Protein AF-0000000085114616 (afdb_homodimer)

Organism: Ligilactobacillus ruminis (strain ATCC 27782 / RF3) (NCBI:txid1069534)

InterPro domains:
  IPR001451 Hexapeptide repeat [PF00132] (123-158)
  IPR011004 Trimeric LpxA-like superfamily [SSF51161] (21-179)
  IPR051159 Hexapeptide-repeat containing acetyltransferases [PTHR23416] (30-184)

Nearest PDB structures (foldseek):
  6ag8-assembly1_C  TM=8.389E-01  e=1.241E-08  Escherichia coli K-12
  3srt-assembly2_B  TM=7.022E-01  e=1.596E-09  Clostridioides difficile 630
  3hjj-assembly1_A  TM=7.999E-01  e=6.601E-09  Bacillus anthracis
  3vbj-assembly1_C  TM=6.107E-01  e=2.076E-09  Bacillus cereus SJ1
  3mqg-assembly1_B  TM=4.488E-01  e=6.331E-08  Bordetella petrii DSM 12804

Sequence (388 aa):
MKKTIKKLYMLFLHPILFFTNTFKNNLFVRSGQIKRINKMNIGKNISFGRDTRINFYDKENDKKLYIGDGSYFCNRVTILCGGKIVIGRNVLVASDVCFFAENHSIDANSSVPYMKQDLKFKDVYVGDGTWIGEKVIILPGTSVGKKCVIGAGSIITKDVPDYCMAVGNPARVIKKYNTDTGVWEKTSRGDSHGMKKTIKKLYMLFLHPILFFTNTFKNNLFVRSGQIKRINKMNIGKNISFGRDTRINFYDKENDKKLYIGDGSYFCNRVTILCGGKIVIGRNVLVASDVCFFAENHSIDANSSVPYMKQDLKFKDVYVGDGTWIGEKVIILPGTSVGKKCVIGAGSIITKDVPDYCMAVGNPARVIKKYNTDTGVWEKTSRGDSHG

Solvent-accessible surface area (backbone atoms only — not comparable to full-atom values): 18914 Å² total; per-residue (Å²): 115,71,71,60,51,58,55,52,58,56,46,65,80,45,61,72,36,58,61,56,78,44,79,57,62,32,45,51,38,41,70,36,51,77,58,66,69,81,26,47,46,69,40,42,50,27,39,38,24,42,43,25,34,34,46,69,69,56,88,61,79,59,68,31,37,37,36,30,41,50,18,37,35,35,33,39,29,35,39,38,28,46,17,41,36,38,36,29,34,33,21,36,34,34,36,47,23,36,43,30,7,50,44,66,38,76,61,81,85,50,91,55,55,54,91,74,36,61,73,42,62,28,41,26,39,36,26,41,36,17,37,39,28,40,44,21,37,37,39,52,62,21,40,37,27,32,40,18,40,35,39,57,58,13,28,38,79,55,68,38,61,60,33,25,29,31,39,17,71,71,41,42,74,47,28,36,54,37,83,87,80,70,42,78,36,76,48,73,85,73,68,74,74,116,117,71,74,61,52,60,58,52,61,60,49,68,79,45,60,78,29,62,73,47,67,60,62,58,58,27,45,49,41,40,59,36,52,76,57,66,69,80,26,48,48,70,44,43,49,27,40,38,24,44,41,26,33,34,44,67,70,55,88,62,78,60,69,30,37,37,35,30,43,48,18,38,36,36,34,38,30,36,38,36,28,46,18,41,36,39,38,30,34,42,23,42,34,35,37,47,22,34,42,30,7,50,43,64,38,80,62,72,82,52,88,58,40,44,82,74,36,60,72,42,64,27,42,26,39,36,26,41,49,17,36,40,28,40,43,20,36,38,37,52,61,20,39,37,26,32,48,19,40,37,36,60,57,13,29,37,78,55,68,39,58,62,33,26,29,31,39,38,48,67,40,41,74,48,29,36,54,37,82,89,80,71,42,77,39,76,49,71,84,73,68,75,72,116

pLDDT: mean 82.25, std 23.5, range [27.98, 98.94]

Structure (mmCIF, N/CA/C/O backbone):
data_AF-0000000085114616-model_v1
#
loop_
_entity.id
_entity.type
_entity.pdbx_description
1 polymer 'Exoploysaccharide biosynthesis acetyltransferase'
#
loop_
_atom_site.group_PDB
_atom_site.id
_atom_site.type_symbol
_atom_site.label_atom_id
_atom_site.label_alt_id
_atom_site.label_comp_id
_atom_site.label_asym_id
_atom_site.label_entity_id
_atom_site.label_seq_id
_atom_site.pdbx_PDB_ins_code
_atom_site.Cartn_x
_atom_site.Cartn_y
_atom_site.Cartn_z
_atom_site.occupancy
_atom_site.B_iso_or_equiv
_atom_site.auth_seq_id
_atom_site.auth_comp_id
_atom_site.auth_asym_id
_atom_site.auth_atom_id
_atom_site.pdbx_PDB_model_num
ATOM 1 N N . MET A 1 1 ? -32.031 3.287 -10.164 1 29.89 1 MET A N 1
ATOM 2 C CA . MET A 1 1 ? -31.594 4.453 -10.93 1 29.89 1 MET A CA 1
ATOM 3 C C . MET A 1 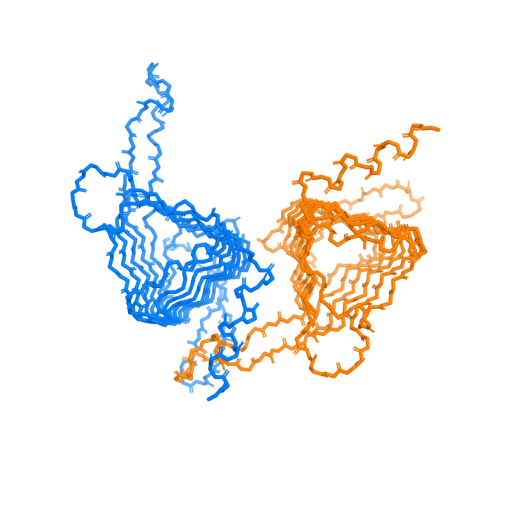1 ? -30.188 4.871 -10.547 1 29.89 1 MET A C 1
ATOM 5 O O . MET A 1 1 ? -29.469 5.488 -11.344 1 29.89 1 MET A O 1
ATOM 9 N N . LYS A 1 2 ? -29.859 4.664 -9.266 1 34.38 2 LYS A N 1
ATOM 10 C CA . LYS A 1 2 ? -28.594 5.117 -8.711 1 34.38 2 LYS A CA 1
ATOM 11 C C . LYS A 1 2 ? -27.453 4.172 -9.102 1 34.38 2 LYS A C 1
ATOM 13 O O . LYS A 1 2 ? -26.281 4.566 -9.102 1 34.38 2 LYS A O 1
ATOM 18 N N . LYS A 1 3 ? -27.734 2.947 -9.297 1 36.31 3 LYS A N 1
ATOM 19 C CA . LYS A 1 3 ? -26.734 1.964 -9.719 1 36.31 3 LYS A CA 1
ATOM 20 C C . LYS A 1 3 ? -26.281 2.215 -11.156 1 36.31 3 LYS A C 1
ATOM 22 O O . LYS A 1 3 ? -25.109 2.004 -11.492 1 36.31 3 LYS A O 1
ATOM 27 N N . THR A 1 4 ? -27.172 2.699 -12.031 1 35.66 4 THR A N 1
ATOM 28 C CA . THR A 1 4 ? -26.906 2.934 -13.453 1 35.66 4 THR A CA 1
ATOM 29 C C . THR A 1 4 ? -26.016 4.164 -13.633 1 35.66 4 THR A C 1
ATOM 31 O O . THR A 1 4 ? -25.125 4.176 -14.492 1 35.66 4 THR A O 1
ATOM 34 N N . ILE A 1 5 ? -26.188 5.203 -12.711 1 33.5 5 ILE A N 1
ATOM 35 C CA . ILE A 1 5 ? -25.453 6.445 -12.93 1 33.5 5 ILE A CA 1
ATOM 36 C C . ILE A 1 5 ? -23.984 6.254 -12.531 1 33.5 5 ILE A C 1
ATOM 38 O O . ILE A 1 5 ? -23.094 6.906 -13.086 1 33.5 5 ILE A O 1
ATOM 42 N N . LYS A 1 6 ? -23.75 5.469 -11.555 1 32.66 6 LYS A N 1
ATOM 43 C CA . LYS A 1 6 ? -22.359 5.227 -11.172 1 32.66 6 LYS A CA 1
ATOM 44 C C . LYS A 1 6 ? -21.609 4.516 -12.289 1 32.66 6 LYS A C 1
ATOM 46 O O . LYS A 1 6 ? -20.422 4.801 -12.531 1 32.66 6 LYS A O 1
ATOM 51 N N . LYS A 1 7 ? -22.297 3.684 -13.125 1 33.16 7 LYS A N 1
ATOM 52 C CA . LYS A 1 7 ? -21.703 2.986 -14.266 1 33.16 7 LYS A CA 1
ATOM 53 C C . LYS A 1 7 ? -21.266 3.975 -15.336 1 33.16 7 LYS A C 1
ATOM 55 O O . LYS A 1 7 ? -20.188 3.812 -15.93 1 33.16 7 LYS A O 1
ATOM 60 N N . LEU A 1 8 ? -22.094 4.953 -15.547 1 34.47 8 LEU A N 1
ATOM 61 C CA . LEU A 1 8 ? -21.844 5.867 -16.656 1 34.47 8 LEU A CA 1
ATOM 62 C C . LEU A 1 8 ? -20.703 6.816 -16.328 1 34.47 8 LEU A C 1
ATOM 64 O O . LEU A 1 8 ? -19.875 7.125 -17.203 1 34.47 8 LEU A O 1
ATOM 68 N N . TYR A 1 9 ? -20.641 7.297 -15.117 1 32.62 9 TYR A N 1
ATOM 69 C CA . TYR A 1 9 ? -19.578 8.242 -14.758 1 32.62 9 TYR A CA 1
ATOM 70 C C . TYR A 1 9 ? -18.219 7.59 -14.867 1 32.62 9 TYR A C 1
ATOM 72 O O . TYR A 1 9 ? -17.266 8.211 -15.352 1 32.62 9 TYR A O 1
ATOM 80 N N . MET A 1 10 ? -18.109 6.27 -14.508 1 30.86 10 MET A N 1
ATOM 81 C CA . MET A 1 10 ? -16.828 5.605 -14.68 1 30.86 10 MET A CA 1
ATOM 82 C C . MET A 1 10 ? -16.484 5.457 -16.156 1 30.86 10 MET A C 1
ATOM 84 O O . MET A 1 10 ? -15.305 5.434 -16.531 1 30.86 10 MET A O 1
ATOM 88 N N . LEU A 1 11 ? -17.438 5.344 -17.016 1 32.56 11 LEU A N 1
ATOM 89 C CA . LEU A 1 11 ? -17.25 5.207 -18.453 1 32.56 11 LEU A CA 1
ATOM 90 C C . LEU A 1 11 ? -16.625 6.465 -19.047 1 32.56 11 LEU A C 1
ATOM 92 O O . LEU A 1 11 ? -15.742 6.379 -19.906 1 32.56 11 LEU A O 1
ATOM 96 N N . PHE A 1 12 ? -17.141 7.582 -18.812 1 34.72 12 PHE A N 1
ATOM 97 C CA . PHE A 1 12 ? -16.719 8.781 -19.516 1 34.72 12 PHE A CA 1
ATOM 98 C C . PHE A 1 12 ? -15.297 9.164 -19.141 1 34.72 12 PHE A C 1
ATOM 100 O O . PHE A 1 12 ? -14.531 9.625 -20 1 34.72 12 PHE A O 1
ATOM 107 N N . LEU A 1 13 ? -15.008 9.367 -17.875 1 34.75 13 LEU A N 1
ATOM 108 C CA . LEU A 1 13 ? -13.742 10.016 -17.531 1 34.75 13 LEU A CA 1
ATOM 109 C C . LEU A 1 13 ? -12.57 9.078 -17.797 1 34.75 13 LEU A C 1
ATOM 111 O O . LEU A 1 13 ? -11.414 9.5 -17.797 1 34.75 13 LEU A O 1
ATOM 115 N N . HIS A 1 14 ? -12.711 7.73 -17.672 1 32.75 14 HIS A N 1
ATOM 116 C CA . HIS A 1 14 ? -11.656 6.781 -18.031 1 32.75 14 HIS A CA 1
ATOM 117 C C . HIS A 1 14 ? -11.938 6.125 -19.375 1 32.75 14 HIS A C 1
ATOM 119 O O . HIS A 1 14 ? -12.773 5.227 -19.469 1 32.75 14 HIS A O 1
ATOM 125 N N . PRO A 1 15 ? -11.703 6.852 -20.531 1 30.77 15 PRO A N 1
ATOM 126 C CA . PRO A 1 15 ? -12.102 6.312 -21.844 1 30.77 15 PRO A CA 1
ATOM 127 C C . PRO A 1 15 ? -11.82 4.816 -21.969 1 30.77 15 PRO A C 1
ATOM 129 O O . PRO A 1 15 ? -12.68 4.062 -22.438 1 30.77 15 PRO A O 1
ATOM 132 N N . ILE A 1 16 ? -10.406 4.527 -22.281 1 31.97 16 ILE A N 1
ATOM 133 C CA . ILE A 1 16 ? -10.273 3.252 -22.984 1 31.97 16 ILE A CA 1
ATOM 134 C C . ILE A 1 16 ? -10.781 2.121 -22.094 1 31.97 16 ILE A C 1
ATOM 136 O O . ILE A 1 16 ? -10.039 1.612 -21.25 1 31.97 16 ILE A O 1
ATOM 140 N N . LEU A 1 17 ? -11.617 2.371 -21.266 1 34.94 17 LEU A N 1
ATOM 141 C CA . LEU A 1 17 ? -12.258 1.374 -20.422 1 34.94 17 LEU A CA 1
ATOM 142 C C . LEU A 1 17 ? -12.766 0.2 -21.25 1 34.94 17 LEU A C 1
ATOM 144 O O . LEU A 1 17 ? -13.664 0.365 -22.078 1 34.94 17 LEU A O 1
ATOM 148 N N . PHE A 1 18 ? -11.891 -0.477 -21.953 1 31.7 18 PHE A N 1
ATOM 149 C CA . PHE A 1 18 ? -12.648 -1.638 -22.422 1 31.7 18 PHE A CA 1
ATOM 150 C C . PHE A 1 18 ? -13.5 -2.215 -21.297 1 31.7 18 PHE A C 1
ATOM 152 O O . PHE A 1 18 ? -12.969 -2.68 -20.281 1 31.7 18 PHE A O 1
ATOM 159 N N . PHE A 1 19 ? -14.492 -1.53 -20.812 1 37 19 PHE A N 1
ATOM 160 C CA . PHE A 1 19 ? -15.594 -2.139 -20.078 1 37 19 PHE A CA 1
ATOM 161 C C . PHE A 1 19 ? -15.953 -3.502 -20.656 1 37 19 PHE A C 1
ATOM 163 O O . PHE A 1 19 ? -16.625 -3.588 -21.688 1 37 19 PHE A O 1
ATOM 170 N N . THR A 1 20 ? -15.008 -4.352 -20.938 1 34.66 20 THR A N 1
ATOM 171 C CA . THR A 1 20 ? -15.727 -5.539 -21.375 1 34.66 20 THR A CA 1
ATOM 172 C C . THR A 1 20 ? -16.781 -5.949 -20.344 1 34.66 20 THR A C 1
ATOM 174 O O . THR A 1 20 ? -16.578 -5.781 -19.141 1 34.66 20 THR A O 1
ATOM 177 N N . ASN A 1 21 ? -17.984 -5.605 -20.672 1 34.94 21 ASN A N 1
ATOM 178 C CA . ASN A 1 21 ? -19.219 -6.188 -20.141 1 34.94 21 ASN A CA 1
ATOM 179 C C . ASN A 1 21 ? -18.969 -7.566 -19.531 1 34.94 21 ASN A C 1
ATOM 181 O O . ASN A 1 21 ? -18.734 -8.531 -20.25 1 34.94 21 ASN A O 1
ATOM 185 N N . THR A 1 22 ? -18.016 -7.781 -18.625 1 37.5 22 THR A N 1
ATOM 186 C CA . THR A 1 22 ? -17.969 -9.203 -18.281 1 37.5 22 THR A CA 1
ATOM 187 C C . THR A 1 22 ? -19.359 -9.703 -17.875 1 37.5 22 THR A C 1
ATOM 189 O O . THR A 1 22 ? -20.203 -8.906 -17.453 1 37.5 22 THR A O 1
ATOM 192 N N . PHE A 1 23 ? -19.703 -10.758 -18.172 1 37.41 23 PHE A N 1
ATOM 193 C CA . PHE A 1 23 ? -20.531 -11.797 -17.562 1 37.41 23 PHE A CA 1
ATOM 194 C C . PHE A 1 23 ? -20.25 -11.922 -16.078 1 37.41 23 PHE A C 1
ATOM 196 O O . PHE A 1 23 ? -19.094 -11.906 -15.656 1 37.41 23 PHE A O 1
ATOM 203 N N . LYS A 1 24 ? -20.969 -11.914 -15.219 1 47.09 24 LYS A N 1
ATOM 204 C CA . LYS A 1 24 ? -21.078 -12.117 -13.781 1 47.09 24 LYS A CA 1
ATOM 205 C C . LYS A 1 24 ? -20.703 -10.852 -13.016 1 47.09 24 LYS A C 1
ATOM 207 O O . LYS A 1 24 ? -20.078 -10.922 -11.953 1 47.09 24 LYS A O 1
ATOM 212 N N . ASN A 1 25 ? -20.875 -9.547 -13.539 1 42.19 25 ASN A N 1
ATOM 213 C CA . ASN A 1 25 ? -20.75 -8.25 -12.891 1 42.19 25 ASN A CA 1
ATOM 214 C C . ASN A 1 25 ? -19.297 -7.953 -12.523 1 42.19 25 ASN A C 1
ATOM 216 O O . ASN A 1 25 ? -19.016 -7.422 -11.453 1 42.19 25 ASN A O 1
ATOM 220 N N . ASN A 1 26 ? -18.438 -8.617 -13.273 1 40 26 ASN A N 1
ATOM 221 C CA . ASN A 1 26 ? -17.016 -8.328 -13.07 1 40 26 ASN A CA 1
ATOM 222 C C . ASN A 1 26 ? -16.578 -7.105 -13.867 1 40 26 ASN A C 1
ATOM 224 O O . ASN A 1 26 ? -17.062 -6.863 -14.969 1 40 26 ASN A O 1
ATOM 228 N N . LEU A 1 27 ? -15.961 -6.047 -13.203 1 41.75 27 LEU A N 1
ATOM 229 C CA . LEU A 1 27 ? -15.461 -4.84 -13.852 1 41.75 27 LEU A CA 1
ATOM 230 C C . LEU A 1 27 ? -13.945 -4.887 -13.984 1 41.75 27 LEU A C 1
ATOM 232 O O . LEU A 1 27 ? -13.234 -5.133 -13.008 1 41.75 27 LEU A O 1
ATOM 236 N N . PHE A 1 28 ? -13.336 -5.035 -15.141 1 43.88 28 PHE A N 1
ATOM 237 C CA . PHE A 1 28 ? -11.906 -4.91 -15.406 1 43.88 28 PHE A CA 1
ATOM 238 C C . PHE A 1 28 ? -11.586 -3.547 -16.016 1 43.88 28 PHE A C 1
ATOM 240 O O . PHE A 1 28 ? -12.164 -3.16 -17.031 1 43.88 28 PHE A O 1
ATOM 247 N N . VAL A 1 29 ? -11.016 -2.559 -15.188 1 45.19 29 VAL A N 1
ATOM 248 C CA . VAL A 1 29 ? -10.711 -1.211 -15.656 1 45.19 29 VAL A CA 1
ATOM 249 C C . VAL A 1 29 ? -9.547 -1.261 -16.656 1 45.19 29 VAL A C 1
ATOM 251 O O . VAL A 1 29 ? -8.719 -2.174 -16.609 1 45.19 29 VAL A O 1
ATOM 254 N N . ARG A 1 30 ? -9.211 -0.278 -17.594 1 47.88 30 ARG A N 1
ATOM 255 C CA . ARG A 1 30 ? -8.406 0.025 -18.781 1 47.88 30 ARG A CA 1
ATOM 256 C C . ARG A 1 30 ? -6.922 0.055 -18.438 1 47.88 30 ARG A C 1
ATOM 258 O O . ARG A 1 30 ? -6.539 0.521 -17.359 1 47.88 30 ARG A O 1
ATOM 265 N N . SER A 1 31 ? -6.164 -0.788 -18.984 1 50 31 SER A N 1
ATOM 266 C CA . SER A 1 31 ? -4.75 -0.925 -19.312 1 50 31 SER A CA 1
ATOM 267 C C . SER A 1 31 ? -4.141 -2.145 -18.625 1 50 31 SER A C 1
ATOM 269 O O . SER A 1 31 ? -2.92 -2.248 -18.484 1 50 31 SER A O 1
ATOM 271 N N . GLY A 1 32 ? -5.094 -2.861 -18.203 1 57.47 32 GLY A N 1
ATOM 272 C CA . GLY A 1 32 ? -4.496 -4.062 -17.641 1 57.47 32 GLY A CA 1
ATOM 273 C C . GLY A 1 32 ? -4.207 -5.129 -18.672 1 57.47 32 GLY A C 1
ATOM 274 O O . GLY A 1 32 ? -4.664 -5.035 -19.812 1 57.47 32 GLY A O 1
ATOM 275 N N . GLN A 1 33 ? -3.145 -5.828 -18.562 1 62.22 33 GLN A N 1
ATOM 276 C CA . GLN A 1 33 ? -2.75 -6.992 -19.344 1 62.22 33 GLN A CA 1
ATOM 277 C C . GLN A 1 33 ? -3.285 -8.281 -18.719 1 62.22 33 GLN A C 1
ATOM 279 O O . GLN A 1 33 ? -2.697 -8.812 -17.781 1 62.22 33 GLN A O 1
ATOM 284 N N . ILE A 1 34 ? -4.684 -8.562 -19.047 1 63.12 34 ILE A N 1
ATOM 285 C CA . ILE A 1 34 ? -5.23 -9.836 -18.594 1 63.12 34 ILE A CA 1
ATOM 286 C C . ILE A 1 34 ? -5.219 -10.844 -19.734 1 63.12 34 ILE A C 1
ATOM 288 O O . ILE A 1 34 ? -5.938 -10.68 -20.719 1 63.12 34 ILE A O 1
ATOM 292 N N . LYS A 1 35 ? -4.336 -11.758 -19.625 1 60.16 35 LYS A N 1
ATOM 293 C CA . LYS A 1 35 ? -4.219 -12.812 -20.625 1 60.16 35 LYS A CA 1
ATOM 294 C C . LYS A 1 35 ? -4.812 -14.125 -20.125 1 60.16 35 LYS A C 1
ATOM 296 O O . LYS A 1 35 ? -4.789 -14.391 -18.922 1 60.16 35 LYS A O 1
ATOM 301 N N . ARG A 1 36 ? -5.504 -14.984 -21.016 1 69.62 36 ARG A N 1
ATOM 302 C CA . ARG A 1 36 ? -5.934 -16.375 -20.812 1 69.62 36 ARG A CA 1
ATOM 303 C C . ARG A 1 36 ? -7.031 -16.453 -19.75 1 69.62 36 ARG A C 1
ATOM 305 O O . ARG A 1 36 ? -6.879 -17.141 -18.75 1 69.62 36 ARG A O 1
ATOM 312 N N . ILE A 1 37 ? -8.148 -15.758 -19.922 1 71.06 37 ILE A N 1
ATOM 313 C CA . ILE A 1 37 ? -9.289 -15.672 -19.031 1 71.06 37 ILE A CA 1
ATOM 314 C C . ILE A 1 37 ? -9.797 -17.078 -18.703 1 71.06 37 ILE A C 1
ATOM 316 O O . ILE A 1 37 ? -10.352 -17.312 -17.625 1 71.06 37 ILE A O 1
ATOM 320 N N . ASN A 1 38 ? -9.445 -18.031 -19.625 1 75.5 38 ASN A N 1
ATOM 321 C CA . ASN A 1 38 ? -9.898 -19.406 -19.422 1 75.5 38 ASN A CA 1
ATOM 322 C C . ASN A 1 38 ? -9.188 -20.062 -18.234 1 75.5 38 ASN A C 1
ATOM 324 O O . ASN A 1 38 ? -9.633 -21.094 -17.734 1 75.5 38 ASN A O 1
ATOM 328 N N . LYS A 1 39 ? -8.164 -19.5 -17.781 1 80.12 39 LYS A N 1
ATOM 329 C CA . LYS A 1 39 ? -7.395 -20.062 -16.672 1 80.12 39 LYS A CA 1
ATOM 330 C C . LYS A 1 39 ? -7.82 -19.438 -15.344 1 80.12 39 LYS A C 1
ATOM 332 O O . LYS A 1 39 ? -7.199 -19.688 -14.305 1 80.12 39 LYS A O 1
ATOM 337 N N . MET A 1 40 ? -8.922 -18.688 -15.43 1 85.31 40 MET A N 1
ATOM 338 C CA . MET A 1 40 ? -9.383 -17.984 -14.234 1 85.31 40 MET A CA 1
ATOM 339 C C . MET A 1 40 ? -10.773 -18.469 -13.828 1 85.31 40 MET A C 1
ATOM 341 O O . MET A 1 40 ? -11.609 -18.781 -14.688 1 85.31 40 MET A O 1
ATOM 345 N N . ASN A 1 41 ? -10.984 -18.688 -12.625 1 90.31 41 ASN A N 1
ATOM 346 C CA . ASN A 1 41 ? -12.297 -18.844 -12 1 90.31 41 ASN A CA 1
ATOM 347 C C . ASN A 1 41 ? -12.633 -17.672 -11.102 1 90.31 41 ASN A C 1
ATOM 349 O O . ASN A 1 41 ? -12.156 -17.594 -9.969 1 90.31 41 ASN A O 1
ATOM 353 N N . ILE A 1 42 ? -13.469 -16.781 -11.547 1 87.38 42 ILE A N 1
ATOM 354 C CA . ILE A 1 42 ? -13.734 -15.508 -10.875 1 87.38 42 ILE A CA 1
ATOM 355 C C . ILE A 1 42 ? -15.188 -15.469 -10.414 1 87.38 42 ILE A C 1
ATOM 357 O O . ILE A 1 42 ? -16.109 -15.758 -11.188 1 87.38 42 ILE A O 1
ATOM 361 N N . GLY A 1 43 ? -15.336 -15.172 -9.203 1 89 43 GLY A N 1
ATOM 362 C CA . GLY A 1 43 ? -16.672 -15.086 -8.633 1 89 43 GLY A CA 1
ATOM 363 C C . GLY A 1 43 ? -17.453 -13.883 -9.125 1 89 43 GLY A C 1
ATOM 364 O O . GLY A 1 43 ? -17.125 -13.297 -10.156 1 89 43 GLY A O 1
ATOM 365 N N . LYS A 1 44 ? -18.5 -13.562 -8.406 1 86.69 44 LYS A N 1
ATOM 366 C CA . LYS A 1 44 ? -19.375 -12.461 -8.766 1 86.69 44 LYS A CA 1
ATOM 367 C C . LYS A 1 44 ? -18.969 -11.172 -8.055 1 86.69 44 LYS A C 1
ATOM 369 O O . LYS A 1 44 ? -18.375 -11.211 -6.977 1 86.69 44 LYS A O 1
ATOM 374 N N . ASN A 1 45 ? -19.234 -10.031 -8.727 1 85.88 45 ASN A N 1
ATOM 375 C CA . ASN A 1 45 ? -19.047 -8.719 -8.125 1 85.88 45 ASN A CA 1
ATOM 376 C C . ASN A 1 45 ? -17.578 -8.445 -7.812 1 85.88 45 ASN A C 1
ATOM 378 O O . ASN A 1 45 ? -17.25 -8.023 -6.703 1 85.88 45 ASN A O 1
ATOM 382 N N . ILE A 1 46 ? -16.797 -8.742 -8.758 1 85.25 46 ILE A N 1
ATOM 383 C CA . ILE A 1 46 ? -15.367 -8.484 -8.633 1 85.25 46 ILE A CA 1
ATOM 384 C C . ILE A 1 46 ? -15 -7.211 -9.391 1 85.25 46 ILE A C 1
ATOM 386 O O . ILE A 1 46 ? -15.547 -6.941 -10.461 1 85.25 46 ILE A O 1
ATOM 390 N N . SER A 1 47 ? -14.117 -6.461 -8.812 1 79.62 47 SER A N 1
ATOM 391 C CA . SER A 1 47 ? -13.633 -5.254 -9.477 1 79.62 47 SER A CA 1
ATOM 392 C C . SER A 1 47 ? -12.109 -5.199 -9.492 1 79.62 47 SER A C 1
ATOM 394 O O . SER A 1 47 ? -11.461 -5.473 -8.477 1 79.62 47 SER A O 1
ATOM 396 N N . PHE A 1 48 ? -11.5 -4.863 -10.68 1 82.88 48 PHE A N 1
ATOM 397 C CA . PHE A 1 48 ? -10.086 -4.562 -10.844 1 82.88 48 PHE A CA 1
ATOM 398 C C . PHE A 1 48 ? -9.883 -3.109 -11.258 1 82.88 48 PHE A C 1
ATOM 400 O O . PHE A 1 48 ? -10.531 -2.631 -12.195 1 82.88 48 PHE A O 1
ATOM 407 N N . GLY A 1 49 ? -8.961 -2.48 -10.477 1 81.5 49 GLY A N 1
ATOM 408 C CA . GLY A 1 49 ? -8.656 -1.098 -10.812 1 81.5 49 GLY A CA 1
ATOM 409 C C . GLY A 1 49 ? -7.781 -0.961 -12.039 1 81.5 49 GLY A C 1
ATOM 410 O O . GLY A 1 49 ? -7.645 -1.905 -12.82 1 81.5 49 GLY A O 1
ATOM 411 N N . ARG A 1 50 ? -7.258 0.19 -12.195 1 78.25 50 ARG A N 1
ATOM 412 C CA . ARG A 1 50 ? -6.469 0.517 -13.375 1 78.25 50 ARG A CA 1
ATOM 413 C C . ARG A 1 50 ? -5.145 -0.237 -13.375 1 78.25 50 ARG A C 1
ATOM 415 O O . ARG A 1 50 ? -4.543 -0.444 -12.32 1 78.25 50 ARG A O 1
ATOM 422 N N . ASP A 1 51 ? -4.68 -0.651 -14.602 1 83.62 51 ASP A N 1
ATOM 423 C CA . ASP A 1 51 ? -3.342 -1.166 -14.867 1 83.62 51 ASP A CA 1
ATOM 424 C C . ASP A 1 51 ? -3.094 -2.471 -14.109 1 83.62 51 ASP A C 1
ATOM 426 O O . ASP A 1 51 ? -1.994 -2.703 -13.602 1 83.62 51 ASP A O 1
ATOM 430 N N . THR A 1 52 ? -4.152 -3.225 -13.93 1 86.19 52 THR A N 1
ATOM 431 C CA . THR A 1 52 ? -3.996 -4.566 -13.383 1 86.19 52 THR A CA 1
ATOM 432 C C . THR A 1 52 ? -3.277 -5.477 -14.375 1 86.19 52 THR A C 1
ATOM 434 O O . THR A 1 52 ? -3.564 -5.445 -15.578 1 86.19 52 THR A O 1
ATOM 437 N N . ARG A 1 53 ? -2.336 -6.297 -13.883 1 86.12 53 ARG A N 1
ATOM 438 C CA . ARG A 1 53 ? -1.589 -7.254 -14.695 1 86.12 53 ARG A CA 1
ATOM 439 C C . ARG A 1 53 ? -1.803 -8.68 -14.195 1 86.12 53 ARG A C 1
ATOM 441 O O . ARG A 1 53 ? -1.494 -8.992 -13.039 1 86.12 53 ARG A O 1
ATOM 448 N N . ILE A 1 54 ? -2.314 -9.57 -15.062 1 88.38 54 ILE A N 1
ATOM 449 C CA . ILE A 1 54 ? -2.461 -10.992 -14.766 1 88.38 54 ILE A CA 1
ATOM 450 C C . ILE A 1 54 ? -1.765 -11.812 -15.844 1 88.38 54 ILE A C 1
ATOM 452 O O . ILE A 1 54 ? -2.062 -11.672 -17.031 1 88.38 54 ILE A O 1
ATOM 456 N N . ASN A 1 55 ? -0.826 -12.617 -15.391 1 87 55 ASN A N 1
ATOM 457 C CA . ASN A 1 55 ? -0.097 -13.461 -16.328 1 87 55 ASN A CA 1
ATOM 458 C C . ASN A 1 55 ? -0.069 -14.914 -15.867 1 87 55 ASN A C 1
ATOM 460 O O . ASN A 1 55 ? -0.069 -15.188 -14.664 1 87 55 ASN A O 1
ATOM 464 N N . PHE A 1 56 ? -0.053 -15.844 -16.812 1 87.38 56 PHE A N 1
ATOM 465 C CA . PHE A 1 56 ? 0.031 -17.281 -16.562 1 87.38 56 PHE A CA 1
ATOM 466 C C . PHE A 1 56 ? 1.283 -17.859 -17.219 1 87.38 56 PHE A C 1
ATOM 468 O O . PHE A 1 56 ? 1.573 -17.594 -18.375 1 87.38 56 PHE A O 1
ATOM 475 N N . TYR A 1 57 ? 2 -18.594 -16.469 1 82.75 57 TYR A N 1
ATOM 476 C CA . TYR A 1 57 ? 3.275 -19.109 -16.969 1 82.75 57 TYR A CA 1
ATOM 477 C C . TYR A 1 57 ? 3.15 -20.562 -17.422 1 82.75 57 TYR A C 1
ATOM 479 O O . TYR A 1 57 ? 4.02 -21.078 -18.125 1 82.75 57 TYR A O 1
ATOM 487 N N . ASP A 1 58 ? 2.232 -21.281 -16.812 1 71.06 58 ASP A N 1
ATOM 488 C CA . ASP A 1 58 ? 2.17 -22.688 -17.188 1 71.06 58 ASP A CA 1
ATOM 489 C C . ASP A 1 58 ? 1.368 -22.859 -18.484 1 71.06 58 ASP A C 1
ATOM 491 O O . ASP A 1 58 ? 0.509 -22.047 -18.797 1 71.06 58 ASP A O 1
ATOM 495 N N . LYS A 1 59 ? 1.886 -23.797 -19.297 1 64.81 59 LYS A N 1
ATOM 496 C CA . LYS A 1 59 ? 1.258 -24.141 -20.578 1 64.81 59 LYS A CA 1
ATOM 497 C C . LYS A 1 59 ? 0.044 -25.031 -20.375 1 64.81 59 LYS A C 1
ATOM 499 O O . LYS A 1 59 ? -0.719 -25.281 -21.312 1 64.81 59 LYS A O 1
ATOM 504 N N . GLU A 1 60 ? -0.069 -25.453 -19.078 1 67.88 60 GLU A N 1
ATOM 505 C CA . GLU A 1 60 ? -1.189 -26.359 -18.875 1 67.88 60 GLU A CA 1
ATOM 506 C C . GLU A 1 60 ? -2.51 -25.609 -18.781 1 67.88 60 GLU A C 1
ATOM 508 O O . GLU A 1 60 ? -2.521 -24.391 -18.578 1 67.88 60 GLU A O 1
ATOM 513 N N . ASN A 1 61 ? -3.58 -26.25 -19.141 1 65.94 61 ASN A N 1
ATOM 514 C CA . ASN A 1 61 ? -4.91 -25.656 -19.25 1 65.94 61 ASN A CA 1
ATOM 515 C C . ASN A 1 61 ? -5.605 -25.578 -17.891 1 65.94 61 ASN A C 1
ATOM 517 O O . ASN A 1 61 ? -6.723 -25.078 -17.797 1 65.94 61 ASN A O 1
ATOM 521 N N . ASP A 1 62 ? -4.867 -25.922 -16.969 1 80.81 62 ASP A N 1
ATOM 522 C CA . ASP A 1 62 ? -5.539 -25.922 -15.664 1 80.81 62 ASP A CA 1
ATOM 523 C C . ASP A 1 62 ? -5.723 -24.5 -15.148 1 80.81 62 ASP A C 1
ATOM 525 O O . ASP A 1 62 ? -4.949 -23.609 -15.492 1 80.81 62 ASP A O 1
ATOM 529 N N . LYS A 1 63 ? -6.891 -24.391 -14.516 1 83 63 LYS A N 1
ATOM 530 C CA . LYS A 1 63 ? -7.125 -23.094 -13.867 1 83 63 LYS A CA 1
ATOM 531 C C . LYS A 1 63 ? -6.078 -22.828 -12.789 1 83 63 LYS A C 1
ATOM 533 O O . LYS A 1 63 ? -5.699 -23.734 -12.039 1 83 63 LYS A O 1
ATOM 538 N N . LYS A 1 64 ? -5.594 -21.609 -12.828 1 89.75 64 LYS A N 1
ATOM 539 C CA . LYS A 1 64 ? -4.5 -21.266 -11.922 1 89.75 64 LYS A CA 1
ATOM 540 C C . LYS A 1 64 ? -4.887 -20.109 -11.008 1 89.75 64 LYS A C 1
ATOM 542 O O . LYS A 1 64 ? -4.246 -19.875 -9.977 1 89.75 64 LYS A O 1
ATOM 547 N N . LEU A 1 65 ? -5.965 -19.344 -11.391 1 92.94 65 LEU A N 1
ATOM 548 C CA . LEU A 1 65 ? -6.371 -18.203 -10.578 1 92.94 65 LEU A CA 1
ATOM 549 C C . LEU A 1 65 ? -7.816 -18.344 -10.117 1 92.94 65 LEU A C 1
ATOM 551 O O . LEU A 1 65 ? -8.719 -18.516 -10.938 1 92.94 65 LEU A O 1
ATOM 555 N N . TYR A 1 66 ? -8.031 -18.359 -8.875 1 96.5 66 TYR A N 1
ATOM 556 C CA . TYR A 1 66 ? -9.352 -18.422 -8.258 1 96.5 66 TYR A CA 1
ATOM 557 C C . TYR A 1 66 ? -9.617 -17.172 -7.41 1 96.5 66 TYR A C 1
ATOM 559 O O . TYR A 1 66 ? -8.82 -16.828 -6.539 1 96.5 66 TYR A O 1
ATOM 567 N N . ILE A 1 67 ? -10.719 -16.484 -7.691 1 95.25 67 ILE A N 1
ATOM 568 C CA . ILE A 1 67 ? -11.125 -15.328 -6.91 1 95.25 67 ILE A CA 1
ATOM 569 C C . ILE A 1 67 ? -12.578 -15.484 -6.473 1 95.25 67 ILE A C 1
ATOM 571 O O . ILE A 1 67 ? -13.461 -15.719 -7.305 1 95.25 67 ILE A O 1
ATOM 575 N N . GLY A 1 68 ? -12.789 -15.336 -5.199 1 96.38 68 GLY A N 1
ATOM 576 C CA . GLY A 1 68 ? -14.125 -15.469 -4.645 1 96.38 68 GLY A CA 1
ATOM 577 C C . GLY A 1 68 ? -14.969 -14.219 -4.812 1 96.38 68 GLY A C 1
ATOM 578 O O . GLY A 1 68 ? -14.453 -13.148 -5.148 1 96.38 68 GLY A O 1
ATOM 579 N N . ASP A 1 69 ? -16.281 -14.414 -4.496 1 94.56 69 ASP A N 1
ATOM 580 C CA . ASP A 1 69 ? -17.266 -13.359 -4.688 1 94.56 69 ASP A CA 1
ATOM 581 C C . ASP A 1 69 ? -16.922 -12.125 -3.857 1 94.56 69 ASP A C 1
ATOM 583 O O . ASP A 1 69 ? -16.484 -12.25 -2.711 1 94.56 69 ASP A O 1
ATOM 587 N N . GLY A 1 70 ? -17.094 -10.961 -4.496 1 91.88 70 GLY A N 1
ATOM 588 C CA . GLY A 1 70 ? -17.109 -9.711 -3.752 1 91.88 70 GLY A CA 1
ATOM 589 C C . GLY A 1 70 ? -15.711 -9.156 -3.502 1 91.88 70 GLY A C 1
ATOM 590 O O . GLY A 1 70 ? -15.562 -8.125 -2.846 1 91.88 70 GLY A O 1
ATOM 591 N N . SER A 1 71 ? -14.68 -9.82 -3.99 1 93.69 71 SER A N 1
ATOM 592 C CA . SER A 1 71 ? -13.328 -9.32 -3.799 1 93.69 71 SER A CA 1
ATOM 593 C C . SER A 1 71 ? -13.062 -8.094 -4.672 1 93.69 71 SER A C 1
ATOM 595 O O . SER A 1 71 ? -13.609 -7.98 -5.77 1 93.69 71 SER A O 1
ATOM 597 N N . TYR A 1 72 ? -12.273 -7.188 -4.102 1 92.06 72 TYR A N 1
ATOM 598 C CA . TYR A 1 72 ? -12.047 -5.891 -4.727 1 92.06 72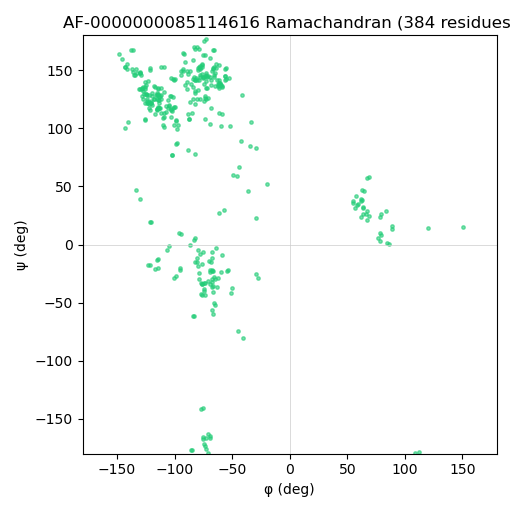 TYR A CA 1
ATOM 599 C C . TYR A 1 72 ? -10.555 -5.621 -4.879 1 92.06 72 TYR A C 1
ATOM 601 O O . TYR A 1 72 ? -9.789 -5.762 -3.922 1 92.06 72 TYR A O 1
ATOM 609 N N . PHE A 1 73 ? -10.164 -5.234 -6.102 1 92.06 73 PHE A N 1
ATOM 610 C CA . PHE A 1 73 ? -8.773 -4.934 -6.414 1 92.06 73 PHE A CA 1
ATOM 611 C C . PHE A 1 73 ? -8.625 -3.5 -6.906 1 92.06 73 PHE A C 1
ATOM 613 O O . PHE A 1 73 ? -9.195 -3.135 -7.938 1 92.06 73 PHE A O 1
ATOM 620 N N . CYS A 1 74 ? -7.793 -2.766 -6.172 1 91.94 74 CYS A N 1
ATOM 621 C CA . CYS A 1 74 ? -7.594 -1.381 -6.582 1 91.94 74 CYS A CA 1
ATOM 622 C C . CYS A 1 74 ? -6.664 -1.298 -7.785 1 91.94 74 CYS A C 1
ATOM 624 O O . CYS A 1 74 ? -6.797 -2.072 -8.734 1 91.94 74 CYS A O 1
ATOM 626 N N . ASN A 1 75 ? -5.812 -0.307 -7.789 1 87.69 75 ASN A N 1
ATOM 627 C CA . ASN A 1 75 ? -5.062 -0.023 -9.008 1 87.69 75 ASN A CA 1
ATOM 628 C C . ASN A 1 75 ? -3.719 -0.746 -9.016 1 87.69 75 ASN A C 1
ATOM 630 O O . ASN A 1 75 ? -3.117 -0.963 -7.965 1 87.69 75 ASN A O 1
ATOM 634 N N . ARG A 1 76 ? -3.256 -1.102 -10.258 1 91.94 76 ARG A N 1
ATOM 635 C CA . ARG A 1 76 ? -1.902 -1.583 -10.516 1 91.94 76 ARG A CA 1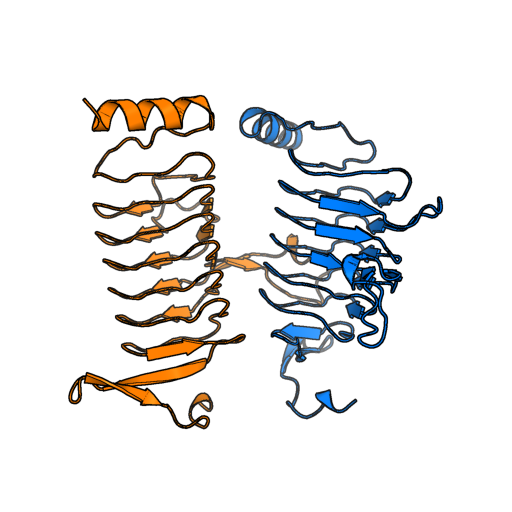
ATOM 636 C C . ARG A 1 76 ? -1.598 -2.828 -9.688 1 91.94 76 ARG A C 1
ATOM 638 O O . ARG A 1 76 ? -0.519 -2.941 -9.102 1 91.94 76 ARG A O 1
ATOM 645 N N . VAL A 1 77 ? -2.566 -3.699 -9.625 1 94.06 77 VAL A N 1
ATOM 646 C CA . VAL A 1 77 ? -2.363 -5 -9 1 94.06 77 VAL A CA 1
ATOM 647 C C . VAL A 1 77 ? -1.739 -5.969 -10 1 94.06 77 VAL A C 1
ATOM 649 O O . VAL A 1 77 ? -2.141 -6.008 -11.164 1 94.06 77 VAL A O 1
ATOM 652 N N . THR A 1 78 ? -0.732 -6.723 -9.562 1 94.88 78 THR A N 1
ATOM 653 C CA . THR A 1 78 ? -0.046 -7.711 -10.391 1 94.88 78 THR A CA 1
ATOM 654 C C . THR A 1 78 ? -0.271 -9.117 -9.844 1 94.88 78 THR A C 1
ATOM 656 O O . THR A 1 78 ? -0.007 -9.383 -8.672 1 94.88 78 THR A O 1
ATOM 659 N N . ILE A 1 79 ? -0.76 -10.016 -10.68 1 94.94 79 ILE A N 1
ATOM 660 C CA . ILE A 1 79 ? -0.996 -11.414 -10.336 1 94.94 79 ILE A CA 1
ATOM 661 C C . ILE A 1 79 ? -0.29 -12.32 -11.336 1 94.94 79 ILE A C 1
ATOM 663 O O . ILE A 1 79 ? -0.711 -12.422 -12.492 1 94.94 79 ILE A O 1
ATOM 667 N N . LEU A 1 80 ? 0.8 -12.961 -10.883 1 92.56 80 LEU A N 1
ATOM 668 C CA . LEU A 1 80 ? 1.581 -13.828 -11.758 1 92.56 80 LEU A CA 1
ATOM 669 C C . LEU A 1 80 ? 1.415 -15.289 -11.367 1 92.56 80 LEU A C 1
ATOM 671 O O . LEU A 1 80 ? 1.977 -15.734 -10.359 1 92.56 80 LEU A O 1
ATOM 675 N N . CYS A 1 81 ? 0.719 -16.047 -12.195 1 92.75 81 CYS A N 1
ATOM 676 C CA . CYS A 1 81 ? 0.281 -17.391 -11.883 1 92.75 81 CYS A CA 1
ATOM 677 C C . CYS A 1 81 ? 1.224 -18.422 -12.484 1 92.75 81 CYS A C 1
ATOM 679 O O . CYS A 1 81 ? 1.027 -18.859 -13.625 1 92.75 81 CYS A O 1
ATOM 681 N N . GLY A 1 82 ? 2.238 -18.734 -11.75 1 91.69 82 GLY A N 1
ATOM 682 C CA . GLY A 1 82 ? 2.969 -19.969 -11.984 1 91.69 82 GLY A CA 1
ATOM 683 C C . GLY A 1 82 ? 2.332 -21.172 -11.32 1 91.69 82 GLY A C 1
ATOM 684 O O . GLY A 1 82 ? 1.88 -22.094 -12 1 91.69 82 GLY A O 1
ATOM 685 N N . GLY A 1 83 ? 2.283 -21.047 -9.992 1 94.44 83 GLY A N 1
ATOM 686 C CA . GLY A 1 83 ? 1.401 -21.906 -9.227 1 94.44 83 GLY A CA 1
ATOM 687 C C . GLY A 1 83 ? -0.016 -21.375 -9.125 1 94.44 83 GLY A C 1
ATOM 688 O O . GLY A 1 83 ? -0.352 -20.359 -9.758 1 94.44 83 GLY A O 1
ATOM 689 N N . LYS A 1 84 ? -0.834 -22.109 -8.375 1 96.12 84 LYS A N 1
ATOM 690 C CA . LYS A 1 84 ? -2.201 -21.656 -8.148 1 96.12 84 LYS A CA 1
ATOM 691 C C . LYS A 1 84 ? -2.229 -20.453 -7.199 1 96.12 84 LYS A C 1
ATOM 693 O O . LYS A 1 84 ? -1.502 -20.422 -6.203 1 96.12 84 LYS A O 1
ATOM 698 N N . ILE A 1 85 ? -3.004 -19.484 -7.574 1 97.31 85 ILE A N 1
ATOM 699 C CA . ILE A 1 85 ? -3.305 -18.375 -6.676 1 97.31 85 ILE A CA 1
ATOM 700 C C . ILE A 1 85 ? -4.793 -18.375 -6.34 1 97.31 85 ILE A C 1
ATOM 702 O O . ILE A 1 85 ? -5.637 -18.266 -7.23 1 97.31 85 ILE A O 1
ATOM 706 N N . VAL A 1 86 ? -5.105 -18.562 -5.09 1 98.69 86 VAL A N 1
ATOM 707 C CA . VAL A 1 86 ? -6.484 -18.562 -4.609 1 98.69 86 VAL A CA 1
ATOM 708 C C . VAL A 1 86 ? -6.723 -17.375 -3.691 1 98.69 86 VAL A C 1
ATOM 710 O O . VAL A 1 86 ? -6.074 -17.234 -2.648 1 98.69 86 VAL A O 1
ATOM 713 N N . ILE A 1 87 ? -7.594 -16.531 -4.09 1 98.62 87 ILE A N 1
ATOM 714 C CA . ILE A 1 87 ? -8.023 -15.383 -3.301 1 98.62 87 ILE A CA 1
ATOM 715 C C . ILE A 1 87 ? -9.484 -15.555 -2.898 1 98.62 87 ILE A C 1
ATOM 717 O O . ILE A 1 87 ? -10.359 -15.688 -3.756 1 98.62 87 ILE A O 1
ATOM 721 N N . GLY A 1 88 ? -9.758 -15.5 -1.693 1 98.62 88 GLY A N 1
ATOM 722 C CA . GLY A 1 88 ? -11.07 -15.82 -1.156 1 98.62 88 GLY A CA 1
ATOM 723 C C . GLY A 1 88 ? -12.117 -14.758 -1.462 1 98.62 88 GLY A C 1
ATOM 724 O O . GLY A 1 88 ? -11.914 -13.922 -2.346 1 98.62 88 GLY A O 1
ATOM 725 N N . ARG A 1 89 ? -13.266 -14.891 -0.729 1 98.12 89 ARG A N 1
ATOM 726 C CA . ARG A 1 89 ? -14.391 -13.969 -0.878 1 98.12 89 ARG A CA 1
ATOM 727 C C . ARG A 1 89 ? -14.164 -12.695 -0.081 1 98.12 89 ARG A C 1
ATOM 729 O O . ARG A 1 89 ? -13.594 -12.727 1.013 1 98.12 89 ARG A O 1
ATOM 736 N N . ASN A 1 90 ? -14.602 -11.578 -0.628 1 97.62 90 ASN A N 1
ATOM 737 C CA . ASN A 1 90 ? -14.625 -10.297 0.065 1 97.62 90 ASN A CA 1
ATOM 738 C C . ASN A 1 90 ? -13.227 -9.891 0.531 1 97.62 90 ASN A C 1
ATOM 740 O O . ASN A 1 90 ? -13.07 -9.367 1.634 1 97.62 90 ASN A O 1
ATOM 744 N N . VAL A 1 91 ? -12.258 -10.25 -0.254 1 98.38 91 VAL A N 1
ATOM 745 C CA . VAL A 1 91 ? -10.898 -9.773 0.002 1 98.38 91 VAL A CA 1
ATOM 746 C C . VAL A 1 91 ? -10.727 -8.367 -0.574 1 98.38 91 VAL A C 1
ATOM 748 O O . VAL A 1 91 ? -11.141 -8.102 -1.705 1 98.38 91 VAL A O 1
ATOM 751 N N . LEU A 1 92 ? -10.195 -7.488 0.262 1 98 92 LEU A N 1
ATOM 752 C CA . LEU A 1 92 ? -9.875 -6.133 -0.17 1 98 92 LEU A CA 1
ATOM 753 C C . LEU A 1 92 ? -8.383 -6 -0.483 1 98 92 LEU A C 1
ATOM 755 O O . LEU A 1 92 ? -7.543 -6.18 0.4 1 98 92 LEU A O 1
ATOM 759 N N . VAL A 1 93 ? -8.07 -5.691 -1.714 1 97.94 93 VAL A N 1
ATOM 760 C CA . VAL A 1 93 ? -6.684 -5.539 -2.15 1 97.94 93 VAL A CA 1
ATOM 761 C C . VAL A 1 93 ? -6.43 -4.09 -2.566 1 97.94 93 VAL A C 1
ATOM 763 O O . VAL A 1 93 ? -7.016 -3.605 -3.539 1 97.94 93 VAL A O 1
ATOM 766 N N . ALA A 1 94 ? -5.547 -3.4 -1.838 1 97.69 94 ALA A N 1
ATOM 767 C CA . ALA A 1 94 ? -5.219 -2.018 -2.168 1 97.69 94 ALA A CA 1
ATOM 768 C C . ALA A 1 94 ? -4.348 -1.942 -3.418 1 97.69 94 ALA A C 1
ATOM 770 O O . ALA A 1 94 ? -4.215 -2.926 -4.152 1 97.69 94 ALA A O 1
ATOM 771 N N . SER A 1 95 ? -3.873 -0.716 -3.715 1 95.06 95 SER A N 1
ATOM 772 C CA . SER A 1 95 ? -3.154 -0.489 -4.965 1 95.06 95 SER A CA 1
ATOM 773 C C . SER A 1 95 ? -1.723 -1.004 -4.879 1 95.06 95 SER A C 1
ATOM 775 O O . SER A 1 95 ? -1.147 -1.079 -3.793 1 95.06 95 SER A O 1
ATOM 777 N N . ASP A 1 96 ? -1.17 -1.361 -6.062 1 96.94 96 ASP A N 1
ATOM 778 C CA . ASP A 1 96 ? 0.235 -1.71 -6.254 1 96.94 96 ASP A CA 1
ATOM 779 C C . ASP A 1 96 ? 0.599 -2.971 -5.469 1 96.94 96 ASP A C 1
ATOM 781 O O . ASP A 1 96 ? 1.725 -3.104 -4.988 1 96.94 96 ASP A O 1
ATOM 785 N N . VAL A 1 97 ? -0.352 -3.861 -5.301 1 98.56 97 VAL A N 1
ATOM 786 C CA . VAL A 1 97 ? -0.106 -5.141 -4.645 1 98.56 97 VAL A CA 1
ATOM 787 C C . VAL A 1 97 ? 0.336 -6.172 -5.68 1 98.56 97 VAL A C 1
ATOM 789 O O . VAL A 1 97 ? -0.136 -6.16 -6.82 1 98.56 97 VAL A O 1
ATOM 792 N N . CYS A 1 98 ? 1.227 -7.105 -5.23 1 98.56 98 CYS A N 1
ATOM 793 C CA . CYS A 1 98 ? 1.709 -8.172 -6.105 1 98.56 98 CYS A CA 1
ATOM 794 C C . CYS A 1 98 ? 1.471 -9.539 -5.484 1 98.56 98 CYS A C 1
ATOM 796 O O . CYS A 1 98 ? 1.783 -9.758 -4.312 1 98.56 98 CYS A O 1
ATOM 798 N N . PHE A 1 99 ? 0.875 -10.43 -6.258 1 98.5 99 PHE A N 1
ATOM 799 C CA . PHE A 1 99 ? 0.8 -11.859 -5.957 1 98.5 99 PHE A CA 1
ATOM 800 C C . PHE A 1 99 ? 1.692 -12.656 -6.898 1 98.5 99 PHE A C 1
ATOM 802 O O . PHE A 1 99 ? 1.443 -12.711 -8.102 1 98.5 99 PHE A O 1
ATOM 809 N N . PHE A 1 100 ? 2.717 -13.242 -6.324 1 97.5 100 PHE A N 1
ATOM 810 C CA . PHE A 1 100 ? 3.613 -14.055 -7.137 1 97.5 100 PHE A CA 1
ATOM 811 C C . PHE A 1 100 ? 3.5 -15.531 -6.758 1 97.5 100 PHE A C 1
ATOM 813 O O . PHE A 1 100 ? 3.582 -15.883 -5.578 1 97.5 100 PHE A O 1
ATOM 820 N N . ALA A 1 101 ? 3.297 -16.328 -7.773 1 97.19 101 ALA A N 1
ATOM 821 C CA . ALA A 1 101 ? 3.322 -17.766 -7.574 1 97.19 101 ALA A CA 1
ATOM 822 C C . ALA A 1 101 ? 4.387 -18.422 -8.453 1 97.19 101 ALA A C 1
ATOM 824 O O . ALA A 1 101 ? 4.266 -19.594 -8.812 1 97.19 101 ALA A O 1
ATOM 825 N N . GLU A 1 102 ? 5.301 -17.594 -8.891 1 93.12 102 GLU A N 1
ATOM 826 C CA . GLU A 1 102 ? 6.441 -18.062 -9.68 1 93.12 102 GLU A CA 1
ATOM 827 C C . GLU A 1 102 ? 7.734 -17.391 -9.211 1 93.12 102 GLU A C 1
ATOM 829 O O . GLU A 1 102 ? 7.707 -16.297 -8.633 1 93.12 102 GLU A O 1
ATOM 834 N N . ASN A 1 103 ? 8.766 -18.156 -9.406 1 94.5 103 ASN A N 1
ATOM 835 C CA . ASN A 1 103 ? 10.117 -17.656 -9.18 1 94.5 103 ASN A CA 1
ATOM 836 C C . ASN A 1 103 ? 11.117 -18.312 -10.125 1 94.5 103 ASN A C 1
ATOM 838 O O . ASN A 1 103 ? 10.805 -19.312 -10.789 1 94.5 103 ASN A O 1
ATOM 842 N N . HIS A 1 104 ? 12.25 -17.75 -10.242 1 93.69 104 HIS A N 1
ATOM 843 C CA . HIS A 1 104 ? 13.328 -18.359 -11.016 1 93.69 104 HIS A CA 1
ATOM 844 C C . HIS A 1 104 ? 14.18 -19.281 -10.141 1 93.69 104 HIS A C 1
ATOM 846 O O . HIS A 1 104 ? 14.312 -19.047 -8.938 1 93.69 104 HIS A O 1
ATOM 852 N N . SER A 1 105 ? 14.703 -20.297 -10.836 1 94.69 105 SER A N 1
ATOM 853 C CA . SER A 1 105 ? 15.773 -21.031 -10.188 1 94.69 105 SER A CA 1
ATOM 854 C C . SER A 1 105 ? 17.031 -20.188 -10.031 1 94.69 105 SER A C 1
ATOM 856 O O . SER A 1 105 ? 17.25 -19.234 -10.789 1 94.69 105 SER A O 1
ATOM 858 N N . ILE A 1 106 ? 17.797 -20.469 -8.969 1 96.25 106 ILE A N 1
ATOM 859 C CA . ILE A 1 106 ? 18.922 -19.594 -8.656 1 96.25 106 ILE A CA 1
ATOM 860 C C . ILE A 1 106 ? 20.188 -20.438 -8.461 1 96.25 106 ILE A C 1
ATOM 862 O O . ILE A 1 106 ? 20.938 -20.203 -7.512 1 96.25 106 ILE A O 1
ATOM 866 N N . ASP A 1 107 ? 20.266 -21.422 -9.305 1 96.69 107 ASP A N 1
ATOM 867 C CA . ASP A 1 107 ? 21.484 -22.234 -9.25 1 96.69 107 ASP A CA 1
ATOM 868 C C . ASP A 1 107 ? 22.688 -21.422 -9.75 1 96.69 107 ASP A C 1
ATOM 870 O O . ASP A 1 107 ? 22.938 -21.344 -10.953 1 96.69 107 ASP A O 1
ATOM 874 N N . ALA A 1 108 ? 23.5 -20.969 -8.828 1 96.38 108 ALA A N 1
ATOM 875 C CA . ALA A 1 108 ? 24.625 -20.078 -9.141 1 96.38 108 ALA A CA 1
ATOM 876 C C . ALA A 1 108 ? 25.781 -20.859 -9.766 1 96.38 108 ALA A C 1
ATOM 878 O O . ALA A 1 108 ? 26.672 -20.266 -10.375 1 96.38 108 ALA A O 1
ATOM 879 N N . ASN A 1 109 ? 25.719 -22.172 -9.594 1 96.12 109 ASN A N 1
ATOM 880 C CA . ASN A 1 109 ? 26.766 -22.984 -10.203 1 96.12 109 ASN A CA 1
ATOM 881 C C . ASN A 1 109 ? 26.484 -23.25 -11.68 1 96.12 109 ASN A C 1
ATOM 883 O O . ASN A 1 109 ? 27.375 -23.688 -12.414 1 96.12 109 ASN A O 1
ATOM 887 N N . SER A 1 110 ? 25.359 -23.031 -12.117 1 95.56 110 SER A N 1
ATOM 888 C CA . SER A 1 110 ? 24.938 -23.328 -13.484 1 95.56 110 SER A CA 1
ATOM 889 C C . SER A 1 110 ? 25.562 -22.328 -14.469 1 95.56 110 SER A C 1
ATOM 891 O O . SER A 1 110 ? 25.688 -21.141 -14.156 1 95.56 110 SER A O 1
ATOM 893 N N . SER A 1 111 ? 25.859 -22.781 -15.711 1 95.94 111 SER A N 1
ATOM 894 C CA . SER A 1 111 ? 26.297 -21.906 -16.781 1 95.94 111 SER A CA 1
ATOM 895 C C . SER A 1 111 ? 25.109 -21.188 -17.438 1 95.94 111 SER A C 1
ATOM 897 O O . SER A 1 111 ? 25.281 -20.25 -18.203 1 95.94 111 SER A O 1
ATOM 899 N N . VAL A 1 112 ? 24 -21.703 -17.062 1 95.75 112 VAL A N 1
ATOM 900 C CA . VAL A 1 112 ? 22.781 -21.094 -17.594 1 95.75 112 VAL A CA 1
ATOM 901 C C . VAL A 1 112 ? 22.422 -19.859 -16.781 1 95.75 112 VAL A C 1
ATOM 903 O O . VAL A 1 112 ? 22.297 -19.922 -15.562 1 95.75 112 VAL A O 1
ATOM 906 N N . PRO A 1 113 ? 22.344 -18.656 -17.484 1 96 113 PRO A N 1
ATOM 907 C CA . PRO A 1 113 ? 21.938 -17.469 -16.734 1 96 113 PRO A CA 1
ATOM 908 C C . PRO A 1 113 ? 20.594 -17.641 -16.016 1 96 113 PRO A C 1
ATOM 910 O O . PRO A 1 113 ? 19.734 -18.391 -16.484 1 96 113 PRO A O 1
ATOM 913 N N . TYR A 1 114 ? 20.375 -16.922 -14.859 1 96 114 TYR A N 1
ATOM 914 C CA . TYR A 1 114 ? 19.172 -17.062 -14.055 1 96 114 TYR A CA 1
ATOM 915 C C . TYR A 1 114 ? 17.922 -16.922 -14.922 1 96 114 TYR A C 1
ATOM 917 O O . TYR A 1 114 ? 16.953 -17.672 -14.75 1 96 114 TYR A O 1
ATOM 925 N N . MET A 1 115 ? 17.938 -16 -15.82 1 93.56 115 MET A N 1
ATOM 926 C CA . MET A 1 115 ? 16.797 -15.695 -16.672 1 93.56 115 MET A CA 1
ATOM 927 C C . MET A 1 115 ? 16.391 -16.922 -17.5 1 93.56 115 MET A C 1
ATOM 929 O O . MET A 1 115 ? 15.25 -17.031 -17.922 1 93.56 115 MET A O 1
ATOM 933 N N . LYS A 1 116 ? 17.297 -17.875 -17.75 1 93.38 116 LYS A N 1
ATOM 934 C CA . LYS A 1 116 ? 17.047 -19.047 -18.594 1 93.38 116 LYS A CA 1
ATOM 935 C C . LYS A 1 116 ? 16.906 -20.312 -17.766 1 93.38 116 LYS A C 1
ATOM 937 O O . LYS A 1 116 ? 16.688 -21.391 -18.312 1 93.38 116 LYS A O 1
ATOM 942 N N . GLN A 1 117 ? 17.125 -20.172 -16.5 1 95.5 117 GLN A N 1
ATOM 943 C CA . GLN A 1 117 ? 16.922 -21.328 -15.656 1 95.5 117 GLN A CA 1
ATOM 944 C C . GLN A 1 117 ? 15.438 -21.641 -15.461 1 95.5 117 GLN A C 1
ATOM 946 O O . GLN A 1 117 ? 14.594 -20.781 -15.727 1 95.5 117 GLN A O 1
ATOM 951 N N . ASP A 1 118 ? 15.172 -22.797 -15.031 1 93.19 118 ASP A N 1
ATOM 952 C CA . ASP A 1 118 ? 13.797 -23.25 -14.898 1 93.19 118 ASP A CA 1
ATOM 953 C C . ASP A 1 118 ? 13.031 -22.406 -13.883 1 93.19 118 ASP A C 1
ATOM 955 O O . ASP A 1 118 ? 13.578 -22.016 -12.852 1 93.19 118 ASP A O 1
ATOM 959 N N . LEU A 1 119 ? 11.805 -22.156 -14.188 1 93.19 119 LEU A N 1
ATOM 960 C CA . LEU A 1 119 ? 10.93 -21.5 -13.227 1 93.19 119 LEU A CA 1
ATOM 961 C C . LEU A 1 119 ? 10.492 -22.453 -12.133 1 93.19 119 LEU A C 1
ATOM 963 O O . LEU A 1 119 ? 10.367 -23.656 -12.367 1 93.19 119 LEU A O 1
ATOM 967 N N . LYS A 1 120 ? 10.367 -21.906 -10.945 1 94.81 120 LYS A N 1
ATOM 968 C CA . LYS A 1 120 ? 9.812 -22.641 -9.805 1 94.81 120 LYS A CA 1
ATOM 969 C C . LYS A 1 120 ? 8.43 -22.094 -9.438 1 94.81 120 LYS A C 1
ATOM 971 O O . LYS A 1 120 ? 8.227 -20.875 -9.375 1 94.81 120 LYS A O 1
ATOM 976 N N . PHE A 1 121 ? 7.512 -23.031 -9.289 1 94.81 121 PHE A N 1
ATOM 977 C CA . PHE A 1 121 ? 6.137 -22.641 -9.016 1 94.81 121 PHE A CA 1
ATOM 978 C C . PHE A 1 121 ? 5.711 -23.094 -7.617 1 94.81 121 PHE A C 1
ATOM 980 O O . PHE A 1 121 ? 6.016 -24.203 -7.195 1 94.81 121 PHE A O 1
ATOM 987 N N . LYS A 1 122 ? 5.16 -22.172 -6.801 1 96.88 122 LYS A N 1
ATOM 988 C CA . LYS A 1 122 ? 4.512 -22.484 -5.531 1 96.88 122 LYS A CA 1
ATOM 989 C C . LYS A 1 122 ? 3.186 -21.734 -5.398 1 96.88 122 LYS A C 1
ATOM 991 O O . LYS A 1 122 ? 3.055 -20.609 -5.863 1 96.88 122 LYS A O 1
ATOM 996 N N . ASP A 1 123 ? 2.264 -22.375 -4.754 1 97.94 123 ASP A N 1
ATOM 997 C CA . ASP A 1 123 ? 0.92 -21.812 -4.656 1 97.94 123 ASP A CA 1
ATOM 998 C C . ASP A 1 123 ? 0.872 -20.672 -3.635 1 97.94 123 ASP A C 1
ATOM 1000 O O . ASP A 1 123 ? 1.712 -20.609 -2.734 1 97.94 123 ASP A O 1
ATOM 1004 N N . VAL A 1 124 ? -0.086 -19.781 -3.797 1 98.69 124 VAL A N 1
ATOM 1005 C CA . VAL A 1 124 ? -0.389 -18.703 -2.871 1 98.69 124 VAL A CA 1
ATOM 1006 C C . VAL A 1 124 ? -1.87 -18.734 -2.5 1 98.69 124 VAL A C 1
ATOM 1008 O O . VAL A 1 124 ? -2.729 -18.922 -3.365 1 98.69 124 VAL A O 1
ATOM 1011 N N . TYR A 1 125 ? -2.131 -18.578 -1.236 1 98.88 125 TYR A N 1
ATOM 1012 C CA . TYR A 1 125 ? -3.506 -18.578 -0.749 1 98.88 125 TYR A CA 1
ATOM 1013 C C . TYR A 1 125 ? -3.785 -17.359 0.115 1 98.88 125 TYR A C 1
ATOM 1015 O O . TYR A 1 125 ? -2.963 -16.984 0.953 1 98.88 125 TYR A O 1
ATOM 1023 N N . VAL A 1 126 ? -4.953 -16.703 -0.127 1 98.94 126 VAL A N 1
ATOM 1024 C CA . VAL A 1 126 ? -5.477 -15.641 0.729 1 98.94 126 VAL A CA 1
ATOM 1025 C C . VAL A 1 126 ? -6.895 -15.984 1.172 1 98.94 126 VAL A C 1
ATOM 1027 O O . VAL A 1 126 ? -7.773 -16.219 0.337 1 98.94 126 VAL A O 1
ATOM 1030 N N . GLY A 1 127 ? -7.129 -15.898 2.439 1 98.88 127 GLY A N 1
ATOM 1031 C CA . GLY A 1 127 ? -8.406 -16.312 2.996 1 98.88 127 GLY A CA 1
ATOM 1032 C C . GLY A 1 127 ? -9.469 -15.227 2.896 1 98.88 127 GLY A C 1
ATOM 1033 O O . GLY A 1 127 ? -9.164 -14.062 2.635 1 98.88 127 GLY A O 1
ATOM 1034 N N . ASP A 1 128 ? -10.727 -15.68 3.225 1 98.75 128 ASP A N 1
ATOM 1035 C CA . ASP A 1 128 ? -11.898 -14.82 3.107 1 98.75 128 ASP A CA 1
ATOM 1036 C C . ASP A 1 128 ? -11.789 -13.609 4.027 1 98.75 128 ASP A C 1
ATOM 1038 O O . ASP A 1 128 ? -11.336 -13.727 5.168 1 98.75 128 ASP A O 1
ATOM 1042 N N . GLY A 1 129 ? -12.195 -12.438 3.467 1 98.5 129 GLY A N 1
ATOM 1043 C CA . GLY A 1 129 ? -12.391 -11.25 4.289 1 98.5 129 GLY A CA 1
ATOM 1044 C C . GLY A 1 129 ? -11.094 -10.555 4.652 1 98.5 129 GLY A C 1
ATOM 1045 O O . GLY A 1 129 ? -11.07 -9.688 5.527 1 98.5 129 GLY A O 1
ATOM 1046 N N . THR A 1 130 ? -9.992 -10.945 4.059 1 98.81 130 THR A N 1
ATOM 1047 C CA . THR A 1 130 ? -8.688 -10.375 4.379 1 98.81 130 THR A CA 1
ATOM 1048 C C . THR A 1 130 ? -8.492 -9.047 3.662 1 98.81 130 THR A C 1
ATOM 1050 O O . THR A 1 130 ? -8.938 -8.867 2.527 1 98.81 130 THR A O 1
ATOM 1053 N N . TRP A 1 131 ? -7.84 -8.117 4.41 1 98.81 131 TRP A N 1
ATOM 1054 C CA . TRP A 1 131 ? -7.438 -6.836 3.84 1 98.81 131 TRP A CA 1
ATOM 1055 C C . TRP A 1 131 ? -5.938 -6.809 3.566 1 98.81 131 TRP A C 1
ATOM 1057 O O . TRP A 1 131 ? -5.129 -6.957 4.484 1 98.81 131 TRP A O 1
ATOM 1067 N N . ILE A 1 132 ? -5.551 -6.629 2.27 1 98.88 132 ILE A N 1
ATOM 1068 C CA . ILE A 1 132 ? -4.168 -6.473 1.841 1 98.88 132 ILE A CA 1
ATOM 1069 C C . ILE A 1 132 ? -3.873 -5 1.559 1 98.88 132 ILE A C 1
ATOM 1071 O O . ILE A 1 132 ? -4.379 -4.438 0.584 1 98.88 132 ILE A O 1
ATOM 1075 N N . GLY A 1 133 ? -3.01 -4.43 2.344 1 98.62 133 GLY A N 1
ATOM 1076 C CA . GLY A 1 133 ? -2.721 -3.006 2.258 1 98.62 133 GLY A CA 1
ATOM 1077 C C . GLY A 1 133 ? -1.907 -2.633 1.033 1 98.62 133 GLY A C 1
ATOM 1078 O O . GLY A 1 133 ? -1.554 -3.5 0.23 1 98.62 133 GLY A O 1
ATOM 1079 N N . GLU A 1 134 ? -1.708 -1.31 0.918 1 98.12 134 GLU A N 1
ATOM 1080 C CA . GLU A 1 134 ? -1.033 -0.731 -0.24 1 98.12 134 GLU A CA 1
ATOM 1081 C C . GLU A 1 134 ? 0.379 -1.289 -0.393 1 98.12 134 GLU A C 1
ATOM 1083 O O . GLU A 1 134 ? 1.109 -1.422 0.592 1 98.12 134 GLU A O 1
ATOM 1088 N N . LYS A 1 135 ? 0.78 -1.636 -1.671 1 98.56 135 LYS A N 1
ATOM 1089 C CA . LYS A 1 135 ? 2.152 -1.955 -2.053 1 98.56 135 LYS A CA 1
ATOM 1090 C C . LYS A 1 135 ? 2.65 -3.201 -1.327 1 98.56 135 LYS A C 1
ATOM 1092 O O . LYS A 1 135 ? 3.854 -3.363 -1.112 1 98.56 135 LYS A O 1
ATOM 1097 N N . VAL A 1 136 ? 1.768 -4.102 -0.923 1 98.88 136 VAL A N 1
ATOM 1098 C CA . VAL A 1 136 ? 2.154 -5.375 -0.327 1 98.88 136 VAL A CA 1
ATOM 1099 C C . VAL A 1 136 ? 2.604 -6.344 -1.42 1 98.88 136 VAL A C 1
ATOM 1101 O O . VAL A 1 136 ? 2.062 -6.332 -2.527 1 98.88 136 VAL A O 1
ATOM 1104 N N . ILE A 1 137 ? 3.605 -7.152 -1.081 1 98.88 137 ILE A N 1
ATOM 1105 C CA . ILE A 1 137 ? 4.055 -8.227 -1.96 1 98.88 137 ILE A CA 1
ATOM 1106 C C . ILE A 1 137 ? 3.865 -9.578 -1.27 1 98.88 137 ILE A C 1
ATOM 1108 O O . ILE A 1 137 ? 4.332 -9.773 -0.147 1 98.88 137 ILE A O 1
ATOM 1112 N N . ILE A 1 138 ? 3.172 -10.477 -1.899 1 98.94 138 ILE A N 1
ATOM 1113 C CA . ILE A 1 138 ? 2.98 -11.836 -1.404 1 98.94 138 ILE A CA 1
ATOM 1114 C C . ILE A 1 138 ? 3.805 -12.812 -2.24 1 98.94 138 ILE A C 1
ATOM 1116 O O . ILE A 1 138 ? 3.572 -12.961 -3.443 1 98.94 138 ILE A O 1
ATOM 1120 N N . LEU A 1 139 ? 4.73 -13.508 -1.621 1 98.75 139 LEU A N 1
ATOM 1121 C CA . LEU A 1 139 ? 5.715 -14.32 -2.33 1 98.75 139 LEU A CA 1
ATOM 1122 C C . LEU A 1 139 ? 5.215 -15.75 -2.504 1 98.75 139 LEU A C 1
ATOM 1124 O O . LEU A 1 139 ? 4.281 -16.172 -1.818 1 98.75 139 LEU A O 1
ATOM 1128 N N . PRO A 1 140 ? 5.852 -16.484 -3.395 1 98.25 140 PRO A N 1
ATOM 1129 C CA . PRO A 1 140 ? 5.395 -17.859 -3.674 1 98.25 140 PRO A CA 1
ATOM 1130 C C . PRO A 1 140 ? 5.453 -18.766 -2.445 1 98.25 140 PRO A C 1
ATOM 1132 O O . PRO A 1 140 ? 6.395 -18.672 -1.654 1 98.25 140 PRO A O 1
ATOM 1135 N N . GLY A 1 141 ? 4.461 -19.562 -2.291 1 98.5 141 GLY A N 1
ATOM 1136 C CA . GLY A 1 141 ? 4.473 -20.594 -1.27 1 98.5 141 GLY A CA 1
ATOM 1137 C C . GLY A 1 141 ? 3.926 -20.125 0.064 1 98.5 141 GLY A C 1
ATOM 1138 O O . GLY A 1 141 ? 4.121 -20.781 1.09 1 98.5 141 GLY A O 1
ATOM 1139 N N . THR A 1 142 ? 3.223 -18.984 0.062 1 98.81 142 THR A N 1
ATOM 1140 C CA . THR A 1 142 ? 2.719 -18.453 1.321 1 98.81 142 THR A CA 1
ATOM 1141 C C . THR A 1 142 ? 1.195 -18.531 1.374 1 98.81 142 THR A C 1
ATOM 1143 O O . THR A 1 142 ? 0.532 -18.531 0.335 1 98.81 142 THR A O 1
ATOM 1146 N N . SER A 1 143 ? 0.699 -18.625 2.557 1 98.88 143 SER A N 1
ATOM 1147 C CA . SER A 1 143 ? -0.735 -18.578 2.824 1 98.88 143 SER A CA 1
ATOM 1148 C C . SER A 1 143 ? -1.07 -17.484 3.824 1 98.88 143 SER A C 1
ATOM 1150 O O . SER A 1 143 ? -0.494 -17.422 4.914 1 98.88 143 SER A O 1
ATOM 1152 N N . VAL A 1 144 ? -1.956 -16.625 3.445 1 98.94 144 VAL A N 1
ATOM 1153 C CA . VAL A 1 144 ? -2.52 -15.633 4.359 1 98.94 144 VAL A CA 1
ATOM 1154 C C . VAL A 1 144 ? -3.922 -16.062 4.781 1 98.94 144 VAL A C 1
ATOM 1156 O O . VAL A 1 144 ? -4.789 -16.297 3.938 1 98.94 144 VAL A O 1
ATOM 1159 N N . GLY A 1 145 ? -4.18 -16.109 6.035 1 98.81 145 GLY A N 1
ATOM 1160 C CA . GLY A 1 145 ? -5.434 -16.625 6.562 1 98.81 145 GLY A CA 1
ATOM 1161 C C . GLY A 1 145 ? -6.609 -15.695 6.32 1 98.81 145 GLY A C 1
ATOM 1162 O O . GLY A 1 145 ? -6.477 -14.695 5.621 1 98.81 145 GLY A O 1
ATOM 1163 N N . LYS A 1 146 ? -7.801 -16.156 6.918 1 98.56 146 LYS A N 1
ATOM 1164 C CA . LYS A 1 146 ? -9.016 -15.359 6.793 1 98.56 146 LYS A CA 1
ATOM 1165 C C . LYS A 1 146 ? -9.008 -14.203 7.785 1 98.56 146 LYS A C 1
ATOM 1167 O O . LYS A 1 146 ? -8.398 -14.297 8.852 1 98.56 146 LYS A O 1
ATOM 1172 N N . LYS A 1 147 ? -9.664 -13.133 7.383 1 98.5 147 LYS A N 1
ATOM 1173 C CA . LYS A 1 147 ? -9.898 -11.969 8.234 1 98.5 147 LYS A CA 1
ATOM 1174 C C . LYS A 1 147 ? -8.586 -11.398 8.75 1 98.5 147 LYS A C 1
ATOM 1176 O O . LYS A 1 147 ? -8.508 -10.922 9.883 1 98.5 147 LYS A O 1
ATOM 1181 N N . CYS A 1 148 ? -7.535 -11.531 7.957 1 98.75 148 CYS A N 1
ATOM 1182 C CA . CYS A 1 148 ? -6.25 -10.914 8.281 1 98.75 148 CYS A CA 1
ATOM 1183 C C . CYS A 1 148 ? -6.207 -9.469 7.82 1 98.75 148 CYS A C 1
ATOM 1185 O O . CYS A 1 148 ? -7.035 -9.039 7.016 1 98.75 148 CYS A O 1
ATOM 1187 N N . VAL A 1 149 ? -5.336 -8.727 8.406 1 98.75 149 VAL A N 1
ATOM 1188 C CA . VAL A 1 149 ? -4.957 -7.395 7.949 1 98.75 149 VAL A CA 1
ATOM 1189 C C . VAL A 1 149 ? -3.451 -7.344 7.691 1 98.75 149 VAL A C 1
ATOM 1191 O O . VAL A 1 149 ? -2.652 -7.539 8.609 1 98.75 149 VAL A O 1
ATOM 1194 N N . ILE A 1 150 ? -3.051 -7.102 6.441 1 98.81 150 ILE A N 1
ATOM 1195 C CA . ILE A 1 150 ? -1.645 -6.941 6.086 1 98.81 150 ILE A CA 1
ATOM 1196 C C . ILE A 1 150 ? -1.331 -5.461 5.883 1 98.81 150 ILE A C 1
ATOM 1198 O O . ILE A 1 150 ? -1.896 -4.812 5 1 98.81 150 ILE A O 1
ATOM 1202 N N . GLY A 1 151 ? -0.48 -4.93 6.707 1 98.62 151 GLY A N 1
ATOM 1203 C CA . GLY A 1 151 ? -0.157 -3.514 6.641 1 98.62 151 GLY A CA 1
ATOM 1204 C C . GLY A 1 151 ? 0.528 -3.119 5.344 1 98.62 151 GLY A C 1
ATOM 1205 O O . GLY A 1 151 ? 1.186 -3.943 4.707 1 98.62 151 GLY A O 1
ATOM 1206 N N . ALA A 1 152 ? 0.377 -1.881 5.027 1 98.56 152 ALA A N 1
ATOM 1207 C CA . ALA A 1 152 ? 0.952 -1.338 3.801 1 98.56 152 ALA A CA 1
ATOM 1208 C C . ALA A 1 152 ? 2.455 -1.589 3.742 1 98.56 152 ALA A C 1
ATOM 1210 O O . ALA A 1 152 ? 3.143 -1.521 4.762 1 98.56 152 ALA A O 1
ATOM 1211 N N . GLY A 1 153 ? 2.938 -1.883 2.51 1 98.56 153 GLY A N 1
ATOM 1212 C CA . GLY A 1 153 ? 4.363 -2.01 2.252 1 98.56 153 GLY A CA 1
ATOM 1213 C C . GLY A 1 153 ? 4.945 -3.322 2.746 1 98.56 153 GLY A C 1
ATOM 1214 O O . GLY A 1 153 ? 6.148 -3.557 2.633 1 98.56 153 GLY A O 1
ATOM 1215 N N . SER A 1 154 ? 4.164 -4.223 3.232 1 98.81 154 SER A N 1
ATOM 1216 C CA . SER A 1 154 ? 4.664 -5.461 3.82 1 98.81 154 SER A CA 1
ATOM 1217 C C . SER A 1 154 ? 5.062 -6.461 2.742 1 98.81 154 SER A C 1
ATOM 1219 O O . SER A 1 154 ? 4.508 -6.457 1.643 1 98.81 154 SER A O 1
ATOM 1221 N N . ILE A 1 155 ? 6.016 -7.293 3.053 1 98.88 155 ILE A N 1
ATOM 1222 C CA . ILE A 1 155 ? 6.414 -8.406 2.203 1 98.88 155 ILE A CA 1
ATOM 1223 C C . ILE A 1 155 ? 6.16 -9.727 2.93 1 98.88 155 ILE A C 1
ATOM 1225 O O . ILE A 1 155 ? 6.809 -10.023 3.934 1 98.88 155 ILE A O 1
ATOM 1229 N N . ILE A 1 156 ? 5.219 -10.531 2.463 1 98.88 156 ILE A N 1
ATOM 1230 C CA . ILE A 1 156 ? 4.832 -11.797 3.082 1 98.88 156 ILE A CA 1
ATOM 1231 C C . ILE A 1 156 ? 5.754 -12.906 2.594 1 98.88 156 ILE A C 1
ATOM 1233 O O . ILE A 1 156 ? 5.699 -13.305 1.428 1 98.88 156 ILE A O 1
ATOM 1237 N N . THR A 1 157 ? 6.527 -13.422 3.512 1 98.56 157 THR A N 1
ATOM 1238 C CA . THR A 1 157 ? 7.488 -14.469 3.182 1 98.56 157 THR A CA 1
ATOM 1239 C C . THR A 1 157 ? 7.137 -15.773 3.896 1 98.56 157 THR A C 1
ATOM 1241 O O . THR A 1 157 ? 7.703 -16.828 3.596 1 98.56 157 THR A O 1
ATOM 1244 N N . LYS A 1 158 ? 6.254 -15.641 4.855 1 98.44 158 LYS A N 1
ATOM 1245 C CA . LYS A 1 158 ? 5.766 -16.781 5.621 1 98.44 158 LYS A CA 1
ATOM 1246 C C . LYS A 1 158 ? 4.254 -16.719 5.805 1 98.44 158 LYS A C 1
ATOM 1248 O O . LYS A 1 158 ? 3.639 -15.68 5.566 1 98.44 158 LYS A O 1
ATOM 1253 N N . ASP A 1 159 ? 3.785 -17.875 6.25 1 98.81 159 ASP A N 1
ATOM 1254 C CA . ASP A 1 159 ? 2.338 -17.938 6.422 1 98.81 159 ASP A CA 1
ATOM 1255 C C . ASP A 1 159 ? 1.865 -17 7.527 1 98.81 159 ASP A C 1
ATOM 1257 O O . ASP A 1 159 ? 2.578 -16.781 8.508 1 98.81 159 ASP A O 1
ATOM 1261 N N . VAL A 1 160 ? 0.69 -16.438 7.344 1 98.75 160 VAL A N 1
ATOM 1262 C CA . VAL A 1 160 ? 0 -15.617 8.336 1 98.75 160 VAL A CA 1
ATOM 1263 C C . VAL A 1 160 ? -1.284 -16.312 8.781 1 98.75 160 VAL A C 1
ATOM 1265 O O . VAL A 1 160 ? -2.188 -16.531 7.969 1 98.75 160 VAL A O 1
ATOM 1268 N N . PRO A 1 161 ? -1.431 -16.656 10.055 1 98.62 161 PRO A N 1
ATOM 1269 C CA . PRO A 1 161 ? -2.637 -17.344 10.516 1 98.62 161 PRO A CA 1
ATOM 1270 C C . PRO A 1 161 ? -3.887 -16.469 10.422 1 98.62 161 PRO A C 1
ATOM 1272 O O . PRO A 1 161 ? -3.783 -15.25 10.25 1 98.62 161 PRO A O 1
ATOM 1275 N N . ASP A 1 162 ? -5.031 -17.203 10.586 1 98.5 162 ASP A N 1
ATOM 1276 C CA . ASP A 1 162 ? -6.312 -16.5 10.602 1 98.5 162 ASP A CA 1
ATOM 1277 C C . ASP A 1 162 ? -6.332 -15.422 11.68 1 98.5 162 ASP A C 1
ATOM 1279 O O . ASP A 1 162 ? -5.73 -15.586 12.742 1 98.5 162 ASP A O 1
ATOM 1283 N N . TYR A 1 163 ? -7.023 -14.32 11.352 1 98.31 163 TYR A N 1
ATOM 1284 C CA . TYR A 1 163 ? -7.328 -13.289 12.344 1 98.31 163 TYR A CA 1
ATOM 1285 C C . TYR A 1 163 ? -6.055 -12.672 12.898 1 98.31 163 TYR A C 1
ATOM 1287 O O . TYR A 1 163 ? -5.961 -12.391 14.094 1 98.31 163 TYR A O 1
ATOM 1295 N N . CYS A 1 164 ? -5.062 -12.492 12.031 1 98.56 164 CYS A N 1
ATOM 1296 C CA . CYS A 1 164 ? -3.811 -11.867 12.445 1 98.56 164 CYS A CA 1
ATOM 1297 C C . CYS A 1 164 ? -3.529 -10.609 11.625 1 98.56 164 CYS A C 1
ATOM 1299 O O . CYS A 1 164 ? -3.992 -10.492 10.492 1 98.56 164 CYS A O 1
ATOM 1301 N N . MET A 1 165 ? -2.879 -9.742 12.242 1 98.5 165 MET A N 1
ATOM 1302 C CA . MET A 1 165 ? -2.311 -8.578 11.57 1 98.5 165 MET A CA 1
ATOM 1303 C C . MET A 1 165 ? -0.804 -8.734 11.391 1 98.5 165 MET A C 1
ATOM 1305 O O . MET A 1 165 ? -0.089 -9.047 12.344 1 98.5 165 MET A O 1
ATOM 1309 N N . ALA A 1 166 ? -0.33 -8.562 10.195 1 98.62 166 ALA A N 1
ATOM 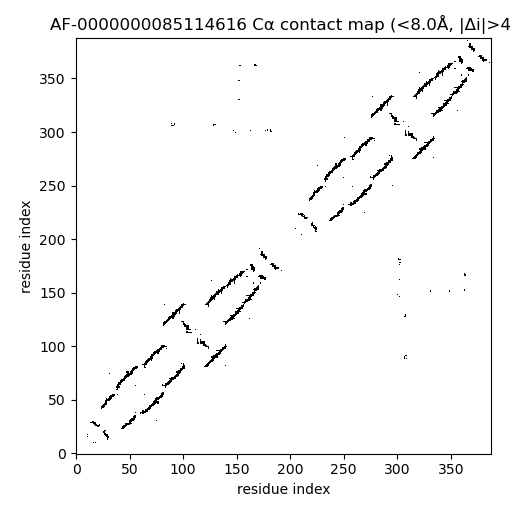1310 C CA . ALA A 1 166 ? 1.101 -8.672 9.922 1 98.62 166 ALA A CA 1
ATOM 1311 C C . ALA A 1 166 ? 1.627 -7.422 9.227 1 98.62 166 ALA A C 1
ATOM 1313 O O . ALA A 1 166 ? 0.94 -6.836 8.391 1 98.62 166 ALA A O 1
ATOM 1314 N N . VAL A 1 167 ? 2.814 -6.965 9.602 1 98.25 167 VAL A N 1
ATOM 1315 C CA . VAL A 1 167 ? 3.432 -5.781 9.008 1 98.25 167 VAL A CA 1
ATOM 1316 C C . VAL A 1 167 ? 4.934 -6.008 8.852 1 98.25 167 VAL A C 1
ATOM 1318 O O . VAL A 1 167 ? 5.504 -6.902 9.477 1 98.25 167 VAL A O 1
ATOM 1321 N N . GLY A 1 168 ? 5.52 -5.238 7.844 1 97.88 168 GLY A N 1
ATOM 1322 C CA . GLY A 1 168 ? 6.969 -5.18 7.781 1 97.88 168 GLY A CA 1
ATOM 1323 C C . GLY A 1 168 ? 7.551 -5.938 6.602 1 97.88 168 GLY A C 1
ATOM 1324 O O . GLY A 1 168 ? 6.809 -6.5 5.793 1 97.88 168 GLY A O 1
ATOM 1325 N N . ASN A 1 169 ? 8.891 -5.902 6.539 1 97.44 169 ASN A N 1
ATOM 1326 C CA . ASN A 1 169 ? 9.719 -6.551 5.527 1 97.44 169 ASN A CA 1
ATOM 1327 C C . ASN A 1 169 ? 10.977 -7.156 6.137 1 97.44 169 ASN A C 1
ATOM 1329 O O . ASN A 1 169 ? 11.953 -6.445 6.395 1 97.44 169 ASN A O 1
ATOM 1333 N N . PRO A 1 170 ? 11 -8.398 6.25 1 97.75 170 PRO A N 1
ATOM 1334 C CA . PRO A 1 170 ? 9.891 -9.336 6.059 1 97.75 170 PRO A CA 1
ATOM 1335 C C . PRO A 1 170 ? 8.742 -9.102 7.039 1 97.75 170 PRO A C 1
ATOM 1337 O O . PRO A 1 170 ? 8.961 -8.586 8.141 1 97.75 170 PRO A O 1
ATOM 1340 N N . ALA A 1 171 ? 7.547 -9.492 6.668 1 98.12 171 ALA A N 1
ATOM 1341 C CA . ALA A 1 171 ? 6.367 -9.266 7.496 1 98.12 171 ALA A CA 1
ATOM 1342 C C . ALA A 1 171 ? 6.375 -10.18 8.719 1 98.12 171 ALA A C 1
ATOM 1344 O O . ALA A 1 171 ? 6.766 -11.344 8.625 1 98.12 171 ALA A O 1
ATOM 1345 N N . ARG A 1 172 ? 5.883 -9.633 9.844 1 97.5 172 ARG A N 1
ATOM 1346 C CA . ARG A 1 172 ? 5.672 -10.375 11.078 1 97.5 172 ARG A CA 1
ATOM 1347 C C . ARG A 1 172 ? 4.289 -10.094 11.656 1 97.5 172 ARG A C 1
ATOM 1349 O O . ARG A 1 172 ? 3.762 -8.992 11.516 1 97.5 172 ARG A O 1
ATOM 1356 N N . VAL A 1 173 ? 3.795 -11.18 12.312 1 97.94 173 VAL A N 1
ATOM 1357 C CA . VAL A 1 173 ? 2.52 -11.008 13 1 97.94 173 VAL A CA 1
ATOM 1358 C C . VAL A 1 173 ? 2.711 -10.117 14.227 1 97.94 173 VAL A C 1
ATOM 1360 O O . VAL A 1 173 ? 3.551 -10.398 15.078 1 97.94 173 VAL A O 1
ATOM 1363 N N . ILE A 1 174 ? 1.896 -9.055 14.297 1 97.12 174 ILE A N 1
ATOM 1364 C CA . ILE A 1 174 ? 2.086 -8.141 15.422 1 97.12 174 ILE A CA 1
ATOM 1365 C C . ILE A 1 174 ? 0.833 -8.133 16.297 1 97.12 174 ILE A C 1
ATOM 1367 O O . ILE A 1 174 ? 0.878 -7.699 17.453 1 97.12 174 ILE A O 1
ATOM 1371 N N . LYS A 1 175 ? -0.293 -8.516 15.805 1 97.94 175 LYS A N 1
ATOM 1372 C CA . LYS A 1 175 ? -1.533 -8.586 16.562 1 97.94 175 LYS A CA 1
ATOM 1373 C C . LYS A 1 175 ? -2.354 -9.812 16.172 1 97.94 175 LYS A C 1
ATOM 1375 O O . LYS A 1 175 ? -2.254 -10.297 15.047 1 97.94 175 LYS A O 1
ATOM 1380 N N . LYS A 1 176 ? -3.105 -10.273 17.109 1 97.56 176 LYS A N 1
ATOM 1381 C CA . LYS A 1 176 ? -4.125 -11.297 16.906 1 97.56 176 LYS A CA 1
ATOM 1382 C C . LYS A 1 176 ? -5.488 -10.82 17.391 1 97.56 176 LYS A C 1
ATOM 1384 O O . LYS A 1 176 ? -5.598 -10.195 18.453 1 97.56 176 LYS A O 1
ATOM 1389 N N . TYR A 1 177 ? -6.41 -11.117 16.594 1 97.25 177 TYR A N 1
ATOM 1390 C CA . TYR A 1 177 ? -7.758 -10.703 16.984 1 97.25 177 TYR A CA 1
ATOM 1391 C C . TYR A 1 177 ? -8.359 -11.672 18 1 97.25 177 TYR A C 1
ATOM 1393 O O . TYR A 1 177 ? -8.383 -12.883 17.766 1 97.25 177 TYR A O 1
ATOM 1401 N N . ASN A 1 178 ? -8.781 -11.102 19.141 1 95.5 178 ASN A N 1
ATOM 1402 C CA . ASN A 1 178 ? -9.531 -11.875 20.109 1 95.5 178 ASN A CA 1
ATOM 1403 C C . ASN A 1 178 ? -11.031 -11.844 19.812 1 95.5 178 ASN A C 1
ATOM 1405 O O . ASN A 1 178 ? -11.695 -10.836 20.062 1 95.5 178 ASN A O 1
ATOM 1409 N N . THR A 1 179 ? -11.562 -12.984 19.328 1 91.81 179 THR A N 1
ATOM 1410 C CA . THR A 1 179 ? -12.945 -13.047 18.859 1 91.81 179 THR A CA 1
ATOM 1411 C C . THR A 1 179 ? -13.914 -12.914 20.031 1 91.81 179 THR A C 1
ATOM 1413 O O . THR A 1 179 ? -15.062 -12.523 19.859 1 91.81 179 THR A O 1
ATOM 1416 N N . ASP A 1 180 ? -13.43 -13.219 21.234 1 94 180 ASP A N 1
ATOM 1417 C CA . ASP A 1 180 ? -14.281 -13.117 22.422 1 94 180 ASP A CA 1
ATOM 1418 C C . ASP A 1 180 ? -14.445 -11.656 22.844 1 94 180 ASP A C 1
ATOM 1420 O O . ASP A 1 180 ? -15.555 -11.203 23.125 1 94 180 ASP A O 1
ATOM 1424 N N . THR A 1 181 ? -13.414 -10.875 22.844 1 94.06 181 THR A N 1
ATOM 1425 C CA . THR A 1 181 ? -13.438 -9.5 23.312 1 94.06 181 THR A CA 1
ATOM 1426 C C . THR A 1 181 ? -13.656 -8.531 22.172 1 94.06 181 THR A C 1
ATOM 1428 O O . THR A 1 181 ? -14.031 -7.375 22.391 1 94.06 181 THR A O 1
ATOM 1431 N N . GLY A 1 182 ? -13.352 -8.969 21 1 94.12 182 GLY A N 1
ATOM 1432 C CA . GLY A 1 182 ? -13.539 -8.125 19.828 1 94.12 182 GLY A CA 1
ATOM 1433 C C . GLY A 1 182 ? -12.438 -7.094 19.641 1 94.12 182 GLY A C 1
ATOM 1434 O O . GLY A 1 182 ? -12.688 -5.996 19.156 1 94.12 182 GLY A O 1
ATOM 1435 N N . VAL A 1 183 ? -11.25 -7.41 20.172 1 95.44 183 VAL A N 1
ATOM 1436 C CA . VAL A 1 183 ? -10.172 -6.43 20.094 1 95.44 183 VAL A CA 1
ATOM 1437 C C . VAL A 1 183 ? -8.914 -7.094 19.531 1 95.44 183 VAL A C 1
ATOM 1439 O O . VAL A 1 183 ? -8.688 -8.289 19.75 1 95.44 183 VAL A O 1
ATOM 1442 N N . TRP A 1 184 ? -8.148 -6.332 18.766 1 96.44 184 TRP A N 1
ATOM 1443 C CA . TRP A 1 184 ? -6.82 -6.758 18.328 1 96.44 184 TRP A CA 1
ATOM 1444 C C . TRP A 1 184 ? -5.82 -6.695 19.469 1 96.44 184 TRP A C 1
ATOM 1446 O O . TRP A 1 184 ? -5.648 -5.648 20.109 1 96.44 184 TRP A O 1
ATOM 1456 N N . GLU A 1 185 ? -5.145 -7.812 19.703 1 96.62 185 GLU A N 1
ATOM 1457 C CA . GLU A 1 185 ? -4.199 -7.883 20.812 1 96.62 185 GLU A CA 1
ATOM 1458 C C . GLU A 1 185 ? -2.768 -8.062 20.312 1 96.62 185 GLU A C 1
ATOM 1460 O O . GLU A 1 185 ? -2.51 -8.898 19.438 1 96.62 185 GLU A O 1
ATOM 1465 N N . LYS A 1 186 ? -1.842 -7.281 20.891 1 94.75 186 LYS A N 1
ATOM 1466 C CA . LYS A 1 186 ? -0.436 -7.375 20.516 1 94.75 186 LYS A CA 1
ATOM 1467 C C . LYS A 1 186 ? 0.124 -8.766 20.812 1 94.75 186 LYS A C 1
ATOM 1469 O O . LYS A 1 186 ? -0.188 -9.352 21.859 1 94.75 186 LYS A O 1
ATOM 1474 N N . THR A 1 187 ? 0.911 -9.195 19.828 1 90.88 187 THR A N 1
ATOM 1475 C CA . THR A 1 187 ? 1.557 -10.484 20.062 1 90.88 187 THR A CA 1
ATOM 1476 C C . THR A 1 187 ? 2.916 -10.297 20.734 1 90.88 187 THR A C 1
ATOM 1478 O O . THR A 1 187 ? 3.547 -9.25 20.578 1 90.88 187 THR A O 1
ATOM 1481 N N . SER A 1 188 ? 3.363 -11.047 21.734 1 73.31 188 SER A N 1
ATOM 1482 C CA . SER A 1 188 ? 4.691 -10.977 22.328 1 73.31 188 SER A CA 1
ATOM 1483 C C . SER A 1 188 ? 5.777 -11.289 21.312 1 73.31 188 SER A C 1
ATOM 1485 O O . SER A 1 188 ? 5.57 -12.102 20.406 1 73.31 188 SER A O 1
ATOM 1487 N N . ARG A 1 189 ? 6.668 -10.398 20.875 1 62.09 189 ARG A N 1
ATOM 1488 C CA . ARG A 1 189 ? 7.734 -10.492 19.891 1 62.09 189 ARG A CA 1
ATOM 1489 C C . ARG A 1 189 ? 8.281 -11.914 19.812 1 62.09 189 ARG A C 1
ATOM 1491 O O . ARG A 1 189 ? 8.953 -12.273 18.844 1 62.09 189 ARG A O 1
ATOM 1498 N N . GLY A 1 190 ? 8.25 -12.828 20.75 1 45.38 190 GLY A N 1
ATOM 1499 C CA . GLY A 1 190 ? 8.961 -14.102 20.812 1 45.38 190 GLY A CA 1
ATOM 1500 C C . GLY A 1 190 ? 8.5 -15.094 19.766 1 45.38 190 GLY A C 1
ATOM 1501 O O . GLY A 1 190 ? 9.062 -16.172 19.625 1 45.38 190 GLY A O 1
ATOM 1502 N N . ASP A 1 191 ? 7.32 -15.031 19.188 1 41.5 191 ASP A N 1
ATOM 1503 C CA . ASP A 1 191 ? 6.82 -16.25 18.562 1 41.5 191 ASP A CA 1
ATOM 1504 C C . ASP A 1 191 ? 7.332 -16.375 17.125 1 41.5 191 ASP A C 1
ATOM 1506 O O . ASP A 1 191 ? 6.758 -17.094 16.312 1 41.5 191 ASP A O 1
ATOM 1510 N N . SER A 1 192 ? 8.039 -15.57 16.578 1 39.44 192 SER A N 1
ATOM 1511 C CA . SER A 1 192 ? 8.609 -15.82 15.25 1 39.44 192 SER A CA 1
ATOM 1512 C C . SER A 1 192 ? 9.461 -17.078 15.25 1 39.44 192 SER A C 1
ATOM 1514 O O . SER A 1 192 ? 10.125 -17.391 14.258 1 39.44 192 SER A O 1
ATOM 1516 N N . HIS A 1 193 ? 9.781 -17.734 16.391 1 35.56 193 HIS A N 1
ATOM 1517 C CA . HIS A 1 193 ? 10.711 -18.859 16.328 1 35.56 193 HIS A CA 1
ATOM 1518 C C . HIS A 1 193 ? 10.102 -20.047 15.578 1 35.56 193 HIS A C 1
ATOM 1520 O O . HIS A 1 193 ? 10.734 -21.094 15.438 1 35.56 193 HIS A O 1
ATOM 1526 N N . GLY A 1 194 ? 8.844 -20.109 15.156 1 28.23 194 GLY A N 1
ATOM 1527 C CA . GLY A 1 194 ? 8.688 -21.422 14.539 1 28.23 194 GLY A CA 1
ATOM 1528 C C . GLY A 1 194 ? 9.258 -21.5 13.141 1 28.23 194 GLY A C 1
ATOM 1529 O O . GLY A 1 194 ? 9.461 -20.469 12.492 1 28.23 194 GLY A O 1
ATOM 1530 N N . MET B 1 1 ? 10.57 31.766 -26.922 1 29.56 1 MET B N 1
ATOM 1531 C CA . MET B 1 1 ? 10.047 30.859 -27.938 1 29.56 1 MET B CA 1
ATOM 1532 C C . MET B 1 1 ? 10.109 29.406 -27.469 1 29.56 1 MET B C 1
ATOM 1534 O O . MET B 1 1 ? 9.367 28.562 -27.953 1 29.56 1 MET B O 1
ATOM 1538 N N . LYS B 1 2 ? 11.148 29.062 -26.688 1 35.12 2 LYS B N 1
ATOM 1539 C CA . LYS B 1 2 ? 11.438 27.703 -26.219 1 35.12 2 LYS B CA 1
ATOM 1540 C C . LYS B 1 2 ? 10.508 27.328 -25.062 1 35.12 2 LYS B C 1
ATOM 1542 O O . LYS B 1 2 ? 10.391 26.141 -24.734 1 35.12 2 LYS B O 1
ATOM 1547 N N . LYS B 1 3 ? 10.117 28.234 -24.234 1 36.25 3 LYS B N 1
ATOM 1548 C CA . LYS B 1 3 ? 9.195 27.938 -23.156 1 36.25 3 LYS B CA 1
ATOM 1549 C C . LYS B 1 3 ? 7.805 27.594 -23.688 1 36.25 3 LYS B C 1
ATOM 1551 O O . LYS B 1 3 ? 7.078 26.797 -23.078 1 36.25 3 LYS B O 1
ATOM 1556 N N . THR B 1 4 ? 7.395 28.156 -24.781 1 36.16 4 THR B N 1
ATOM 1557 C CA . THR B 1 4 ? 6.074 27.953 -25.375 1 36.16 4 THR B CA 1
ATOM 1558 C C . THR B 1 4 ? 5.98 26.594 -26.047 1 36.16 4 THR B C 1
ATOM 1560 O O . THR B 1 4 ? 4.934 25.938 -26 1 36.16 4 THR B O 1
ATOM 1563 N N . ILE B 1 5 ? 7.102 26.094 -26.625 1 33.59 5 ILE B N 1
ATOM 1564 C CA . ILE B 1 5 ? 7.035 24.844 -27.375 1 33.59 5 ILE B CA 1
ATOM 1565 C C . ILE B 1 5 ? 6.969 23.672 -26.406 1 33.59 5 ILE B C 1
ATOM 1567 O O . ILE B 1 5 ? 6.453 22.609 -26.766 1 33.59 5 ILE B O 1
ATOM 1571 N N . LYS B 1 6 ? 7.602 23.766 -25.312 1 32.28 6 LYS B N 1
ATOM 1572 C CA . LYS B 1 6 ? 7.578 22.656 -24.359 1 32.28 6 LYS B CA 1
ATOM 1573 C C . LYS B 1 6 ? 6.176 22.453 -23.797 1 32.28 6 LYS B C 1
ATOM 1575 O O . LYS B 1 6 ? 5.789 21.328 -23.469 1 32.28 6 LYS B O 1
ATOM 1580 N N . LYS B 1 7 ? 5.348 23.5 -23.734 1 32.25 7 LYS B N 1
ATOM 1581 C CA . LYS B 1 7 ? 3.957 23.453 -23.297 1 32.25 7 LYS B CA 1
ATOM 1582 C C . LYS B 1 7 ? 3.088 22.672 -24.266 1 32.25 7 LYS B C 1
ATOM 1584 O O . LYS B 1 7 ? 2.215 21.906 -23.844 1 32.25 7 LYS B O 1
ATOM 1589 N N . LEU B 1 8 ? 3.336 22.766 -25.516 1 34.69 8 LEU B N 1
ATOM 1590 C CA . LEU B 1 8 ? 2.477 22.188 -26.547 1 34.69 8 LEU B CA 1
ATOM 1591 C C . LEU B 1 8 ? 2.691 20.688 -26.641 1 34.69 8 LEU B C 1
ATOM 1593 O O . LEU B 1 8 ? 1.736 19.922 -26.812 1 34.69 8 LEU B O 1
ATOM 1597 N N . TYR B 1 9 ? 3.889 20.219 -26.594 1 31.59 9 TYR B N 1
ATOM 1598 C CA . TYR B 1 9 ? 4.152 18.797 -26.797 1 31.59 9 TYR B CA 1
ATOM 1599 C C . TYR B 1 9 ? 3.568 17.969 -25.656 1 31.59 9 TYR B C 1
ATOM 1601 O O . TYR B 1 9 ? 3.035 16.891 -25.875 1 31.59 9 TYR B O 1
ATOM 1609 N N . MET B 1 10 ? 3.598 18.5 -24.406 1 30.92 10 MET B N 1
ATOM 1610 C CA . MET B 1 10 ? 3.004 17.75 -23.297 1 30.92 10 MET B CA 1
ATOM 1611 C C . MET B 1 10 ? 1.492 17.656 -23.453 1 30.92 10 MET B C 1
ATOM 1613 O O . MET B 1 10 ? 0.87 16.719 -22.938 1 30.92 10 MET B O 1
ATOM 1617 N N . LEU B 1 11 ? 0.793 18.469 -24.156 1 33 11 LEU B N 1
ATOM 1618 C CA . LEU B 1 11 ? -0.629 18.484 -24.484 1 33 11 LEU B CA 1
ATOM 1619 C C . LEU B 1 11 ? -0.987 17.281 -25.359 1 33 11 LEU B C 1
ATOM 1621 O O . LEU B 1 11 ? -2.045 16.672 -25.188 1 33 11 LEU B O 1
ATOM 1625 N N . PHE B 1 12 ? -0.344 17.016 -26.359 1 34.69 12 PHE B N 1
ATOM 1626 C CA . PHE B 1 12 ? -0.771 16.062 -27.375 1 34.69 12 PHE B CA 1
ATOM 1627 C C . PHE B 1 12 ? -0.779 14.641 -26.797 1 34.69 12 PHE B C 1
ATOM 1629 O O . PHE B 1 12 ? -1.646 13.836 -27.141 1 34.69 12 PHE B O 1
ATOM 1636 N N . LEU B 1 13 ? 0.32 14.125 -26.328 1 33.69 13 LEU B N 1
ATOM 1637 C CA . LEU B 1 13 ? 0.416 12.68 -26.109 1 33.69 13 LEU B CA 1
ATOM 1638 C C . LEU B 1 13 ? -0.384 12.258 -24.875 1 33.69 13 LEU B C 1
ATOM 1640 O O . LEU B 1 13 ? -0.608 11.07 -24.656 1 33.69 13 LEU B O 1
ATOM 1644 N N . HIS B 1 14 ? -0.447 12.984 -23.781 1 32.41 14 HIS B N 1
ATOM 1645 C CA . HIS B 1 14 ? -1.195 12.578 -22.594 1 32.41 14 HIS B CA 1
ATOM 1646 C C . HIS B 1 14 ? -2.516 13.328 -22.5 1 32.41 14 HIS B C 1
ATOM 1648 O O . HIS B 1 14 ? -2.543 14.492 -22.078 1 32.41 14 HIS B O 1
ATOM 1654 N N . PRO B 1 15 ? -3.619 12.977 -23.297 1 31.02 15 PRO B N 1
ATOM 1655 C CA . PRO B 1 15 ? -4.809 13.82 -23.406 1 31.02 15 PRO B CA 1
ATOM 1656 C C . PRO B 1 15 ? -5.289 14.352 -22.062 1 31.02 15 PRO B C 1
ATOM 1658 O O . PRO B 1 15 ? -5.695 15.516 -21.969 1 31.02 15 PRO B O 1
ATOM 1661 N N . ILE B 1 16 ? -5.941 13.336 -21.281 1 32.66 16 ILE B N 1
ATOM 1662 C CA . ILE B 1 16 ? -6.75 14.055 -20.297 1 32.66 16 ILE B CA 1
ATOM 1663 C C . ILE B 1 16 ? -5.863 14.977 -19.469 1 32.66 16 ILE B C 1
ATOM 1665 O O . ILE B 1 16 ? -5.242 14.539 -18.5 1 32.66 16 ILE B O 1
ATOM 1669 N N . LEU B 1 17 ? -4.883 15.422 -19.969 1 34.5 17 LEU B N 1
ATOM 1670 C CA . LEU B 1 17 ? -3.979 16.422 -19.406 1 34.5 17 LEU B CA 1
ATOM 1671 C C . LEU B 1 17 ? -4.762 17.594 -18.812 1 34.5 17 LEU B C 1
ATOM 1673 O O . LEU B 1 17 ? -5.41 18.328 -19.562 1 34.5 17 LEU B O 1
ATOM 1677 N N . PHE B 1 18 ? -5.676 17.297 -17.797 1 32.16 18 PHE B N 1
ATOM 1678 C CA . PHE B 1 18 ? -6.152 18.594 -17.297 1 32.16 18 PHE B CA 1
ATOM 1679 C C . PHE B 1 18 ? -5.043 19.641 -17.375 1 32.16 18 PHE B C 1
ATOM 1681 O O . PHE B 1 18 ? -3.881 19.328 -17.094 1 32.16 18 PHE B O 1
ATOM 1688 N N . PHE B 1 19 ? -5.102 20.5 -18.25 1 32.91 19 PHE B N 1
ATOM 1689 C CA . PHE B 1 19 ? -4.547 21.844 -18.312 1 32.91 19 PHE B CA 1
ATOM 1690 C C . PHE B 1 19 ? -4.547 22.484 -16.938 1 32.91 19 PHE B C 1
ATOM 1692 O O . PHE B 1 19 ? -5.582 22.562 -16.266 1 32.91 19 PHE B O 1
ATOM 1699 N N . THR B 1 20 ? -3.465 22.219 -16.062 1 35.38 20 THR B N 1
ATOM 1700 C CA . THR B 1 20 ? -3.111 23.156 -15 1 35.38 20 THR B CA 1
ATOM 1701 C C . THR B 1 20 ? -3.461 24.594 -15.391 1 35.38 20 THR B C 1
ATOM 1703 O O . THR B 1 20 ? -3.094 25.047 -16.469 1 35.38 20 THR B O 1
ATOM 1706 N N . ASN B 1 21 ? -4.656 24.812 -15.156 1 32.44 21 ASN B N 1
ATOM 1707 C CA . ASN B 1 21 ? -4.711 26.25 -14.945 1 32.44 21 ASN B CA 1
ATOM 1708 C C . ASN B 1 21 ? -3.533 26.734 -14.102 1 32.44 21 ASN B C 1
ATOM 1710 O O . ASN B 1 21 ? -3.285 26.203 -13.016 1 32.44 21 ASN B O 1
ATOM 1714 N N . THR B 1 22 ? -2.369 27.094 -14.688 1 37.16 22 THR B N 1
ATOM 1715 C CA . THR B 1 22 ? -1.249 27.922 -14.234 1 37.16 22 THR B CA 1
ATOM 1716 C C . THR B 1 22 ? -1.723 28.984 -13.242 1 37.16 22 THR B C 1
ATOM 1718 O O . THR B 1 22 ? -1.266 30.125 -13.289 1 37.16 22 THR B O 1
ATOM 1721 N N . PHE B 1 23 ? -2.758 28.812 -12.625 1 35.31 23 PHE B N 1
ATOM 1722 C CA . PHE B 1 23 ? -2.838 29.891 -11.625 1 35.31 23 PHE B CA 1
ATOM 1723 C C . PHE B 1 23 ? -1.866 29.625 -10.484 1 35.31 23 PHE B C 1
ATOM 1725 O O . PHE B 1 23 ? -1.735 28.5 -10.016 1 35.31 23 PHE B O 1
ATOM 1732 N N . LYS B 1 24 ? -1.162 30.406 -9.938 1 44.75 24 LYS B N 1
ATOM 1733 C CA . LYS B 1 24 ? -0.119 30.578 -8.93 1 44.75 24 LYS B CA 1
ATOM 1734 C C . LYS B 1 24 ? 1.072 29.672 -9.219 1 44.75 24 LYS B C 1
ATOM 1736 O O . LYS B 1 24 ? 1.648 29.078 -8.305 1 44.75 24 LYS B O 1
ATOM 1741 N N . ASN B 1 25 ? 1.419 29.453 -10.562 1 42 25 ASN B N 1
ATOM 1742 C CA . ASN B 1 25 ? 2.605 28.766 -11.047 1 42 25 ASN B CA 1
ATOM 1743 C C . ASN B 1 25 ? 2.625 27.312 -10.586 1 42 25 ASN B C 1
ATOM 1745 O O . ASN B 1 25 ? 3.668 26.797 -10.172 1 42 25 ASN B O 1
ATOM 1749 N N . ASN B 1 26 ? 1.358 26.938 -10.32 1 37.72 26 ASN B N 1
ATOM 1750 C CA . ASN B 1 26 ? 1.282 25.516 -9.977 1 37.72 26 ASN B CA 1
ATOM 1751 C C . ASN B 1 26 ? 1.153 24.656 -11.227 1 37.72 26 ASN B C 1
ATOM 1753 O O . ASN B 1 26 ? 0.531 25.047 -12.211 1 37.72 26 ASN B O 1
ATOM 1757 N N . LEU B 1 27 ? 2.078 23.703 -11.43 1 40.19 27 LEU B N 1
ATOM 1758 C CA . LEU B 1 27 ? 2.064 22.766 -12.555 1 40.19 27 LEU B CA 1
ATOM 1759 C C . LEU B 1 27 ? 1.473 21.422 -12.141 1 40.19 27 LEU B C 1
ATOM 1761 O O . LEU B 1 27 ? 1.896 20.844 -11.141 1 40.19 27 LEU B O 1
ATOM 1765 N N . PHE B 1 28 ? 0.283 21.047 -12.508 1 41.78 28 PHE B N 1
ATOM 1766 C CA . PHE B 1 28 ? -0.278 19.703 -12.336 1 41.78 28 PHE B CA 1
ATOM 1767 C C . PHE B 1 28 ? -0.136 18.891 -13.625 1 41.78 28 PHE B C 1
ATOM 1769 O O . PHE B 1 28 ? -0.57 19.344 -14.688 1 41.78 28 PHE B O 1
ATOM 1776 N N . VAL B 1 29 ? 0.915 18 -13.68 1 41.91 29 VAL B N 1
ATOM 1777 C CA . VAL B 1 29 ? 1.142 17.219 -14.891 1 41.91 29 VAL B CA 1
ATOM 1778 C C . VAL B 1 29 ? -0.013 16.234 -15.094 1 41.91 29 VAL B C 1
ATOM 1780 O O . VAL B 1 29 ? -0.645 15.805 -14.133 1 41.91 29 VAL B O 1
ATOM 1783 N N . ARG B 1 30 ? -0.411 15.805 -16.281 1 42.41 30 ARG B N 1
ATOM 1784 C CA . ARG B 1 30 ? -1.406 15.039 -17.031 1 42.41 30 ARG B CA 1
ATOM 1785 C C . ARG B 1 30 ? -1.45 13.594 -16.578 1 42.41 30 ARG B C 1
ATOM 1787 O O . ARG B 1 30 ? -0.428 13.031 -16.172 1 42.41 30 ARG B O 1
ATOM 1794 N N . SER B 1 31 ? -2.238 13.016 -15.852 1 46.16 31 SER B N 1
ATOM 1795 C CA . SER B 1 31 ? -2.889 11.734 -15.602 1 46.16 31 SER B CA 1
ATOM 1796 C C . SER B 1 31 ? -3.209 11.562 -14.117 1 46.16 31 SER B C 1
ATOM 1798 O O . SER B 1 31 ? -3.463 10.445 -13.664 1 46.16 31 SER B O 1
ATOM 1800 N N . GLY B 1 32 ? -3.115 12.688 -13.539 1 54.31 32 GLY B N 1
ATOM 1801 C CA . GLY B 1 32 ? -3.486 12.539 -12.141 1 54.31 32 GLY B CA 1
ATOM 1802 C C . GLY B 1 32 ? -4.969 12.727 -11.898 1 54.31 32 GLY B C 1
ATOM 1803 O O . GLY B 1 32 ? -5.699 13.18 -12.781 1 54.31 32 GLY B O 1
ATOM 1804 N N . GLN B 1 33 ? -5.602 11.953 -11.055 1 58.75 33 GLN B N 1
ATOM 1805 C CA . GLN B 1 33 ? -6.973 12.07 -10.57 1 58.75 33 GLN B CA 1
ATOM 1806 C C . GLN B 1 33 ? -7.062 13.078 -9.422 1 58.75 33 GLN B C 1
ATOM 1808 O O . GLN B 1 33 ? -6.816 12.734 -8.266 1 58.75 33 GLN B O 1
ATOM 1813 N N . ILE B 1 34 ? -7.039 14.5 -9.828 1 62.25 34 ILE B N 1
ATOM 1814 C CA . ILE B 1 34 ? -7.242 15.5 -8.789 1 62.25 34 ILE B CA 1
ATOM 1815 C C . ILE B 1 34 ? -8.703 15.938 -8.773 1 62.25 34 ILE B C 1
ATOM 1817 O O . ILE B 1 34 ? -9.188 16.562 -9.727 1 62.25 34 ILE B O 1
ATOM 1821 N N . LYS B 1 35 ? -9.375 15.422 -7.824 1 58.72 35 LYS B N 1
ATOM 1822 C CA . LYS B 1 35 ? -10.781 15.766 -7.648 1 58.72 35 LYS B CA 1
ATOM 1823 C C . LYS B 1 35 ? -10.961 16.812 -6.547 1 58.72 35 LYS B C 1
ATOM 1825 O O . LYS B 1 35 ? -10.18 16.844 -5.594 1 58.72 35 LYS B O 1
ATOM 1830 N N . ARG B 1 36 ? -11.898 17.781 -6.691 1 69.31 36 ARG B N 1
ATOM 1831 C CA . ARG B 1 36 ? -12.414 18.703 -5.684 1 69.31 36 ARG B CA 1
ATOM 1832 C C . ARG B 1 36 ? -11.344 19.703 -5.262 1 69.31 36 ARG B C 1
ATOM 1834 O O . ARG B 1 36 ? -11 19.797 -4.082 1 69.31 36 ARG B O 1
ATOM 1841 N N . ILE B 1 37 ? -10.797 20.484 -6.215 1 70.56 37 ILE B N 1
ATOM 1842 C CA . ILE B 1 37 ? -9.742 21.469 -6.02 1 70.56 37 ILE B CA 1
ATOM 1843 C C . ILE B 1 37 ? -10.148 22.453 -4.93 1 70.56 37 ILE B C 1
ATOM 1845 O O . ILE B 1 37 ? -9.289 23 -4.23 1 70.56 37 ILE B O 1
ATOM 1849 N N . ASN B 1 38 ? -11.453 22.547 -4.738 1 73.75 38 ASN B N 1
ATOM 1850 C CA . ASN B 1 38 ? -11.953 23.469 -3.732 1 73.75 38 ASN B CA 1
ATOM 1851 C C . ASN B 1 38 ? -11.594 23.016 -2.32 1 73.75 38 ASN B C 1
ATOM 1853 O O . ASN B 1 38 ? -11.664 23.797 -1.374 1 73.75 38 ASN B O 1
ATOM 1857 N N . LYS B 1 39 ? -11.211 21.859 -2.143 1 80.25 39 LYS B N 1
ATOM 1858 C CA . LYS B 1 39 ? -10.867 21.312 -0.832 1 80.25 39 LYS B CA 1
ATOM 1859 C C . LYS B 1 39 ? -9.367 21.422 -0.571 1 80.25 39 LYS B C 1
ATOM 1861 O O . LYS B 1 39 ? -8.867 20.891 0.428 1 80.25 39 LYS B O 1
ATOM 1866 N N . MET B 1 40 ? -8.695 22.141 -1.471 1 86.25 40 MET B N 1
ATOM 1867 C CA . MET B 1 40 ? -7.246 22.25 -1.36 1 86.25 40 MET B CA 1
ATOM 1868 C C . MET B 1 40 ? -6.828 23.703 -1.127 1 86.25 40 MET B C 1
ATOM 1870 O O . MET B 1 40 ? -7.434 24.625 -1.674 1 86.25 40 MET B O 1
ATOM 1874 N N . ASN B 1 41 ? -5.969 23.922 -0.257 1 90.5 41 ASN B N 1
ATOM 1875 C CA . ASN B 1 41 ? -5.219 25.156 -0.096 1 90.5 41 ASN B CA 1
ATOM 1876 C C . ASN B 1 41 ? -3.756 24.984 -0.488 1 90.5 41 ASN B C 1
ATOM 1878 O O . ASN B 1 41 ? -2.953 24.484 0.301 1 90.5 41 ASN B O 1
ATOM 1882 N N . ILE B 1 42 ? -3.416 25.422 -1.665 1 88.75 42 ILE B N 1
ATOM 1883 C CA . ILE B 1 42 ? -2.102 25.156 -2.242 1 88.75 42 ILE B CA 1
ATOM 1884 C C . ILE B 1 42 ? -1.326 26.469 -2.373 1 88.75 42 ILE B C 1
ATOM 1886 O O . ILE B 1 42 ? -1.841 27.453 -2.912 1 88.75 42 ILE B O 1
ATOM 1890 N N . GLY B 1 43 ? -0.174 26.453 -1.835 1 90 43 GLY B N 1
ATOM 1891 C CA . GLY B 1 43 ? 0.685 27.625 -1.899 1 90 43 GLY B CA 1
ATOM 1892 C C . GLY B 1 43 ? 1.2 27.906 -3.297 1 90 43 GLY B C 1
ATOM 1893 O O . GLY B 1 43 ? 0.646 27.406 -4.281 1 90 43 GLY B O 1
ATOM 1894 N N . LYS B 1 44 ? 2.217 28.734 -3.414 1 88.44 44 LYS B N 1
ATOM 1895 C CA . LYS B 1 44 ? 2.803 29.141 -4.688 1 88.44 44 LYS B CA 1
ATOM 1896 C C . LYS B 1 44 ? 3.961 28.234 -5.078 1 88.44 44 LYS B C 1
ATOM 1898 O O . LYS B 1 44 ? 4.613 27.641 -4.215 1 88.44 44 LYS B O 1
ATOM 1903 N N . ASN B 1 45 ? 4.129 28.125 -6.398 1 89.19 45 ASN B N 1
ATOM 1904 C CA . ASN B 1 45 ? 5.285 27.422 -6.945 1 89.19 45 ASN B CA 1
ATOM 1905 C C . ASN B 1 45 ? 5.285 25.953 -6.551 1 89.19 45 ASN B C 1
ATOM 1907 O O . ASN B 1 45 ? 6.297 25.422 -6.082 1 89.19 45 ASN B O 1
ATOM 1911 N N . ILE B 1 46 ? 4.168 25.375 -6.707 1 87.81 46 ILE B N 1
ATOM 1912 C CA . ILE B 1 46 ? 4.023 23.953 -6.434 1 87.81 46 ILE B CA 1
ATOM 1913 C C . ILE B 1 46 ? 4.039 23.172 -7.742 1 87.81 46 ILE B C 1
ATOM 1915 O O . ILE B 1 46 ? 3.484 23.609 -8.75 1 87.81 46 ILE B O 1
ATOM 1919 N N . SER B 1 47 ? 4.641 22.031 -7.719 1 83.19 47 SER B N 1
ATOM 1920 C CA . SER B 1 47 ? 4.668 21.156 -8.883 1 83.19 47 SER B CA 1
ATOM 1921 C C . SER B 1 47 ? 4.273 19.734 -8.516 1 83.19 47 SER B C 1
ATOM 1923 O O . SER B 1 47 ? 4.75 19.188 -7.516 1 83.19 47 SER B O 1
ATOM 1925 N N . PHE B 1 48 ? 3.377 19.109 -9.336 1 85.69 48 PHE B N 1
ATOM 1926 C CA . PHE B 1 48 ? 3.035 17.688 -9.273 1 85.69 48 PHE B CA 1
ATOM 1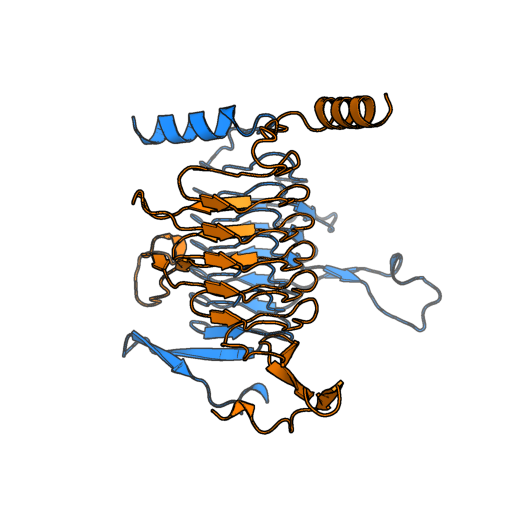927 C C . PHE B 1 48 ? 3.475 16.969 -10.547 1 85.69 48 PHE B C 1
ATOM 1929 O O . PHE B 1 48 ? 3.189 17.438 -11.648 1 85.69 48 PHE B O 1
ATOM 1936 N N . GLY B 1 49 ? 4.184 15.852 -10.281 1 85.44 49 GLY B N 1
ATOM 1937 C CA . GLY B 1 49 ? 4.613 15.055 -11.414 1 85.44 49 GLY B CA 1
ATOM 1938 C C . GLY B 1 49 ? 3.492 14.242 -12.031 1 85.44 49 GLY B C 1
ATOM 1939 O O . GLY B 1 49 ? 2.316 14.492 -11.766 1 85.44 49 GLY B O 1
ATOM 1940 N N . ARG B 1 50 ? 3.859 13.352 -12.859 1 81.44 50 ARG B N 1
ATOM 1941 C CA . ARG B 1 50 ? 2.902 12.547 -13.617 1 81.44 50 ARG B CA 1
ATOM 1942 C C . ARG B 1 50 ? 2.133 11.602 -12.703 1 81.44 50 ARG B C 1
ATOM 1944 O O . ARG B 1 50 ? 2.689 11.078 -11.734 1 81.44 50 ARG B O 1
ATOM 1951 N N . ASP B 1 51 ? 0.741 11.383 -12.953 1 83.75 51 ASP B N 1
ATOM 1952 C CA . ASP B 1 51 ? -0.109 10.352 -12.367 1 83.75 51 ASP B CA 1
ATOM 1953 C C . ASP B 1 51 ? -0.3 10.578 -10.875 1 83.75 51 ASP B C 1
ATOM 1955 O O . ASP B 1 51 ? -0.321 9.625 -10.094 1 83.75 51 ASP B O 1
ATOM 1959 N N . THR B 1 52 ? -0.239 11.789 -10.492 1 86.81 52 THR B N 1
ATOM 1960 C CA . THR B 1 52 ? -0.599 12.133 -9.125 1 86.81 52 THR B CA 1
ATOM 1961 C C . THR B 1 52 ? -2.078 11.859 -8.867 1 86.81 52 THR B C 1
ATOM 1963 O O . THR B 1 52 ? -2.926 12.164 -9.711 1 86.81 52 THR B O 1
ATOM 1966 N N . ARG B 1 53 ? -2.371 11.273 -7.711 1 84.81 53 ARG B N 1
ATOM 1967 C CA . ARG B 1 53 ? -3.742 10.984 -7.309 1 84.81 53 ARG B CA 1
ATOM 1968 C C . ARG B 1 53 ? -4.098 11.703 -6.012 1 84.81 53 ARG B C 1
ATOM 1970 O O . ARG B 1 53 ? -3.451 11.5 -4.984 1 84.81 53 ARG B O 1
ATOM 1977 N N . ILE B 1 54 ? -5.129 12.57 -6.051 1 88.69 54 ILE B N 1
ATOM 1978 C CA . ILE B 1 54 ? -5.66 13.234 -4.871 1 88.69 54 ILE B CA 1
ATOM 1979 C C . ILE B 1 54 ? -7.156 12.945 -4.742 1 88.69 54 ILE B C 1
ATOM 1981 O O . ILE B 1 54 ? -7.926 13.211 -5.668 1 88.69 54 ILE B O 1
ATOM 1985 N N . ASN B 1 55 ? -7.508 12.383 -3.66 1 86.25 55 ASN B N 1
ATOM 1986 C CA . ASN B 1 55 ? -8.914 12.062 -3.426 1 86.25 55 ASN B CA 1
ATOM 1987 C C . ASN B 1 55 ? -9.383 12.562 -2.062 1 86.25 55 ASN B C 1
ATOM 1989 O O . ASN B 1 55 ? -8.602 12.609 -1.112 1 86.25 55 ASN B O 1
ATOM 1993 N N . PHE B 1 56 ? -10.625 12.93 -1.973 1 86.75 56 PHE B N 1
ATOM 1994 C CA . PHE B 1 56 ? -11.266 13.398 -0.749 1 86.75 56 PHE B CA 1
ATOM 1995 C C . PHE B 1 56 ? -12.438 12.5 -0.371 1 86.75 56 PHE B C 1
ATOM 1997 O O . PHE B 1 56 ? -13.289 12.195 -1.21 1 86.75 56 PHE B O 1
ATOM 2004 N N . TYR B 1 57 ? -12.5 12.008 0.813 1 82.25 57 TYR B N 1
ATOM 2005 C CA . TYR B 1 57 ? -13.516 11.039 1.233 1 82.25 57 TYR B CA 1
ATOM 2006 C C . TYR B 1 57 ? -14.648 11.727 1.985 1 82.25 57 TYR B C 1
ATOM 2008 O O . TYR B 1 57 ? -15.719 11.148 2.176 1 82.25 57 TYR B O 1
ATOM 2016 N N . ASP B 1 58 ? -14.453 12.828 2.625 1 71.62 58 ASP B N 1
ATOM 2017 C CA . ASP B 1 58 ? -15.531 13.461 3.375 1 71.62 58 ASP B CA 1
ATOM 2018 C C . ASP B 1 58 ? -16.375 14.367 2.473 1 71.62 58 ASP B C 1
ATOM 2020 O O . ASP B 1 58 ? -15.875 14.883 1.468 1 71.62 58 ASP B O 1
ATOM 2024 N N . LYS B 1 59 ? -17.656 14.219 2.742 1 65.81 59 LYS B N 1
ATOM 2025 C CA . LYS B 1 59 ? -18.609 15.016 1.973 1 65.81 59 LYS B CA 1
ATOM 2026 C C . LYS B 1 59 ? -18.625 16.469 2.443 1 65.81 59 LYS B C 1
ATOM 2028 O O . LYS B 1 59 ? -19.266 17.328 1.822 1 65.81 59 LYS B O 1
ATOM 2033 N N . GLU B 1 60 ? -17.844 16.625 3.561 1 68.5 60 GLU B N 1
ATOM 2034 C CA . GLU B 1 60 ? -17.891 17.984 4.066 1 68.5 60 GLU B CA 1
ATOM 2035 C C . GLU B 1 60 ? -17.031 18.922 3.205 1 68.5 60 GLU B C 1
ATOM 2037 O O . GLU B 1 60 ? -16.172 18.453 2.455 1 68.5 60 GLU B O 1
ATOM 2042 N N . ASN B 1 61 ? -17.375 20.172 3.176 1 65.69 61 ASN B N 1
ATOM 2043 C CA . ASN B 1 61 ? -16.781 21.188 2.316 1 65.69 61 ASN B CA 1
ATOM 2044 C C . ASN B 1 61 ? -15.492 21.75 2.928 1 65.69 61 ASN B C 1
ATOM 2046 O O . ASN B 1 61 ? -14.828 22.594 2.312 1 65.69 61 ASN B O 1
ATOM 2050 N N . ASP B 1 62 ? -15.18 21.188 3.971 1 80.5 62 ASP B N 1
ATOM 2051 C CA . ASP B 1 62 ? -13.984 21.766 4.59 1 80.5 62 ASP B CA 1
ATOM 2052 C C . ASP B 1 62 ? -12.727 21.359 3.822 1 80.5 62 ASP B C 1
ATOM 2054 O O . ASP B 1 62 ? -12.695 20.328 3.162 1 80.5 62 ASP B O 1
ATOM 2058 N N . LYS B 1 63 ? -11.844 22.406 3.826 1 82.25 63 LYS B N 1
ATOM 2059 C CA . LYS B 1 63 ? -10.547 22.109 3.234 1 82.25 63 LYS B CA 1
ATOM 2060 C C . LYS B 1 63 ? -9.836 21 3.994 1 82.25 63 LYS B C 1
ATOM 2062 O O . LYS B 1 63 ? -9.891 20.938 5.223 1 82.25 63 LYS B O 1
ATOM 2067 N N . LYS B 1 64 ? -9.273 20.109 3.184 1 89.94 64 LYS B N 1
ATOM 2068 C CA . LYS B 1 64 ? -8.672 18.922 3.799 1 89.94 64 LYS B CA 1
ATOM 2069 C C . LYS B 1 64 ? -7.195 18.797 3.42 1 89.94 64 LYS B C 1
ATOM 2071 O O . LYS B 1 64 ? -6.441 18.078 4.074 1 89.94 64 LYS B O 1
ATOM 2076 N N . LEU B 1 65 ? -6.75 19.516 2.338 1 93.5 65 LEU B N 1
ATOM 2077 C CA . LEU B 1 65 ? -5.359 19.406 1.901 1 93.5 65 LEU B CA 1
ATOM 2078 C C . LEU B 1 65 ? -4.691 20.781 1.903 1 93.5 65 LEU B C 1
ATOM 2080 O O . LEU B 1 65 ? -5.176 21.719 1.26 1 93.5 65 LEU B O 1
ATOM 2084 N N . TYR B 1 66 ? -3.623 20.922 2.625 1 96.81 66 TYR B N 1
ATOM 2085 C CA . TYR B 1 66 ? -2.82 22.141 2.701 1 96.81 66 TYR B CA 1
ATOM 2086 C C . TYR B 1 66 ? -1.387 21.875 2.256 1 96.81 66 TYR B C 1
ATOM 2088 O O . TYR B 1 66 ? -0.725 20.969 2.777 1 96.81 66 TYR B O 1
ATOM 2096 N N . ILE B 1 67 ? -0.949 22.625 1.279 1 95.81 67 ILE B N 1
ATOM 2097 C CA . ILE B 1 67 ? 0.429 22.516 0.812 1 95.81 67 ILE B CA 1
ATOM 2098 C C . ILE B 1 67 ? 1.083 23.891 0.801 1 95.81 67 ILE B C 1
ATOM 2100 O O . ILE B 1 67 ? 0.556 24.844 0.2 1 95.81 67 ILE B O 1
ATOM 2104 N N . GLY B 1 68 ? 2.207 24 1.473 1 96.94 68 GLY B N 1
ATOM 2105 C CA . GLY B 1 68 ? 2.932 25.266 1.56 1 96.94 68 GLY B CA 1
ATOM 2106 C C . GLY B 1 68 ? 3.74 25.562 0.314 1 96.94 68 GLY B C 1
ATOM 2107 O O . GLY B 1 68 ? 3.949 24.688 -0.53 1 96.94 68 GLY B O 1
ATOM 2108 N N . ASP B 1 69 ? 4.227 26.859 0.271 1 96.12 69 ASP B N 1
ATOM 2109 C CA . ASP B 1 69 ? 4.945 27.375 -0.89 1 96.12 69 ASP B CA 1
ATOM 2110 C C . ASP B 1 69 ? 6.199 26.547 -1.172 1 96.12 69 ASP B C 1
ATOM 2112 O O . ASP B 1 69 ? 6.902 26.125 -0.245 1 96.12 69 ASP B O 1
ATOM 2116 N N . GLY B 1 70 ? 6.367 26.297 -2.453 1 94.75 70 GLY B N 1
ATOM 2117 C CA . GLY B 1 70 ? 7.66 25.797 -2.9 1 94.75 70 GLY B CA 1
ATOM 2118 C C . GLY B 1 70 ? 7.785 24.297 -2.791 1 94.75 70 GLY B C 1
ATOM 2119 O O . GLY B 1 70 ? 8.836 23.734 -3.104 1 94.75 70 GLY B O 1
ATOM 2120 N N . SER B 1 71 ? 6.781 23.609 -2.336 1 95.06 71 SER B N 1
ATOM 2121 C CA . SER B 1 71 ? 6.848 22.156 -2.221 1 95.06 71 SER B CA 1
ATOM 2122 C C . SER B 1 71 ? 6.77 21.5 -3.592 1 95.06 71 SER B C 1
ATOM 2124 O O . SER B 1 71 ? 6.109 22 -4.5 1 95.06 71 SER B O 1
ATOM 2126 N N . TYR B 1 72 ? 7.492 20.391 -3.695 1 94.5 72 TYR B N 1
ATOM 2127 C CA . TYR B 1 72 ? 7.668 19.719 -4.977 1 94.5 72 TYR B CA 1
ATOM 2128 C C . TYR B 1 72 ? 7.305 18.25 -4.867 1 94.5 72 TYR B C 1
ATOM 2130 O O . TYR B 1 72 ? 7.77 17.547 -3.965 1 94.5 72 TYR B O 1
ATOM 2138 N N . PHE B 1 73 ? 6.5 17.781 -5.816 1 93.94 73 PHE B N 1
ATOM 2139 C CA . PHE B 1 73 ? 6.059 16.391 -5.859 1 93.94 73 PHE B CA 1
ATOM 2140 C C . PHE B 1 73 ? 6.438 15.75 -7.184 1 93.94 73 PHE B C 1
ATOM 2142 O O . PHE B 1 73 ? 5.996 16.188 -8.25 1 93.94 73 PHE B O 1
ATOM 2149 N N . CYS B 1 74 ? 7.195 14.695 -7.059 1 94.94 74 CYS B N 1
ATOM 2150 C CA . CYS B 1 74 ? 7.59 14.008 -8.281 1 94.94 74 CYS B CA 1
ATOM 2151 C C . CYS B 1 74 ? 6.434 13.188 -8.844 1 94.94 74 CYS B C 1
ATOM 2153 O O . CYS B 1 74 ? 5.305 13.68 -8.922 1 94.94 74 CYS B O 1
ATOM 2155 N N . ASN B 1 75 ? 6.688 12 -9.367 1 90.81 75 ASN B N 1
ATOM 2156 C CA . ASN B 1 75 ? 5.676 11.266 -10.125 1 90.81 75 ASN B CA 1
ATOM 2157 C C . ASN B 1 75 ? 4.91 10.281 -9.242 1 90.81 75 ASN B C 1
ATOM 2159 O O . ASN B 1 75 ? 5.465 9.758 -8.273 1 90.81 75 ASN B O 1
ATOM 2163 N N . ARG B 1 76 ? 3.535 10.055 -9.523 1 91.94 76 ARG B N 1
ATOM 2164 C CA . ARG B 1 76 ? 2.705 9 -8.953 1 91.94 76 ARG B CA 1
ATOM 2165 C C . ARG B 1 76 ? 2.586 9.148 -7.441 1 91.94 76 ARG B C 1
ATOM 2167 O O . ARG B 1 76 ? 2.703 8.172 -6.703 1 91.94 76 ARG B O 1
ATOM 2174 N N . VAL B 1 77 ? 2.5 10.328 -7.039 1 94.5 77 VAL B N 1
ATOM 2175 C CA . VAL B 1 77 ? 2.215 10.609 -5.637 1 94.5 77 VAL B CA 1
ATOM 2176 C C . VAL B 1 77 ? 0.719 10.453 -5.371 1 94.5 77 VAL B C 1
ATOM 2178 O O . VAL B 1 77 ? -0.11 10.891 -6.172 1 94.5 77 VAL B O 1
ATOM 2181 N N . THR B 1 78 ? 0.368 9.766 -4.324 1 94.5 78 THR B N 1
ATOM 2182 C CA . THR B 1 78 ? -1.018 9.555 -3.918 1 94.5 78 THR B CA 1
ATOM 2183 C C . THR B 1 78 ? -1.32 10.281 -2.615 1 94.5 78 THR B C 1
ATOM 2185 O O . THR B 1 78 ? -0.613 10.109 -1.62 1 94.5 78 THR B O 1
ATOM 2188 N N . ILE B 1 79 ? -2.334 11.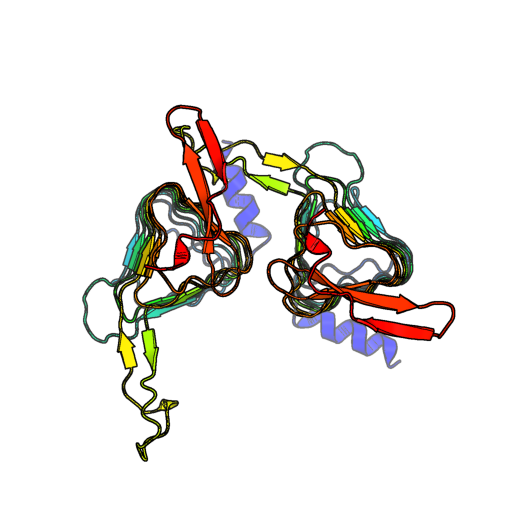125 -2.59 1 94.81 79 ILE B N 1
ATOM 2189 C CA . ILE B 1 79 ? -2.787 11.867 -1.42 1 94.81 79 ILE B CA 1
ATOM 2190 C C . ILE B 1 79 ? -4.273 11.602 -1.188 1 94.81 79 ILE B C 1
ATOM 2192 O O . ILE B 1 79 ? -5.121 12.086 -1.94 1 94.81 79 ILE B O 1
ATOM 2196 N N . LEU B 1 80 ? -4.562 10.836 -0.17 1 92.5 80 LEU B N 1
ATOM 2197 C CA . LEU B 1 80 ? -5.945 10.477 0.123 1 92.5 80 LEU B CA 1
ATOM 2198 C C . LEU B 1 80 ? -6.43 11.172 1.395 1 92.5 80 LEU B C 1
ATOM 2200 O O . LEU B 1 80 ? -6.051 10.773 2.5 1 92.5 80 LEU B O 1
ATOM 2204 N N . CYS B 1 81 ? -7.332 12.133 1.211 1 92.81 81 CYS B N 1
ATOM 2205 C CA . CYS B 1 81 ? -7.734 13.039 2.281 1 92.81 81 CYS B CA 1
ATOM 2206 C C . CYS B 1 81 ? -9.047 12.586 2.91 1 92.81 81 CYS B C 1
ATOM 2208 O O . CYS B 1 81 ? -10.125 12.961 2.447 1 92.81 81 CYS B O 1
ATOM 2210 N N . GLY B 1 82 ? -8.922 11.727 3.867 1 91.69 82 GLY B N 1
ATOM 2211 C CA . GLY B 1 82 ? -10.016 11.539 4.816 1 91.69 82 GLY B CA 1
ATOM 2212 C C . GLY B 1 82 ? -10 12.555 5.945 1 91.69 82 GLY B C 1
ATOM 2213 O O . GLY B 1 82 ? -10.93 13.352 6.074 1 91.69 82 GLY B O 1
ATOM 2214 N N . GLY B 1 83 ? -8.891 12.508 6.695 1 94.69 83 GLY B N 1
ATOM 2215 C CA . GLY B 1 83 ? -8.531 13.617 7.562 1 94.69 83 GLY B CA 1
ATOM 2216 C C . GLY B 1 83 ? -7.766 14.711 6.844 1 94.69 83 GLY B C 1
ATOM 2217 O O . GLY B 1 83 ? -7.598 14.664 5.625 1 94.69 83 GLY B O 1
ATOM 2218 N N . LYS B 1 84 ? -7.352 15.719 7.617 1 96.12 84 LYS B N 1
ATOM 2219 C CA . LYS B 1 84 ? -6.543 16.797 7.051 1 96.12 84 LYS B CA 1
ATOM 2220 C C . LYS B 1 84 ? -5.121 16.312 6.758 1 96.12 84 LYS B C 1
ATOM 2222 O O . LYS B 1 84 ? -4.531 15.586 7.562 1 96.12 84 LYS B O 1
ATOM 2227 N N . ILE B 1 85 ? -4.664 16.656 5.613 1 97.5 85 ILE B N 1
ATOM 2228 C CA . ILE B 1 85 ? -3.256 16.469 5.285 1 97.5 85 ILE B CA 1
ATOM 2229 C C . ILE B 1 85 ? -2.578 17.828 5.09 1 97.5 85 ILE B C 1
ATOM 2231 O O . ILE B 1 85 ? -2.977 18.609 4.223 1 97.5 85 ILE B O 1
ATOM 2235 N N . VAL B 1 86 ? -1.609 18.141 5.926 1 98.69 86 VAL B N 1
ATOM 2236 C CA . VAL B 1 86 ? -0.862 19.391 5.867 1 98.69 86 VAL B CA 1
ATOM 2237 C C . VAL B 1 86 ? 0.593 19.109 5.5 1 98.69 86 VAL B C 1
ATOM 2239 O O . VAL B 1 86 ? 1.301 18.422 6.234 1 98.69 86 VAL B O 1
ATOM 2242 N N . ILE B 1 87 ? 1.007 19.609 4.402 1 98.69 87 ILE B N 1
ATOM 2243 C CA . ILE B 1 87 ? 2.387 19.516 3.938 1 98.69 87 ILE B CA 1
ATOM 2244 C C . ILE B 1 87 ? 3.012 20.906 3.92 1 98.69 87 ILE B C 1
ATOM 2246 O O . ILE B 1 87 ? 2.514 21.812 3.242 1 98.69 87 ILE B O 1
ATOM 2250 N N . GLY B 1 88 ? 4.039 21.094 4.605 1 98.75 88 GLY B N 1
ATOM 2251 C CA . GLY B 1 88 ? 4.648 22.406 4.828 1 98.75 88 GLY B CA 1
ATOM 2252 C C . GLY B 1 88 ? 5.285 22.984 3.58 1 98.75 88 GLY B C 1
ATOM 2253 O O . GLY B 1 88 ? 5.012 22.531 2.467 1 98.75 88 GLY B O 1
ATOM 2254 N N . ARG B 1 89 ? 6.109 24.062 3.797 1 98.62 89 ARG B N 1
ATOM 2255 C CA . ARG B 1 89 ? 6.816 24.766 2.732 1 98.62 89 ARG B CA 1
ATOM 2256 C C . ARG B 1 89 ? 8.102 24.031 2.354 1 98.62 89 ARG B C 1
ATOM 2258 O O . ARG B 1 89 ? 8.797 23.484 3.217 1 98.62 89 ARG B O 1
ATOM 2265 N N . ASN B 1 90 ? 8.359 24.047 1.054 1 98.56 90 ASN B N 1
ATOM 2266 C CA . ASN B 1 90 ? 9.633 23.562 0.529 1 98.56 90 ASN B CA 1
ATOM 2267 C C . ASN B 1 90 ? 9.867 22.094 0.909 1 98.56 90 ASN B C 1
ATOM 2269 O O . ASN B 1 90 ? 10.977 21.719 1.288 1 98.56 90 ASN B O 1
ATOM 2273 N N . VAL B 1 91 ? 8.852 21.344 0.953 1 98.81 91 VAL B N 1
ATOM 2274 C CA . VAL B 1 91 ? 8.961 19.906 1.133 1 98.81 91 VAL B CA 1
ATOM 2275 C C . VAL B 1 91 ? 9.258 19.234 -0.207 1 98.81 91 VAL B C 1
ATOM 2277 O O . VAL B 1 91 ? 8.648 19.578 -1.226 1 98.81 91 VAL B O 1
ATOM 2280 N N . LEU B 1 92 ? 10.234 18.359 -0.172 1 98.75 92 LEU B N 1
ATOM 2281 C CA . LEU B 1 92 ? 10.57 17.578 -1.352 1 98.75 92 LEU B CA 1
ATOM 2282 C C . LEU B 1 92 ? 10 16.156 -1.248 1 98.75 92 LEU B C 1
ATOM 2284 O O . LEU B 1 92 ? 10.367 15.398 -0.352 1 98.75 92 LEU B O 1
ATOM 2288 N N . VAL B 1 93 ? 9.125 15.828 -2.162 1 98.62 93 VAL B N 1
ATOM 2289 C CA . VAL B 1 93 ? 8.484 14.516 -2.17 1 98.62 93 VAL B CA 1
ATOM 2290 C C . VAL B 1 93 ? 8.898 13.75 -3.424 1 98.62 93 VAL B C 1
ATOM 2292 O O . VAL B 1 93 ? 8.57 14.156 -4.543 1 98.62 93 VAL B O 1
ATOM 2295 N N . ALA B 1 94 ? 9.594 12.633 -3.252 1 98.56 94 ALA B N 1
ATOM 2296 C CA . ALA B 1 94 ? 10.016 11.812 -4.387 1 98.56 94 ALA B CA 1
ATOM 2297 C C . ALA B 1 94 ? 8.836 11.039 -4.973 1 98.56 94 ALA B C 1
ATOM 2299 O O . ALA B 1 94 ? 7.68 11.344 -4.684 1 98.56 94 ALA B O 1
ATOM 2300 N N . SER B 1 95 ? 9.148 10.109 -5.926 1 97.12 95 SER B N 1
ATOM 2301 C CA . SER B 1 95 ? 8.094 9.438 -6.68 1 97.12 95 SER B CA 1
ATOM 2302 C C . SER B 1 95 ? 7.465 8.312 -5.867 1 97.12 95 SER B C 1
ATOM 2304 O O . SER B 1 95 ? 8.109 7.742 -4.984 1 97.12 95 SER B O 1
ATOM 2306 N N . ASP B 1 96 ? 6.16 8.008 -6.152 1 97.19 96 ASP B N 1
ATOM 2307 C CA . ASP B 1 96 ? 5.422 6.863 -5.637 1 97.19 96 ASP B CA 1
ATOM 2308 C C . ASP B 1 96 ? 5.23 6.973 -4.125 1 97.19 96 ASP B C 1
ATOM 2310 O O . ASP B 1 96 ? 5.191 5.957 -3.426 1 97.19 96 ASP B O 1
ATOM 2314 N N . VAL B 1 97 ? 5.223 8.148 -3.625 1 98.56 97 VAL B N 1
ATOM 2315 C CA . VAL B 1 97 ? 4.949 8.391 -2.213 1 98.56 97 VAL B CA 1
ATOM 2316 C C . VAL B 1 97 ? 3.443 8.43 -1.976 1 98.56 97 VAL B C 1
ATOM 2318 O O . VAL B 1 97 ? 2.686 8.898 -2.826 1 98.56 97 VAL B O 1
ATOM 2321 N N . CYS B 1 98 ? 3.004 7.902 -0.801 1 98.56 98 CYS B N 1
ATOM 2322 C CA . CYS B 1 98 ? 1.592 7.906 -0.435 1 98.56 98 CYS B CA 1
ATOM 2323 C C . CYS B 1 98 ? 1.375 8.633 0.889 1 98.56 98 CYS B C 1
ATOM 2325 O O . CYS B 1 98 ? 2.084 8.375 1.864 1 98.56 98 CYS B O 1
ATOM 2327 N N . PHE B 1 99 ? 0.445 9.586 0.883 1 98.44 99 PHE B N 1
ATOM 2328 C CA . PHE B 1 99 ? -0.098 10.188 2.094 1 98.44 99 PHE B CA 1
ATOM 2329 C C . PHE B 1 99 ? -1.526 9.711 2.34 1 98.44 99 PHE B C 1
ATOM 2331 O O . PHE B 1 99 ? -2.43 10.016 1.558 1 98.44 99 PHE B O 1
ATOM 2338 N N . PHE B 1 100 ? -1.697 8.984 3.414 1 97.75 100 PHE B N 1
ATOM 2339 C CA . PHE B 1 100 ? -3.033 8.5 3.74 1 97.75 100 PHE B CA 1
ATOM 2340 C C . PHE B 1 100 ? -3.549 9.156 5.016 1 97.75 100 PHE B C 1
ATOM 2342 O O . PHE B 1 100 ? -2.863 9.156 6.039 1 97.75 100 PHE B O 1
ATOM 2349 N N . ALA B 1 101 ? -4.738 9.711 4.906 1 97.19 101 ALA B N 1
ATOM 2350 C CA . ALA B 1 101 ? -5.41 10.227 6.094 1 97.19 101 ALA B CA 1
ATOM 2351 C C . ALA B 1 101 ? -6.75 9.531 6.309 1 97.19 101 ALA B C 1
ATOM 2353 O O . ALA B 1 101 ? -7.668 10.102 6.906 1 97.19 101 ALA B O 1
ATOM 2354 N N . GLU B 1 102 ? -6.883 8.383 5.688 1 93.06 102 GLU B N 1
ATOM 2355 C CA . GLU B 1 102 ? -8.047 7.516 5.84 1 93.06 102 GLU B CA 1
ATOM 2356 C C . GLU B 1 102 ? -7.637 6.055 6 1 93.06 102 GLU B C 1
ATOM 2358 O O . GLU B 1 102 ? -6.566 5.652 5.543 1 93.06 102 GLU B O 1
ATOM 2363 N N . ASN B 1 103 ? -8.469 5.387 6.746 1 94.25 103 ASN B N 1
ATOM 2364 C CA . ASN B 1 103 ? -8.32 3.947 6.922 1 94.25 103 ASN B CA 1
ATOM 2365 C C . ASN B 1 103 ? -9.68 3.264 7.055 1 94.25 103 ASN B C 1
ATOM 2367 O O . ASN B 1 103 ? -10.688 3.92 7.324 1 94.25 103 ASN B O 1
ATOM 2371 N N . HIS B 1 104 ? -9.703 1.997 6.816 1 93.56 104 HIS B N 1
ATOM 2372 C CA . HIS B 1 104 ? -10.914 1.222 7.07 1 93.56 104 HIS B CA 1
ATOM 2373 C C . HIS B 1 104 ? -10.969 0.742 8.516 1 93.56 104 HIS B C 1
ATOM 2375 O O . HIS B 1 104 ? -9.922 0.502 9.133 1 93.56 104 HIS B O 1
ATOM 2381 N N . SER B 1 105 ? -12.195 0.625 8.984 1 94.75 105 SER B N 1
ATOM 2382 C CA . SER B 1 105 ? -12.375 -0.137 10.219 1 94.75 105 SER B CA 1
ATOM 2383 C C . SER B 1 105 ? -12.047 -1.612 10.008 1 94.75 105 SER B C 1
ATOM 2385 O O . SER B 1 105 ? -12.18 -2.127 8.898 1 94.75 105 SER B O 1
ATOM 2387 N N . ILE B 1 106 ? -11.602 -2.295 11.102 1 96.69 106 ILE B N 1
ATOM 2388 C CA . ILE B 1 106 ? -11.117 -3.664 10.961 1 96.69 106 ILE B CA 1
ATOM 2389 C C . ILE B 1 106 ? -11.727 -4.543 12.047 1 96.69 106 ILE B C 1
ATOM 2391 O O . ILE B 1 106 ? -11.016 -5.293 12.719 1 96.69 106 ILE B O 1
ATOM 2395 N N . ASP B 1 107 ? -13 -4.402 12.211 1 96.12 107 ASP B N 1
ATOM 2396 C CA . ASP B 1 107 ? -13.719 -5.309 13.109 1 96.12 107 ASP B CA 1
ATOM 2397 C C . ASP B 1 107 ? -13.875 -6.691 12.477 1 96.12 107 ASP B C 1
ATOM 2399 O O . ASP B 1 107 ? -14.773 -6.906 11.664 1 96.12 107 ASP B O 1
ATOM 2403 N N . ALA B 1 108 ? -13.156 -7.668 12.969 1 96.06 108 ALA B N 1
ATOM 2404 C CA . ALA B 1 108 ? -13.125 -8.992 12.344 1 96.06 108 ALA B CA 1
ATOM 2405 C C . ALA B 1 108 ? -14.336 -9.82 12.742 1 96.06 108 ALA B C 1
ATOM 2407 O O . ALA B 1 108 ? -14.641 -10.836 12.109 1 96.06 108 ALA B O 1
ATOM 2408 N N . ASN B 1 109 ? -15.008 -9.414 13.734 1 94.38 109 ASN B N 1
ATOM 2409 C CA . ASN B 1 109 ? -16.219 -10.109 14.156 1 94.38 109 ASN B CA 1
ATOM 2410 C C . ASN B 1 109 ? -17.406 -9.742 13.273 1 94.38 109 ASN B C 1
ATOM 2412 O O . ASN B 1 109 ? -18.422 -10.445 13.266 1 94.38 109 ASN B O 1
ATOM 2416 N N . SER B 1 110 ? -17.328 -8.602 12.68 1 94.81 110 SER B N 1
ATOM 2417 C CA . SER B 1 110 ? -18.438 -8.102 11.883 1 94.81 110 SER B CA 1
ATOM 2418 C C . SER B 1 110 ? -18.688 -8.984 10.672 1 94.81 110 SER B C 1
ATOM 2420 O O . SER B 1 110 ? -17.75 -9.5 10.062 1 94.81 110 SER B O 1
ATOM 2422 N N . SER B 1 111 ? -19.906 -9.117 10.234 1 93.88 111 SER B N 1
ATOM 2423 C CA . SER B 1 111 ? -20.266 -9.789 8.992 1 93.88 111 SER B CA 1
ATOM 2424 C C . SER B 1 111 ? -20.031 -8.875 7.789 1 93.88 111 SER B C 1
ATOM 2426 O O . SER B 1 111 ? -20.031 -9.336 6.645 1 93.88 111 SER B O 1
ATOM 2428 N N . VAL B 1 112 ? -19.938 -7.66 8.102 1 95.38 112 VAL B N 1
ATOM 2429 C CA . VAL B 1 112 ? -19.656 -6.688 7.047 1 95.38 112 VAL B CA 1
ATOM 2430 C C . VAL B 1 112 ? -18.203 -6.766 6.629 1 95.38 112 VAL B C 1
ATOM 2432 O O . VAL B 1 112 ? -17.297 -6.637 7.465 1 95.38 112 VAL B O 1
ATOM 2435 N N . PRO B 1 113 ? -17.953 -7.008 5.316 1 96 113 PRO B N 1
ATOM 2436 C CA . PRO B 1 113 ? -16.562 -7.039 4.863 1 96 113 PRO B CA 1
ATOM 2437 C C . PRO B 1 113 ? -15.812 -5.75 5.184 1 96 113 PRO B C 1
ATOM 2439 O O . PRO B 1 113 ? -16.422 -4.676 5.25 1 96 113 PRO B O 1
ATOM 2442 N N . TYR B 1 114 ? -14.422 -5.852 5.398 1 95.81 114 TYR B N 1
ATOM 2443 C CA . TYR B 1 114 ? -13.602 -4.695 5.762 1 95.81 114 TYR B CA 1
ATOM 2444 C C . TYR B 1 114 ? -13.859 -3.529 4.812 1 95.81 114 TYR B C 1
ATOM 2446 O O . TYR B 1 114 ? -13.953 -2.377 5.246 1 95.81 114 TYR B O 1
ATOM 2454 N N . MET B 1 115 ? -14.047 -3.809 3.588 1 92 115 MET B N 1
ATOM 2455 C CA . MET B 1 115 ? -14.234 -2.795 2.555 1 92 115 MET B CA 1
ATOM 2456 C C . MET B 1 115 ? -15.484 -1.964 2.826 1 92 115 MET B C 1
ATOM 2458 O O . MET B 1 115 ? -15.555 -0.795 2.443 1 92 115 MET B O 1
ATOM 2462 N N . LYS B 1 116 ? -16.453 -2.514 3.469 1 93.5 116 LYS B N 1
ATOM 2463 C CA . LYS B 1 116 ? -17.734 -1.859 3.654 1 93.5 116 LYS B CA 1
ATOM 2464 C C . LYS B 1 116 ? -17.891 -1.327 5.078 1 93.5 116 LYS B C 1
ATOM 2466 O O . LYS B 1 116 ? -18.938 -0.792 5.438 1 93.5 116 LYS B O 1
ATOM 2471 N N . GLN B 1 117 ? -16.906 -1.565 5.848 1 95.94 117 GLN B N 1
ATOM 2472 C CA . GLN B 1 117 ? -16.938 -0.998 7.191 1 95.94 117 GLN B CA 1
ATOM 2473 C C . GLN B 1 117 ? -16.641 0.497 7.168 1 95.94 117 GLN B C 1
ATOM 2475 O O . GLN B 1 117 ? -16.141 1.018 6.168 1 95.94 117 GLN B O 1
ATOM 2480 N N . ASP B 1 118 ? -16.953 1.181 8.219 1 93.5 118 ASP B N 1
ATOM 2481 C CA . ASP B 1 118 ? -16.797 2.631 8.305 1 93.5 118 ASP B CA 1
ATOM 2482 C C . ASP B 1 118 ? -15.328 3.037 8.148 1 93.5 118 ASP B C 1
ATOM 2484 O O . ASP B 1 118 ? -14.438 2.369 8.672 1 93.5 118 ASP B O 1
ATOM 2488 N N . LEU B 1 119 ? -15.164 4.094 7.48 1 93.69 119 LEU B N 1
ATOM 2489 C CA . LEU B 1 119 ? -13.82 4.656 7.371 1 93.69 119 LEU B CA 1
ATOM 2490 C C . LEU B 1 119 ? -13.438 5.406 8.648 1 93.69 119 LEU B C 1
ATOM 2492 O O . LEU B 1 119 ? -14.305 5.977 9.312 1 93.69 119 LEU B O 1
ATOM 2496 N N . LYS B 1 120 ? -12.211 5.328 8.938 1 95 120 LYS B N 1
ATOM 2497 C CA . LYS B 1 120 ? -11.617 6.102 10.023 1 95 120 LYS B CA 1
ATOM 2498 C C . LYS B 1 120 ? -10.656 7.16 9.484 1 95 120 LYS B C 1
ATOM 2500 O O . LYS B 1 120 ? -9.859 6.883 8.586 1 95 120 LYS B O 1
ATOM 2505 N N . PHE B 1 121 ? -10.805 8.391 10.047 1 94.88 121 PHE B N 1
ATOM 2506 C CA . PHE B 1 121 ? -10.008 9.508 9.547 1 94.88 121 PHE B CA 1
ATOM 2507 C C . PHE B 1 121 ? -9.062 10.016 10.625 1 94.88 121 PHE B C 1
ATOM 2509 O O . PHE B 1 121 ? -9.445 10.148 11.789 1 94.88 121 PHE B O 1
ATOM 2516 N N . LYS B 1 122 ? -7.828 10.133 10.297 1 96.94 122 LYS B N 1
ATOM 2517 C CA . LYS B 1 122 ? -6.836 10.805 11.133 1 96.94 122 LYS B CA 1
ATOM 2518 C C . LYS B 1 122 ? -5.957 11.734 10.305 1 96.94 122 LYS B C 1
ATOM 2520 O O . LYS B 1 122 ? -5.652 11.445 9.148 1 96.94 122 LYS B O 1
ATOM 2525 N N . ASP B 1 123 ? -5.562 12.82 10.914 1 97.81 123 ASP B N 1
ATOM 2526 C CA . ASP B 1 123 ? -4.801 13.844 10.195 1 97.81 123 ASP B CA 1
ATOM 2527 C C . ASP B 1 123 ? -3.352 13.406 10 1 97.81 123 ASP B C 1
ATOM 2529 O O . ASP B 1 123 ? -2.842 12.562 10.742 1 97.81 123 ASP B O 1
ATOM 2533 N N . VAL B 1 124 ? -2.701 13.922 8.977 1 98.69 124 VAL B N 1
ATOM 2534 C CA . VAL B 1 124 ? -1.285 13.727 8.68 1 98.69 124 VAL B CA 1
ATOM 2535 C C . VAL B 1 124 ? -0.597 15.086 8.531 1 98.69 124 VAL B C 1
ATOM 2537 O O . VAL B 1 124 ? -1.136 15.992 7.895 1 98.69 124 VAL B O 1
ATOM 2540 N N . TYR B 1 125 ? 0.578 15.25 9.133 1 98.88 125 TYR B N 1
ATOM 2541 C CA . TYR B 1 125 ? 1.339 16.5 9.07 1 98.88 125 TYR B CA 1
ATOM 2542 C C . TYR B 1 125 ? 2.775 16.234 8.633 1 98.88 125 TYR B C 1
ATOM 2544 O O . TYR B 1 125 ? 3.412 15.281 9.094 1 98.88 125 TYR B O 1
ATOM 2552 N N . VAL B 1 126 ? 3.275 17.031 7.703 1 98.94 126 VAL B N 1
ATOM 2553 C CA . VAL B 1 126 ? 4.684 17.062 7.316 1 98.94 126 VAL B CA 1
ATOM 2554 C C . VAL B 1 126 ? 5.234 18.469 7.453 1 98.94 126 VAL B C 1
ATOM 2556 O O . VAL B 1 126 ? 4.695 19.422 6.867 1 98.94 126 VAL B O 1
ATOM 2559 N N . GLY B 1 127 ? 6.336 18.609 8.141 1 98.94 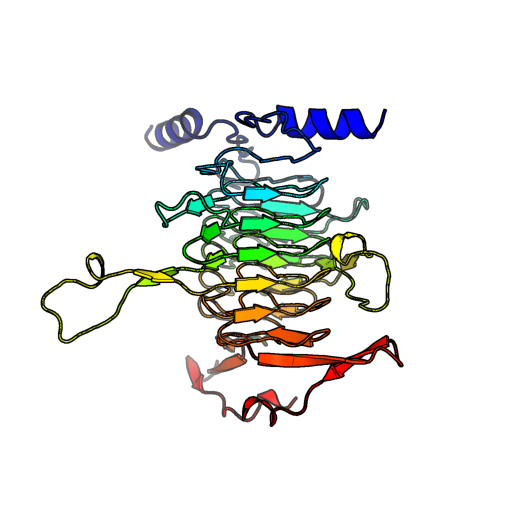127 GLY B N 1
ATOM 2560 C CA . GLY B 1 127 ? 6.898 19.906 8.445 1 98.94 127 GLY B CA 1
ATOM 2561 C C . GLY B 1 127 ? 7.738 20.484 7.316 1 98.94 127 GLY B C 1
ATOM 2562 O O . GLY B 1 127 ? 8.133 19.75 6.402 1 98.94 127 GLY B O 1
ATOM 2563 N N . ASP B 1 128 ? 8.055 21.812 7.492 1 98.88 128 ASP B N 1
ATOM 2564 C CA . ASP B 1 128 ? 8.773 22.578 6.48 1 98.88 128 ASP B CA 1
ATOM 2565 C C . ASP B 1 128 ? 10.148 21.969 6.207 1 98.88 128 ASP B C 1
ATOM 2567 O O . ASP B 1 128 ? 10.844 21.547 7.133 1 98.88 128 ASP B O 1
ATOM 2571 N N . GLY B 1 129 ? 10.469 21.922 4.918 1 98.88 129 GLY B N 1
ATOM 2572 C CA . GLY B 1 129 ? 11.836 21.609 4.527 1 98.88 129 GLY B CA 1
ATOM 2573 C C . GLY B 1 129 ? 12.156 20.125 4.59 1 98.88 129 GLY B C 1
ATOM 2574 O O . GLY B 1 129 ? 13.32 19.734 4.484 1 98.88 129 GLY B O 1
ATOM 2575 N N . THR B 1 130 ? 11.18 19.281 4.82 1 98.94 130 THR B N 1
ATOM 2576 C CA . THR B 1 130 ? 11.383 17.844 4.949 1 98.94 130 THR B CA 1
ATOM 2577 C C . THR B 1 130 ? 11.523 17.203 3.578 1 98.94 130 THR B C 1
ATOM 2579 O O . THR B 1 130 ? 10.852 17.594 2.625 1 98.94 130 THR B O 1
ATOM 2582 N N . TRP B 1 131 ? 12.422 16.219 3.502 1 98.94 131 TRP B N 1
ATOM 2583 C CA . TRP B 1 131 ? 12.625 15.406 2.311 1 98.94 131 TRP B CA 1
ATOM 2584 C C . TRP B 1 131 ? 12.031 14.008 2.5 1 98.94 131 TRP B C 1
ATOM 2586 O O . TRP B 1 131 ? 12.453 13.266 3.383 1 98.94 131 TRP B O 1
ATOM 2596 N N . ILE B 1 132 ? 11.062 13.68 1.686 1 98.94 132 ILE B N 1
ATOM 2597 C CA . ILE B 1 132 ? 10.422 12.367 1.693 1 98.94 132 ILE B CA 1
ATOM 2598 C C . ILE B 1 132 ? 10.945 11.531 0.527 1 98.94 132 ILE B C 1
ATOM 2600 O O . ILE B 1 132 ? 10.656 11.828 -0.635 1 98.94 132 ILE B O 1
ATOM 2604 N N . GLY B 1 133 ? 11.617 10.43 0.833 1 98.88 133 GLY B N 1
ATOM 2605 C CA . GLY B 1 133 ? 12.258 9.602 -0.176 1 98.88 133 GLY B CA 1
ATOM 2606 C C . GLY B 1 133 ? 11.273 8.773 -0.986 1 98.88 133 GLY B C 1
ATOM 2607 O O . GLY B 1 133 ? 10.07 8.828 -0.748 1 98.88 133 GLY B O 1
ATOM 2608 N N . GLU B 1 134 ? 11.859 8.078 -2.006 1 98.69 134 GLU B N 1
ATOM 2609 C CA . GLU B 1 134 ? 11.062 7.305 -2.955 1 98.69 134 GLU B CA 1
ATOM 2610 C C . GLU B 1 134 ? 10.234 6.238 -2.242 1 98.69 134 GLU B C 1
ATOM 2612 O O . GLU B 1 134 ? 10.734 5.555 -1.346 1 98.69 134 GLU B O 1
ATOM 2617 N N . LYS B 1 135 ? 8.945 6.137 -2.658 1 98.69 135 LYS B N 1
ATOM 2618 C CA . LYS B 1 135 ? 8.094 5.012 -2.297 1 98.69 135 LYS B CA 1
ATOM 2619 C C . LYS B 1 135 ? 7.801 5 -0.799 1 98.69 135 LYS B C 1
ATOM 2621 O O . LYS B 1 135 ? 7.473 3.955 -0.234 1 98.69 135 LYS B O 1
ATOM 2626 N N . VAL B 1 136 ? 7.93 6.129 -0.108 1 98.88 136 VAL B N 1
ATOM 2627 C CA . VAL B 1 136 ? 7.555 6.234 1.299 1 98.88 136 VAL B CA 1
ATOM 2628 C C . VAL B 1 136 ? 6.035 6.234 1.431 1 98.88 136 VAL B C 1
ATOM 2630 O O . VAL B 1 136 ? 5.332 6.781 0.579 1 98.88 136 VAL B O 1
ATOM 2633 N N . ILE B 1 137 ? 5.523 5.555 2.445 1 98.88 137 ILE B N 1
ATOM 2634 C CA . ILE B 1 137 ? 4.109 5.617 2.801 1 98.88 137 ILE B CA 1
ATOM 2635 C C . ILE B 1 137 ? 3.947 6.262 4.172 1 98.88 137 ILE B C 1
ATOM 2637 O O . ILE B 1 137 ? 4.566 5.828 5.148 1 98.88 137 ILE B O 1
ATOM 2641 N N . ILE B 1 138 ? 3.174 7.301 4.246 1 98.94 138 ILE B N 1
ATOM 2642 C CA . ILE B 1 138 ? 2.846 7.965 5.504 1 98.94 138 ILE B CA 1
ATOM 2643 C C . ILE B 1 138 ? 1.416 7.617 5.914 1 98.94 138 ILE B C 1
ATOM 2645 O O . ILE B 1 138 ? 0.463 7.957 5.207 1 98.94 138 ILE B O 1
ATOM 2649 N N . LEU B 1 139 ? 1.243 7.004 7.086 1 98.69 139 LEU B N 1
ATOM 2650 C CA . LEU B 1 139 ? -0.04 6.441 7.496 1 98.69 139 LEU B CA 1
ATOM 2651 C C . LEU B 1 139 ? -0.844 7.457 8.305 1 98.69 139 LEU B C 1
ATOM 2653 O O . LEU B 1 139 ? -0.296 8.461 8.773 1 98.69 139 LEU B O 1
ATOM 2657 N N . PRO B 1 140 ? -2.141 7.18 8.461 1 98.25 140 PRO B N 1
ATOM 2658 C CA . PRO B 1 140 ? -3.002 8.133 9.156 1 98.25 140 PRO B CA 1
ATOM 2659 C C . PRO B 1 140 ? -2.572 8.375 10.602 1 98.25 140 PRO B C 1
ATOM 2661 O O . PRO B 1 140 ? -2.168 7.438 11.297 1 98.25 140 PRO B O 1
ATOM 2664 N N . GLY B 1 141 ? -2.627 9.617 11.016 1 98.38 141 GLY B N 1
ATOM 2665 C CA . GLY B 1 141 ? -2.422 9.969 12.406 1 98.38 141 GLY B CA 1
ATOM 2666 C C . GLY B 1 141 ? -0.967 10.234 12.75 1 98.38 141 GLY B C 1
ATOM 2667 O O . GLY B 1 141 ? -0.592 10.258 13.922 1 98.38 141 GLY B O 1
ATOM 2668 N N . THR B 1 142 ? -0.157 10.383 11.703 1 98.75 142 THR B N 1
ATOM 2669 C CA . THR B 1 142 ? 1.263 10.578 11.977 1 98.75 142 THR B CA 1
ATOM 2670 C C . THR B 1 142 ? 1.685 12.008 11.664 1 98.75 142 THR B C 1
ATOM 2672 O O . THR B 1 142 ? 1.074 12.672 10.82 1 98.75 142 THR B O 1
ATOM 2675 N N . SER B 1 143 ? 2.693 12.469 12.32 1 98.88 143 SER B N 1
ATOM 2676 C CA . SER B 1 143 ? 3.336 13.75 12.062 1 98.88 143 SER B CA 1
ATOM 2677 C C . SER B 1 143 ? 4.828 13.578 11.789 1 98.88 143 SER B C 1
ATOM 2679 O O . SER B 1 143 ? 5.543 12.977 12.594 1 98.88 143 SER B O 1
ATOM 2681 N N . VAL B 1 144 ? 5.234 14.047 10.68 1 98.94 144 VAL B N 1
ATOM 2682 C CA . VAL B 1 144 ? 6.66 14.133 10.383 1 98.94 144 VAL B CA 1
ATOM 2683 C C . VAL B 1 144 ? 7.145 15.57 10.586 1 98.94 144 VAL B C 1
ATOM 2685 O O . VAL B 1 144 ? 6.609 16.5 9.984 1 98.94 144 VAL B O 1
ATOM 2688 N N . GLY B 1 145 ? 8.156 15.758 11.359 1 98.88 145 GLY B N 1
ATOM 2689 C CA . GLY B 1 145 ? 8.633 17.078 11.734 1 98.88 145 GLY B CA 1
ATOM 2690 C C . GLY B 1 145 ? 9.297 17.828 10.586 1 98.88 145 GLY B C 1
ATOM 2691 O O . GLY B 1 145 ? 9.312 17.344 9.453 1 98.88 145 GLY B O 1
ATOM 2692 N N . LYS B 1 146 ? 9.773 19.094 10.969 1 98.81 146 LYS B N 1
ATOM 2693 C CA . LYS B 1 146 ? 10.484 19.891 9.977 1 98.81 146 LYS B CA 1
ATOM 2694 C C . LYS B 1 146 ? 11.922 19.406 9.789 1 98.81 146 LYS B C 1
ATOM 2696 O O . LYS B 1 146 ? 12.508 18.844 10.711 1 98.81 146 LYS B O 1
ATOM 2701 N N . LYS B 1 147 ? 12.438 19.625 8.609 1 98.81 147 LYS B N 1
ATOM 2702 C CA . LYS B 1 147 ? 13.82 19.328 8.266 1 98.81 147 LYS B CA 1
ATOM 2703 C C . LYS B 1 147 ? 14.164 17.859 8.562 1 98.81 147 LYS B C 1
ATOM 2705 O O . LYS B 1 147 ? 15.258 17.562 9.055 1 98.81 147 LYS B O 1
ATOM 2710 N N . CYS B 1 148 ? 13.219 17.016 8.32 1 98.88 148 CYS B N 1
ATOM 2711 C CA . CYS B 1 148 ? 13.445 15.578 8.422 1 98.88 148 CYS B CA 1
ATOM 2712 C C . CYS B 1 148 ? 13.891 15 7.086 1 98.88 148 CYS B C 1
ATOM 2714 O O . CYS B 1 148 ? 13.711 15.633 6.043 1 98.88 148 CYS B O 1
ATOM 2716 N N . VAL B 1 149 ? 14.555 13.859 7.164 1 98.88 149 VAL B N 1
ATOM 2717 C CA . VAL B 1 149 ? 14.836 13.023 6 1 98.88 149 VAL B CA 1
ATOM 2718 C C . VAL B 1 149 ? 14.234 11.641 6.207 1 98.88 149 VAL B C 1
ATOM 2720 O O . VAL B 1 149 ? 14.602 10.93 7.148 1 98.88 149 VAL B O 1
ATOM 2723 N N . ILE B 1 150 ? 13.281 11.289 5.387 1 98.94 150 ILE B N 1
ATOM 2724 C CA . ILE B 1 150 ? 12.703 9.953 5.422 1 98.94 150 ILE B CA 1
ATOM 2725 C C . ILE B 1 150 ? 13.305 9.102 4.309 1 98.94 150 ILE B C 1
ATOM 2727 O O . ILE B 1 150 ? 13.164 9.422 3.125 1 98.94 150 ILE B O 1
ATOM 2731 N N . GLY B 1 151 ? 13.984 8.016 4.68 1 98.81 151 GLY B N 1
ATOM 2732 C CA . GLY B 1 151 ? 14.625 7.152 3.699 1 98.81 151 GLY B CA 1
ATOM 2733 C C . GLY B 1 151 ? 13.633 6.449 2.787 1 98.81 151 GLY B C 1
ATOM 2734 O O . GLY B 1 151 ? 12.484 6.219 3.172 1 98.81 151 GLY B O 1
ATOM 2735 N N . ALA B 1 152 ? 14.156 6.156 1.597 1 98.75 152 ALA B N 1
ATOM 2736 C CA . ALA B 1 152 ? 13.328 5.512 0.581 1 98.75 152 ALA B CA 1
ATOM 2737 C C . ALA B 1 152 ? 12.727 4.211 1.107 1 98.75 152 ALA B C 1
ATOM 2739 O O . ALA B 1 152 ? 13.383 3.465 1.834 1 98.75 152 ALA B O 1
ATOM 2740 N N . GLY B 1 153 ? 11.453 4.023 0.687 1 98.56 153 GLY B N 1
ATOM 2741 C CA . GLY B 1 153 ? 10.781 2.768 0.997 1 98.56 153 GLY B CA 1
ATOM 2742 C C . GLY B 1 153 ? 10.266 2.701 2.422 1 98.56 153 GLY B C 1
ATOM 2743 O O . GLY B 1 153 ? 9.688 1.691 2.832 1 98.56 153 GLY B O 1
ATOM 2744 N N . SER B 1 154 ? 10.398 3.74 3.227 1 98.75 154 SER B N 1
ATOM 2745 C CA . SER B 1 154 ? 10.023 3.717 4.633 1 98.75 154 SER B CA 1
ATOM 2746 C C . SER B 1 154 ? 8.508 3.795 4.801 1 98.75 154 SER B C 1
ATOM 2748 O O . SER B 1 154 ? 7.816 4.398 3.979 1 98.75 154 SER B O 1
ATOM 2750 N N . ILE B 1 155 ? 8.016 3.139 5.832 1 98.88 155 ILE B N 1
ATOM 2751 C CA . ILE B 1 155 ? 6.613 3.229 6.23 1 98.88 155 ILE B CA 1
ATOM 2752 C C . ILE B 1 155 ? 6.5 3.945 7.574 1 98.88 155 ILE B C 1
ATOM 2754 O O . ILE B 1 155 ? 6.926 3.418 8.602 1 98.88 155 ILE B O 1
ATOM 2758 N N . ILE B 1 156 ? 5.898 5.133 7.555 1 98.88 156 ILE B N 1
ATOM 2759 C CA . ILE B 1 156 ? 5.781 5.945 8.766 1 98.88 156 ILE B CA 1
ATOM 2760 C C . ILE B 1 156 ? 4.508 5.559 9.516 1 98.88 156 ILE B C 1
ATOM 2762 O O . ILE B 1 156 ? 3.398 5.836 9.062 1 98.88 156 ILE B O 1
ATOM 2766 N N . THR B 1 157 ? 4.719 4.969 10.68 1 98 157 THR B N 1
ATOM 2767 C CA . THR B 1 157 ? 3.598 4.512 11.492 1 98 157 THR B CA 1
ATOM 2768 C C . THR B 1 157 ? 3.512 5.305 12.789 1 98 157 THR B C 1
ATOM 2770 O O . THR B 1 157 ? 2.529 5.191 13.531 1 98 157 THR B O 1
ATOM 2773 N N . LYS B 1 158 ? 4.562 6.035 13.055 1 97.88 158 LYS B N 1
ATOM 2774 C CA . LYS B 1 158 ? 4.652 6.883 14.234 1 97.88 158 LYS B CA 1
ATOM 2775 C C . LYS B 1 158 ? 5.27 8.234 13.898 1 97.88 158 LYS B C 1
ATOM 2777 O O . LYS B 1 158 ? 5.859 8.406 12.828 1 97.88 158 LYS B O 1
ATOM 2782 N N . ASP B 1 159 ? 5.102 9.109 14.898 1 98.75 159 ASP B N 1
ATOM 2783 C CA . ASP B 1 159 ? 5.609 10.461 14.672 1 98.75 159 ASP B CA 1
ATOM 2784 C C . ASP B 1 159 ? 7.133 10.461 14.547 1 98.75 159 ASP B C 1
ATOM 2786 O O . ASP B 1 159 ? 7.812 9.664 15.195 1 98.75 159 ASP B O 1
ATOM 2790 N N . VAL B 1 160 ? 7.633 11.32 13.695 1 98.81 160 VAL B N 1
ATOM 2791 C CA . VAL B 1 160 ? 9.055 11.594 13.539 1 98.81 160 VAL B CA 1
ATOM 2792 C C . VAL B 1 160 ? 9.367 13.016 13.992 1 98.81 160 VAL B C 1
ATOM 2794 O O . VAL B 1 160 ? 8.867 13.984 13.406 1 98.81 160 VAL B O 1
ATOM 2797 N N . PRO B 1 161 ? 10.18 13.219 15 1 98.69 161 PRO B N 1
ATOM 2798 C CA . PRO B 1 161 ? 10.484 14.562 15.484 1 98.69 161 PRO B CA 1
ATOM 2799 C C . PRO B 1 161 ? 11.258 15.398 14.469 1 98.69 161 PRO B C 1
ATOM 2801 O O . PRO B 1 161 ? 11.789 14.852 13.492 1 98.69 161 PRO B O 1
ATOM 2804 N N . ASP B 1 162 ? 11.281 16.734 14.828 1 98.69 162 ASP B N 1
ATOM 2805 C CA . ASP B 1 162 ? 12.055 17.656 13.992 1 98.69 162 ASP B CA 1
ATOM 2806 C C . ASP B 1 162 ? 13.508 17.203 13.883 1 98.69 162 ASP B C 1
ATOM 2808 O O . ASP B 1 162 ? 14.062 16.656 14.836 1 98.69 162 ASP B O 1
ATOM 2812 N N . TYR B 1 163 ? 14.109 17.438 12.672 1 98.69 163 TYR B N 1
ATOM 2813 C CA . TYR B 1 163 ? 15.539 17.266 12.461 1 98.69 163 TYR B CA 1
ATOM 2814 C C . TYR B 1 163 ? 15.953 15.82 12.695 1 98.69 163 TYR B C 1
ATOM 2816 O O . TYR B 1 163 ? 17.016 15.555 13.281 1 98.69 163 TYR B O 1
ATOM 2824 N N . CYS B 1 164 ? 15.133 14.891 12.273 1 98.75 164 CYS B N 1
ATOM 2825 C CA . CYS B 1 164 ? 15.461 13.469 12.406 1 98.75 164 CYS B CA 1
ATOM 2826 C C . CYS B 1 164 ? 15.469 12.781 11.047 1 98.75 164 CYS B C 1
ATOM 2828 O O . CYS B 1 164 ? 14.797 13.234 10.117 1 98.75 164 CYS B O 1
ATOM 2830 N N . MET B 1 165 ? 16.234 11.797 10.992 1 98.75 165 MET B N 1
ATOM 2831 C CA . MET B 1 165 ? 16.234 10.859 9.867 1 98.75 165 MET B CA 1
ATOM 2832 C C . MET B 1 165 ? 15.578 9.539 10.266 1 98.75 165 MET B C 1
ATOM 2834 O O . MET B 1 165 ? 15.953 8.938 11.273 1 98.75 165 MET B O 1
ATOM 2838 N N . ALA B 1 166 ? 14.602 9.141 9.539 1 98.75 166 ALA B N 1
ATOM 2839 C CA . ALA B 1 166 ? 13.922 7.879 9.828 1 98.75 166 ALA B CA 1
ATOM 2840 C C . ALA B 1 166 ? 13.953 6.949 8.617 1 98.75 166 ALA B C 1
ATOM 2842 O O . ALA B 1 166 ? 13.852 7.402 7.473 1 98.75 166 ALA B O 1
ATOM 2843 N N . VAL B 1 167 ? 14.141 5.637 8.828 1 98.5 167 VAL B N 1
ATOM 2844 C CA . VAL B 1 167 ? 14.18 4.645 7.766 1 98.5 167 VAL B CA 1
ATOM 2845 C C . VAL B 1 167 ? 13.516 3.354 8.234 1 98.5 167 VAL B C 1
ATOM 2847 O O . VAL B 1 167 ? 13.359 3.129 9.438 1 98.5 167 VAL B O 1
ATOM 2850 N N . GLY B 1 168 ? 13.008 2.646 7.227 1 98.06 168 GLY B N 1
ATOM 2851 C CA . GLY B 1 168 ? 12.617 1.278 7.527 1 98.06 168 GLY B CA 1
ATOM 2852 C C . GLY B 1 168 ? 11.117 1.061 7.469 1 98.06 168 GLY B C 1
ATOM 2853 O O . GLY B 1 168 ? 10.359 1.991 7.184 1 98.06 168 GLY B O 1
ATOM 2854 N N . ASN B 1 169 ? 10.656 -0.215 7.773 1 97.69 169 ASN B N 1
ATOM 2855 C CA . ASN B 1 169 ? 9.281 -0.701 7.75 1 97.69 169 ASN B CA 1
ATOM 2856 C C . ASN B 1 169 ? 9.016 -1.677 8.891 1 97.69 169 ASN B C 1
ATOM 2858 O O . ASN B 1 169 ? 9.352 -2.857 8.797 1 97.69 169 ASN B O 1
ATOM 2862 N N . PRO B 1 170 ? 8.43 -1.124 9.836 1 96.88 170 PRO B N 1
ATOM 2863 C CA . PRO B 1 170 ? 8.07 0.26 10.148 1 96.88 170 PRO B CA 1
ATOM 2864 C C . PRO B 1 170 ? 9.289 1.158 10.336 1 96.88 170 PRO B C 1
ATOM 2866 O O . PRO B 1 170 ? 10.359 0.681 10.727 1 96.88 170 PRO B O 1
ATOM 2869 N N . ALA B 1 171 ? 9.078 2.393 10.055 1 98 171 ALA B N 1
ATOM 2870 C CA . ALA B 1 171 ? 10.188 3.344 10.109 1 98 171 ALA B CA 1
ATOM 2871 C C . ALA B 1 171 ? 10.609 3.613 11.5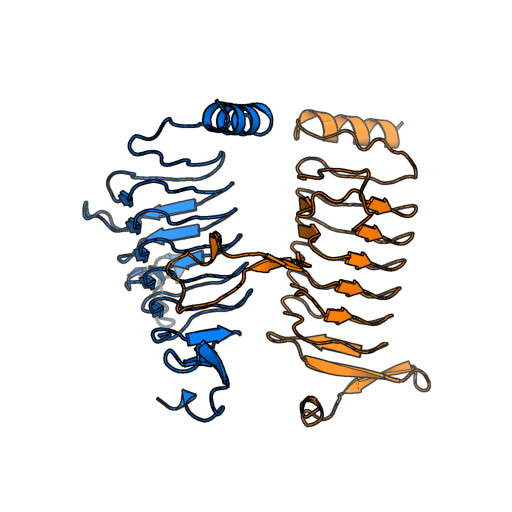55 1 98 171 ALA B C 1
ATOM 2873 O O . ALA B 1 171 ? 9.758 3.676 12.445 1 98 171 ALA B O 1
ATOM 2874 N N . ARG B 1 172 ? 11.93 3.805 11.711 1 97.44 172 ARG B N 1
ATOM 2875 C CA . ARG B 1 172 ? 12.508 4.23 12.977 1 97.44 172 ARG B CA 1
ATOM 2876 C C . ARG B 1 172 ? 13.508 5.367 12.766 1 97.44 172 ARG B C 1
ATOM 2878 O O . ARG B 1 172 ? 14.164 5.441 11.727 1 97.44 172 ARG B O 1
ATOM 2885 N N . VAL B 1 173 ? 13.602 6.207 13.836 1 98.06 173 VAL B N 1
ATOM 2886 C CA . VAL B 1 173 ? 14.594 7.277 13.797 1 98.06 173 VAL B CA 1
ATOM 2887 C C . VAL B 1 173 ? 15.992 6.691 13.969 1 98.06 173 VAL B C 1
ATOM 2889 O O . VAL B 1 173 ? 16.25 5.977 14.945 1 98.06 173 VAL B O 1
ATOM 2892 N N . ILE B 1 174 ? 16.859 6.988 13.047 1 98.06 174 ILE B N 1
ATOM 2893 C CA . ILE B 1 174 ? 18.188 6.41 13.133 1 98.06 174 ILE B CA 1
ATOM 2894 C C . ILE B 1 174 ? 19.219 7.516 13.367 1 98.06 174 ILE B C 1
ATOM 2896 O O . ILE B 1 174 ? 20.344 7.246 13.805 1 98.06 174 ILE B O 1
ATOM 2900 N N . LYS B 1 175 ? 18.922 8.719 13.07 1 98.31 175 LYS B N 1
ATOM 2901 C CA . LYS B 1 175 ? 19.828 9.852 13.305 1 98.31 175 LYS B CA 1
ATOM 2902 C C . LYS B 1 175 ? 19.047 11.094 13.727 1 98.31 175 LYS B C 1
ATOM 2904 O O . LYS B 1 175 ? 17.875 11.25 13.375 1 98.31 175 LYS B O 1
ATOM 2909 N N . LYS B 1 176 ? 19.75 11.922 14.477 1 97.81 176 LYS B N 1
ATOM 2910 C CA . LYS B 1 176 ? 19.297 13.258 14.836 1 97.81 176 LYS B CA 1
ATOM 2911 C C . LYS B 1 176 ? 20.328 14.32 14.469 1 97.81 176 LYS B C 1
ATOM 2913 O O . LYS B 1 176 ? 21.531 14.117 14.672 1 97.81 176 LYS B O 1
ATOM 2918 N N . TYR B 1 177 ? 19.75 15.297 13.891 1 97.5 177 TYR B N 1
ATOM 2919 C CA . TYR B 1 177 ? 20.672 16.359 13.5 1 97.5 177 TYR B CA 1
ATOM 2920 C C . TYR B 1 177 ? 21.047 17.219 14.703 1 97.5 177 TYR B C 1
ATOM 2922 O O . TYR B 1 177 ? 20.172 17.734 15.406 1 97.5 177 TYR B O 1
ATOM 2930 N N . ASN B 1 178 ? 22.406 17.344 14.953 1 96.12 178 ASN B N 1
ATOM 2931 C CA . ASN B 1 178 ? 22.922 18.266 15.961 1 96.12 178 ASN B CA 1
ATOM 2932 C C . ASN B 1 178 ? 23.156 19.656 15.375 1 96.12 178 ASN B C 1
ATOM 2934 O O . ASN B 1 178 ? 24.109 19.875 14.633 1 96.12 178 ASN B O 1
ATOM 2938 N N . THR B 1 179 ? 22.281 20.562 15.773 1 93.31 179 THR B N 1
ATOM 2939 C CA . THR B 1 179 ? 22.312 21.891 15.18 1 93.31 179 THR B CA 1
ATOM 2940 C C . THR B 1 179 ? 23.562 22.656 15.625 1 93.31 179 THR B C 1
ATOM 2942 O O . THR B 1 179 ? 24 23.594 14.953 1 93.31 179 THR B O 1
ATOM 2945 N N . ASP B 1 180 ? 24.094 22.234 16.781 1 95.19 180 ASP B N 1
ATOM 2946 C CA . ASP B 1 180 ? 25.312 22.891 17.266 1 95.19 180 ASP B CA 1
ATOM 2947 C C . ASP B 1 180 ? 26.531 22.469 16.438 1 95.19 180 ASP B C 1
ATOM 2949 O O . ASP B 1 180 ? 27.328 23.312 16.062 1 95.19 180 ASP B O 1
ATOM 2953 N N . THR B 1 181 ? 26.641 21.219 16.141 1 95.25 181 THR B N 1
ATOM 2954 C CA . THR B 1 181 ? 27.812 20.688 15.453 1 95.25 181 THR B CA 1
ATOM 2955 C C . THR B 1 181 ? 27.578 20.609 13.945 1 95.25 181 THR B C 1
ATOM 2957 O O . THR B 1 181 ? 28.531 20.5 13.164 1 95.25 181 THR B O 1
ATOM 2960 N N . GLY B 1 182 ? 26.328 20.609 13.531 1 95.75 182 GLY B N 1
ATOM 2961 C CA . GLY B 1 182 ? 26 20.562 12.117 1 95.75 182 GLY B CA 1
ATOM 2962 C C . GLY B 1 182 ? 26.125 19.188 11.523 1 95.75 182 GLY B C 1
ATOM 2963 O O . GLY B 1 182 ? 26.422 19.047 10.336 1 95.75 182 GLY B O 1
ATOM 2964 N N . VAL B 1 183 ? 26.031 18.156 12.328 1 96.75 183 VAL B N 1
ATOM 2965 C CA . VAL B 1 183 ? 26.219 16.797 11.82 1 96.75 183 VAL B CA 1
ATOM 2966 C C . VAL B 1 183 ? 25.062 15.914 12.266 1 96.75 183 VAL B C 1
ATOM 2968 O O . VAL B 1 183 ? 24.469 16.156 13.32 1 96.75 183 VAL B O 1
ATOM 2971 N N . TRP B 1 184 ? 24.75 14.961 11.391 1 96.88 184 TRP B N 1
ATOM 2972 C CA . TRP B 1 184 ? 23.797 13.922 11.773 1 96.88 184 TRP B CA 1
ATOM 2973 C C . TRP B 1 184 ? 24.438 12.93 12.742 1 96.88 184 TRP B C 1
ATOM 2975 O O . TRP B 1 184 ? 25.5 12.383 12.469 1 96.88 184 TRP B O 1
ATOM 2985 N N . GLU B 1 185 ? 23.75 12.695 13.922 1 96.69 185 GLU B N 1
ATOM 2986 C CA . GLU B 1 185 ? 24.281 11.773 14.93 1 96.69 185 GLU B CA 1
ATOM 2987 C C . GLU B 1 185 ? 23.375 10.555 15.078 1 96.69 185 GLU B C 1
ATOM 2989 O O . GLU B 1 185 ? 22.156 10.68 15.188 1 96.69 185 GLU B O 1
ATOM 2994 N N . LYS B 1 186 ? 24.016 9.344 15.102 1 94.75 186 LYS B N 1
ATOM 2995 C CA . LYS B 1 186 ? 23.266 8.102 15.25 1 94.75 186 LYS B CA 1
ATOM 2996 C C . LYS B 1 186 ? 22.531 8.062 16.594 1 94.75 186 LYS B C 1
ATOM 2998 O O . LYS B 1 186 ? 23.078 8.477 17.609 1 94.75 186 LYS B O 1
ATOM 3003 N N . THR B 1 187 ? 21.281 7.605 16.5 1 91 187 THR B N 1
ATOM 3004 C CA . THR B 1 187 ? 20.531 7.438 17.734 1 91 187 THR B CA 1
ATOM 3005 C C . THR B 1 187 ? 20.75 6.039 18.312 1 91 187 THR B C 1
ATOM 3007 O O . THR B 1 187 ? 21.062 5.102 17.578 1 91 187 THR B O 1
ATOM 3010 N N . SER B 1 188 ? 21.016 5.793 19.625 1 73.25 188 SER B N 1
ATOM 3011 C CA . SER B 1 188 ? 21.156 4.473 20.234 1 73.25 188 SER B CA 1
ATOM 3012 C C . SER B 1 188 ? 19.891 3.648 20.047 1 73.25 188 SER B C 1
ATOM 3014 O O . SER B 1 188 ? 18.781 4.191 20.062 1 73.25 188 SER B O 1
ATOM 3016 N N . ARG B 1 189 ? 19.891 2.574 19.281 1 62.75 189 ARG B N 1
ATOM 3017 C CA . ARG B 1 189 ? 18.781 1.685 18.953 1 62.75 189 ARG B CA 1
ATOM 3018 C C . ARG B 1 189 ? 17.734 1.672 20.062 1 62.75 189 ARG B C 1
ATOM 3020 O O . ARG B 1 189 ? 16.594 1.294 19.828 1 62.75 189 ARG B O 1
ATOM 3027 N N . GLY B 1 190 ? 18.016 1.892 21.375 1 47.97 190 GLY B N 1
ATOM 3028 C CA . GLY B 1 190 ? 17.141 1.691 22.516 1 47.97 190 GLY B CA 1
ATOM 3029 C C . GLY B 1 190 ? 15.953 2.646 22.531 1 47.97 190 GLY B C 1
ATOM 3030 O O . GLY B 1 190 ? 15.086 2.555 23.406 1 47.97 190 GLY B O 1
ATOM 3031 N N . ASP B 1 191 ? 15.953 3.76 21.922 1 42.44 191 ASP B N 1
ATOM 3032 C CA . ASP B 1 191 ? 14.969 4.773 22.266 1 42.44 191 ASP B CA 1
ATOM 3033 C C . ASP B 1 191 ? 13.617 4.473 21.609 1 42.44 191 ASP B C 1
ATOM 3035 O O . ASP B 1 191 ? 12.742 5.34 21.562 1 42.44 191 ASP B O 1
ATOM 3039 N N . SER B 1 192 ? 13.438 3.576 20.844 1 40 192 SER B N 1
ATOM 3040 C CA . SER B 1 192 ? 12.102 3.268 20.344 1 40 192 SER B CA 1
ATOM 3041 C C . SER B 1 192 ? 11.18 2.828 21.484 1 40 192 SER B C 1
ATOM 3043 O O . SER B 1 192 ? 10.078 2.344 21.234 1 40 192 SER B O 1
ATOM 3045 N N . HIS B 1 193 ? 11.672 2.709 22.766 1 36.16 193 HIS B N 1
ATOM 3046 C CA . HIS B 1 193 ? 10.789 2.258 23.844 1 36.16 193 HIS B CA 1
ATOM 3047 C C . HIS B 1 193 ? 9.711 3.297 24.141 1 36.16 193 HIS B C 1
ATOM 3049 O O . HIS B 1 193 ? 8.883 3.094 25.031 1 36.16 193 HIS B O 1
ATOM 3055 N N . GLY B 1 194 ? 9.695 4.543 23.688 1 27.98 194 GLY B N 1
ATOM 3056 C CA . GLY B 1 194 ? 8.602 5.285 24.297 1 27.98 194 GLY B CA 1
ATOM 3057 C C . GLY B 1 194 ? 7.246 4.945 23.703 1 27.98 194 GLY B C 1
ATOM 3058 O O . GLY B 1 194 ? 7.168 4.422 22.578 1 27.98 194 GLY B O 1
#

Foldseek 3Di:
DVVVVVVVVLPPVQPVLCQVPDDQCEGEGPDEADPDCQLEAEHHQEYAEEHEYEEEDDPDSHRQEYAEAQEYHYYNEYEYGDHHEHHYYNEYHYYQEYEDQKDWDDPVVDPDPRVPGDMDGAYEEEEACEYHAANEYEYGNEYEYHNEYEYHPEYDPYYHYHQFYWYDVPIDTQWHADPVVRDTHGDDPPPVPD/DVVVVVVVVQCPPQPVQPPPPCDLPEAEGGQEQDPDCQLEAEEHNEYAEEHEYEEEDDPDSHRAEYAYAQEYHYYNEYEYGDHHEHHYYNEYHYYQEYEDQKDFDDDPVDPDPSVPGDMDGAYEEEEACEYHAANEYEYGNEYEYHPEYEYHPEYDPYYHYHQFYWYDDPIDTQWHADPVVRDTHGDDPPPVPD

Radius of gyration: 22.25 Å; Cα contacts (8 Å, |Δi|>4): 1082; chains: 2; bounding box: 59×57×52 Å

Secondary structure (DSSP, 8-state):
-HHHHHHHHHHHHS-S------TTS-EE-TT-EE--GGGEEE-SS-EE-TT-EEEE---S-S--EEE-TT-EE-SS-EEEESS-EEE-TT-EE-TT-EEE-EEE---TT-SS-GGGSPEEE--EEE-TT-EE-TT-EE-TT-EE-TT-EEPTT-EE-S-B-TTEEEEETTEEEEEEEETTTTEEEE--GGGGG-/-HHHHHHHHHHHHSSS------GGG-EE-TT-EE--GGGEEE-SS-EE-TT-EEEE---S-S--EEE-TT-EE-SS-EEEESS-EEE-TT-EE-TT-EEE-EEE---TT-SS-GGGSPEEE--EEE-TT-EE-TT-EE-TT-EE-TT-EEPTT-EE-S-B-TTEEEEETTEEEEEEEETTTTEEEE--GGGGG-